Protein 7CDV (pdb70)

CATH classification: 3.40.50.2300 (+1 more: 3.40.50.2300)

InterPro domains:
  IPR000843 LacI-type HTH domain [PF00356] (21-66)
  IPR000843 LacI-type HTH domain [PS50932] (20-74)
  IPR000843 LacI-type HTH domain [SM00354] (19-89)
  IPR000843 LacI-type HTH domain [cd01392] (23-74)
  IPR010982 Lambda repressor-like, DNA-binding domain superfamily [G3DSA:1.10.260.40] (18-77)
  IPR010982 Lambda repressor-like, DNA-binding domain superfamily [SSF47413] (19-78)
  IPR028082 Periplasmic binding protein-like I [SSF53822] (75-331)
  IPR046335 Transcriptional regulator LacI/GalR-like, sensor domain [PF13377] (188-333)

Structure (mmCIF, N/CA/C/O backbone):
data_7CDV
#
_entry.id   7CDV
#
_cell.length_a   35.530
_cell.length_b   119.440
_cell.length_c   121.920
_cell.angle_alpha   90.000
_cell.angle_beta   90.000
_cell.angle_gamma   90.000
#
_symmetry.space_group_name_H-M   'P 21 21 21'
#
loop_
_entity.id
_entity.type
_entity.pdbx_description
1 polymer 'LacI-type transcription factor'
2 water water
#
loop_
_atom_site.group_PDB
_atom_site.id
_atom_site.type_symbol
_atom_site.label_atom_id
_atom_site.label_alt_id
_atom_site.label_comp_id
_atom_site.label_asym_id
_atom_site.label_entity_id
_atom_site.label_seq_id
_atom_site.pdbx_PDB_ins_code
_atom_site.Cartn_x
_atom_site.Cartn_y
_atom_site.Cartn_z
_atom_site.occupancy
_atom_site.B_iso_or_equiv
_atom_site.auth_seq_id
_atom_site.auth_comp_id
_atom_site.auth_asym_id
_atom_site.auth_atom_id
_atom_site.pdbx_PDB_model_num
ATOM 1 N N . ARG A 1 93 ? -2.114 11.287 59.818 1.00 62.50 73 ARG A N 1
ATOM 2 C CA . ARG A 1 93 ? -0.920 10.453 59.862 1.00 61.98 73 ARG A CA 1
ATOM 3 C C . ARG A 1 93 ? 0.322 11.279 59.579 1.00 60.99 73 ARG A C 1
ATOM 4 O O . ARG A 1 93 ? 0.297 12.227 58.794 1.00 61.20 73 ARG A O 1
ATOM 6 N N . THR A 1 94 ? 1.419 10.910 60.226 1.00 60.52 74 THR A N 1
ATOM 7 C CA . THR A 1 94 ? 2.614 11.737 60.188 1.00 60.31 74 THR A CA 1
ATOM 8 C C . THR A 1 94 ? 3.867 10.898 59.992 1.00 58.16 74 THR A C 1
ATOM 9 O O . THR A 1 94 ? 4.886 11.413 59.535 1.00 61.07 74 THR A O 1
ATOM 13 N N . GLY A 1 95 ? 3.825 9.643 60.424 1.00 53.98 75 GLY A N 1
ATOM 14 C CA . GLY A 1 95 ? 4.934 8.717 60.254 1.00 52.86 75 GLY A CA 1
ATOM 15 C C . GLY A 1 95 ? 5.487 8.512 58.855 1.00 49.56 75 GLY A C 1
ATOM 16 O O . GLY A 1 95 ? 4.897 8.964 57.873 1.00 47.35 75 GLY A O 1
ATOM 17 N N . LYS A 1 96 ? 6.641 7.852 58.769 1.00 45.28 76 LYS A N 1
ATOM 18 C CA . LYS A 1 96 ? 7.225 7.488 57.485 1.00 39.12 76 LYS A CA 1
ATOM 19 C C . LYS A 1 96 ? 6.313 6.417 56.895 1.00 34.05 76 LYS A C 1
ATOM 20 O O . LYS A 1 96 ? 6.098 5.370 57.505 1.00 37.06 76 LYS A O 1
ATOM 26 N N . THR A 1 97 ? 5.785 6.673 55.704 1.00 23.61 77 THR A N 1
ATOM 27 C CA . THR A 1 97 ? 4.779 5.794 55.117 1.00 19.85 77 THR A CA 1
ATOM 28 C C . THR A 1 97 ? 5.366 4.753 54.174 1.00 22.87 77 THR A C 1
ATOM 29 O O . THR A 1 97 ? 4.723 3.739 53.892 1.00 23.34 77 THR A O 1
ATOM 33 N N . ASN A 1 98 ? 6.579 5.012 53.687 1.00 21.83 78 ASN A N 1
ATOM 34 C CA . ASN A 1 98 ? 7.195 4.188 52.648 1.00 23.69 78 ASN A CA 1
ATOM 35 C C . ASN A 1 98 ? 6.281 4.090 51.429 1.00 20.01 78 ASN A C 1
ATOM 36 O O . ASN A 1 98 ? 6.232 3.059 50.758 1.00 22.20 78 ASN A O 1
ATOM 41 N N . VAL A 1 99 ? 5.555 5.168 51.154 1.00 15.82 79 VAL A N 1
ATOM 42 C CA . VAL A 1 99 ? 4.665 5.218 50.004 1.00 15.92 79 VAL A CA 1
ATOM 43 C C . VAL A 1 99 ? 5.053 6.367 49.085 1.00 13.87 79 VAL A C 1
ATOM 44 O O . VAL A 1 99 ? 5.212 7.501 49.530 1.00 16.02 79 VAL A O 1
ATOM 48 N N . ILE A 1 100 ? 5.201 6.061 47.800 1.00 14.72 80 ILE A N 1
ATOM 49 C CA . ILE A 1 100 ? 5.309 7.082 46.769 1.00 14.46 80 ILE A CA 1
ATOM 50 C C . ILE A 1 100 ? 3.974 7.151 46.046 1.00 14.16 80 ILE A C 1
ATOM 51 O O . ILE A 1 100 ? 3.478 6.137 45.555 1.00 13.74 80 ILE A O 1
ATOM 56 N N . ALA A 1 101 ? 3.388 8.342 45.983 1.00 13.11 81 ALA A N 1
ATOM 57 C CA . ALA A 1 101 ? 2.124 8.516 45.281 1.00 15.12 81 ALA A CA 1
ATOM 58 C C . ALA A 1 101 ? 2.349 9.019 43.862 1.00 15.08 81 ALA A C 1
ATOM 59 O O . ALA A 1 101 ? 2.899 10.101 43.654 1.00 13.79 81 ALA A O 1
ATOM 61 N N . LEU A 1 102 ? 1.919 8.224 42.888 1.00 14.52 82 LEU A N 1
ATOM 62 C CA . LEU A 1 102 ? 1.951 8.636 41.492 1.00 12.79 82 LEU A CA 1
ATOM 63 C C . LEU A 1 102 ? 0.579 9.162 41.095 1.00 16.18 82 LEU A C 1
ATOM 64 O O . LEU A 1 102 ? -0.390 8.405 41.024 1.00 13.35 82 LEU A O 1
ATOM 69 N N . VAL A 1 103 ? 0.498 10.463 40.839 1.00 18.14 83 VAL A N 1
ATOM 70 C CA . VAL A 1 103 ? -0.776 11.088 40.523 1.00 18.29 83 VAL A CA 1
ATOM 71 C C . VAL A 1 103 ? -0.903 11.243 39.016 1.00 15.49 83 VAL A C 1
ATOM 72 O O . VAL A 1 103 ? -0.098 11.922 38.383 1.00 14.84 83 VAL A O 1
ATOM 76 N N . LEU A 1 104 ? -1.921 10.605 38.447 1.00 17.32 84 LEU A N 1
ATOM 77 C CA . LEU A 1 104 ? -2.101 10.584 37.001 1.00 19.95 84 LEU A CA 1
ATOM 78 C C . LEU A 1 104 ? -3.512 10.991 36.612 1.00 18.62 84 LEU A C 1
ATOM 79 O O . LEU A 1 104 ? -4.487 10.540 37.209 1.00 16.41 84 LEU A O 1
ATOM 84 N N . SER A 1 105 ? -3.617 11.851 35.607 1.00 17.80 85 SER A N 1
ATOM 85 C CA . SER A 1 105 ? -4.897 12.098 34.963 1.00 20.23 85 SER A CA 1
ATOM 86 C C . SER A 1 105 ? -5.323 10.866 34.173 1.00 18.35 85 SER A C 1
ATOM 87 O O . SER A 1 105 ? -4.533 10.305 33.411 1.00 19.78 85 SER A O 1
ATOM 90 N N . VAL A 1 106 ? -6.567 10.442 34.368 1.00 20.13 86 VAL A N 1
ATOM 91 C CA . VAL A 1 106 ? -7.128 9.325 33.617 1.00 23.82 86 VAL A CA 1
ATOM 92 C C . VAL A 1 106 ? -7.169 9.713 32.140 1.00 25.47 86 VAL A C 1
ATOM 93 O O . VAL A 1 106 ? -7.045 8.867 31.252 1.00 25.40 86 VAL A O 1
ATOM 97 N N . ASP A 1 107 ? -7.312 11.011 31.894 1.00 28.06 87 ASP A N 1
ATOM 98 C CA . ASP A 1 107 ? -7.355 11.551 30.542 1.00 31.26 87 ASP A CA 1
ATOM 99 C C . ASP A 1 107 ? -5.969 11.544 29.899 1.00 32.30 87 ASP A C 1
ATOM 100 O O . ASP A 1 107 ? -5.260 12.550 29.912 1.00 38.36 87 ASP A O 1
ATOM 105 N N . GLU A 1 108 ? -5.588 10.397 29.346 1.00 27.65 88 GLU A N 1
ATOM 106 C CA . GLU A 1 108 ? -4.282 10.238 28.716 1.00 25.99 88 GLU A CA 1
ATOM 107 C C . GLU A 1 108 ? -4.467 9.923 27.237 1.00 24.09 88 GLU A C 1
ATOM 108 O O . GLU A 1 108 ? -5.572 9.602 26.804 1.00 24.80 88 GLU A O 1
ATOM 114 N N . GLU A 1 109 ? -3.392 10.012 26.463 1.00 25.76 89 GLU A N 1
ATOM 115 C CA . GLU A 1 109 ? -3.472 9.699 25.041 1.00 26.31 89 GLU A CA 1
ATOM 116 C C . GLU A 1 109 ? -3.377 8.192 24.811 1.00 23.86 89 GLU A C 1
ATOM 117 O O . GLU A 1 109 ? -2.865 7.456 25.655 1.00 23.16 89 GLU A O 1
ATOM 123 N N . LEU A 1 110 ? -3.889 7.750 23.666 1.00 24.84 90 LEU A N 1
ATOM 124 C CA . LEU A 1 110 ? -3.921 6.336 23.301 1.00 21.11 90 LEU A CA 1
ATOM 125 C C . LEU A 1 110 ? -2.536 5.697 23.357 1.00 20.20 90 LEU A C 1
ATOM 126 O O . LEU A 1 110 ? -2.342 4.662 23.995 1.00 19.31 90 LEU A O 1
ATOM 131 N N . MET A 1 111 ? -1.576 6.323 22.687 1.00 20.85 91 MET A N 1
ATOM 132 C CA . MET A 1 111 ? -0.218 5.797 22.620 1.00 20.44 91 MET A CA 1
ATOM 133 C C . MET A 1 111 ? 0.690 6.454 23.652 1.00 19.24 91 MET A C 1
ATOM 134 O O . MET A 1 111 ? 1.803 6.869 23.336 1.00 17.75 91 MET A O 1
ATOM 139 N N . GLY A 1 112 ? 0.205 6.560 24.884 1.00 19.76 92 GLY A N 1
ATOM 140 C CA . GLY A 1 112 ? 1.001 7.125 25.957 1.00 17.30 92 GLY A CA 1
ATOM 141 C C . GLY A 1 112 ? 1.999 6.154 26.560 1.00 15.46 92 GLY A C 1
ATOM 142 O O . GLY A 1 112 ? 3.011 6.576 27.121 1.00 15.47 92 GLY A O 1
ATOM 143 N N . PHE A 1 113 ? 1.720 4.858 26.428 1.00 12.97 93 PHE A N 1
ATOM 144 C CA . PHE A 1 113 ? 2.561 3.802 26.997 1.00 13.48 93 PHE A CA 1
ATOM 145 C C . PHE A 1 113 ? 2.877 4.077 28.467 1.00 15.39 93 PHE A C 1
ATOM 146 O O . PHE A 1 113 ? 4.010 3.906 28.917 1.00 12.59 93 PHE A O 1
ATOM 154 N N . THR A 1 114 ? 1.854 4.517 29.195 1.00 14.19 94 THR A N 1
ATOM 155 C CA . THR A 1 114 ? 1.977 4.969 30.579 1.00 15.46 94 THR A CA 1
ATOM 156 C C . THR A 1 114 ? 2.671 3.962 31.501 1.00 16.02 94 THR A C 1
ATOM 157 O O . THR A 1 114 ? 3.434 4.347 32.387 1.00 15.54 94 THR A O 1
ATOM 161 N N . SER A 1 115 ? 2.407 2.676 31.294 1.00 14.97 95 SER A N 1
ATOM 162 C CA . SER A 1 115 ? 2.934 1.645 32.184 1.00 13.96 95 SER A CA 1
ATOM 163 C C . SER A 1 115 ? 4.453 1.515 32.091 1.00 16.18 95 SER A C 1
ATOM 164 O O . SER A 1 115 ? 5.106 1.105 33.051 1.00 18.09 95 SER A O 1
ATOM 167 N N . GLN A 1 116 ? 5.016 1.873 30.941 1.00 15.32 96 GLN A N 1
ATOM 168 C CA . GLN A 1 116 ? 6.468 1.881 30.786 1.00 15.82 96 GLN A CA 1
ATOM 169 C C . GLN A 1 116 ? 7.083 2.935 31.706 1.00 15.01 96 GLN A C 1
ATOM 170 O O . GLN A 1 116 ? 8.175 2.748 32.242 1.00 18.09 96 GLN A O 1
ATOM 176 N N . MET A 1 117 ? 6.368 4.042 31.882 1.00 15.73 97 MET A N 1
ATOM 177 C CA . MET A 1 117 ? 6.749 5.076 32.837 1.00 13.67 97 MET A CA 1
ATOM 178 C C . MET A 1 117 ? 6.647 4.545 34.261 1.00 14.65 97 MET A C 1
ATOM 179 O O . MET A 1 117 ? 7.533 4.772 35.087 1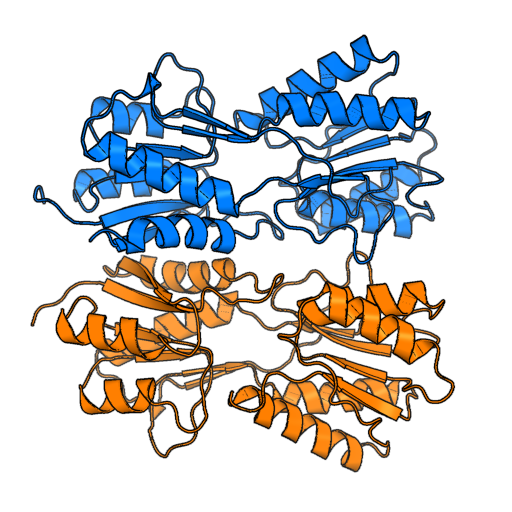.00 13.52 97 MET A O 1
ATOM 184 N N . VAL A 1 118 ? 5.547 3.851 34.540 1.00 14.48 98 VAL A N 1
ATOM 185 C CA . VAL A 1 118 ? 5.293 3.279 35.855 1.00 14.82 98 VAL A CA 1
ATOM 186 C C . VAL A 1 118 ? 6.391 2.288 36.228 1.00 12.97 98 VAL A C 1
ATOM 187 O O . VAL A 1 118 ? 6.889 2.295 37.353 1.00 12.97 98 VAL A O 1
ATOM 191 N N . PHE A 1 119 ? 6.782 1.452 35.270 1.00 11.88 99 PHE A N 1
ATOM 192 C CA . PHE A 1 119 ? 7.792 0.426 35.516 1.00 15.34 99 PHE A CA 1
ATOM 193 C C . PHE A 1 119 ? 9.179 1.033 35.681 1.00 17.27 99 PHE A C 1
ATOM 194 O O . PHE A 1 119 ? 10.019 0.485 36.393 1.00 15.05 99 PHE A O 1
ATOM 202 N N . GLY A 1 120 ? 9.414 2.165 35.025 1.00 20.79 100 GLY A N 1
ATOM 203 C CA . GLY A 1 120 ? 10.618 2.941 35.264 1.00 17.26 100 GLY A CA 1
ATOM 204 C C . GLY A 1 120 ? 10.738 3.374 36.716 1.00 17.10 100 GLY A C 1
ATOM 205 O O . GLY A 1 120 ? 11.811 3.289 37.317 1.00 12.44 100 GLY A O 1
ATOM 206 N N . ILE A 1 121 ? 9.631 3.845 37.280 1.00 15.17 101 ILE A N 1
ATOM 207 C CA . ILE A 1 121 ? 9.586 4.220 38.689 1.00 16.01 101 ILE A CA 1
ATOM 208 C C . ILE A 1 121 ? 9.870 3.025 39.596 1.00 16.21 101 ILE A C 1
ATOM 209 O O . ILE A 1 121 ? 10.759 3.076 40.448 1.00 16.36 101 ILE A O 1
ATOM 214 N N . THR A 1 122 ? 9.114 1.947 39.404 1.00 12.08 102 THR A N 1
ATOM 215 C CA . THR A 1 122 ? 9.167 0.802 40.310 1.00 15.34 102 THR A CA 1
ATOM 216 C C . THR A 1 122 ? 10.499 0.060 40.232 1.00 18.86 102 THR A C 1
ATOM 217 O O . THR A 1 122 ? 10.955 -0.509 41.226 1.00 18.93 102 THR A O 1
ATOM 221 N N . GLU A 1 123 ? 11.112 0.059 39.052 1.00 19.27 103 GLU A N 1
ATOM 222 C CA . GLU A 1 123 ? 12.436 -0.535 38.878 1.00 23.55 103 GLU A CA 1
ATOM 223 C C . GLU A 1 123 ? 13.440 0.111 39.829 1.00 19.73 103 GLU A C 1
ATOM 224 O O . GLU A 1 123 ? 14.309 -0.559 40.386 1.00 18.83 103 GLU A O 1
ATOM 230 N N . VAL A 1 124 ? 13.306 1.420 40.012 1.00 18.41 104 VAL A N 1
ATOM 231 C CA . VAL A 1 124 ? 14.183 2.169 40.900 1.00 13.01 104 VAL A CA 1
ATOM 232 C C . VAL A 1 124 ? 13.797 1.925 42.357 1.00 16.29 104 VAL A C 1
ATOM 233 O O . VAL A 1 124 ? 14.660 1.745 43.217 1.00 17.12 104 VAL A O 1
ATOM 237 N N . LEU A 1 125 ? 12.494 1.910 42.626 1.00 15.27 105 LEU A N 1
ATOM 238 C CA . LEU A 1 125 ? 11.991 1.754 43.988 1.00 14.29 105 LEU A CA 1
ATOM 239 C C . LEU A 1 125 ? 12.232 0.346 44.536 1.00 15.42 105 LEU A C 1
ATOM 240 O O . LEU A 1 125 ? 12.167 0.126 45.745 1.00 16.47 105 LEU A O 1
ATOM 245 N N . ALA A 1 126 ? 12.503 -0.604 43.645 1.00 18.84 106 ALA A N 1
ATOM 246 C CA . ALA A 1 126 ? 12.644 -2.008 44.028 1.00 22.85 106 ALA A CA 1
ATOM 247 C C . ALA A 1 126 ? 13.868 -2.258 44.908 1.00 26.63 106 ALA A C 1
ATOM 248 O O . ALA A 1 126 ? 13.944 -3.276 45.594 1.00 26.45 106 ALA A O 1
ATOM 250 N N . THR A 1 127 ? 14.816 -1.327 44.898 1.00 24.12 107 THR A N 1
ATOM 251 C CA . THR A 1 127 ? 16.011 -1.461 45.722 1.00 27.10 107 THR A CA 1
ATOM 252 C C . THR A 1 127 ? 15.829 -0.623 46.981 1.00 26.10 107 THR A C 1
ATOM 253 O O . THR A 1 127 ? 16.785 -0.296 47.677 1.00 25.20 107 THR A O 1
ATOM 257 N N . THR A 1 128 ? 14.574 -0.286 47.257 1.00 22.92 108 THR A N 1
ATOM 258 C CA . THR A 1 128 ? 14.190 0.507 48.417 1.00 21.22 108 THR A CA 1
ATOM 259 C C . THR A 1 128 ? 12.996 -0.169 49.085 1.00 18.03 108 THR A C 1
ATOM 260 O O . THR A 1 128 ? 12.503 -1.188 48.605 1.00 21.27 108 THR A O 1
ATOM 264 N N . GLN A 1 129 ? 12.533 0.397 50.192 1.00 23.77 109 GLN A N 1
ATOM 265 C CA . GLN A 1 129 ? 11.351 -0.125 50.872 1.00 29.64 109 GLN A CA 1
ATOM 266 C C . GLN A 1 129 ? 10.066 0.602 50.475 1.00 27.20 109 GLN A C 1
ATOM 267 O O . GLN A 1 129 ? 9.015 0.392 51.084 1.00 28.39 109 GLN A O 1
ATOM 273 N N . TYR A 1 130 ? 10.150 1.458 49.463 1.00 24.21 110 TYR A N 1
ATOM 274 C CA . TYR A 1 130 ? 8.999 2.254 49.047 1.00 22.44 110 TYR A CA 1
ATOM 275 C C . TYR A 1 130 ? 8.007 1.481 48.170 1.00 23.60 110 TYR A C 1
ATOM 276 O O . TYR A 1 130 ? 8.399 0.721 47.285 1.00 22.54 110 TYR A O 1
ATOM 285 N N . HIS A 1 131 ? 6.717 1.690 48.425 1.00 24.00 111 HIS A N 1
ATOM 286 C CA . HIS A 1 131 ? 5.652 1.176 47.567 1.00 23.84 111 HIS A CA 1
ATOM 287 C C . HIS A 1 131 ? 5.105 2.285 46.671 1.00 18.41 111 HIS A C 1
ATOM 288 O O . HIS A 1 131 ? 5.004 3.438 47.091 1.00 15.27 111 HIS A O 1
ATOM 295 N N . LEU A 1 132 ? 4.747 1.934 45.441 1.00 13.34 112 LEU A N 1
ATOM 296 C CA . LEU A 1 132 ? 4.133 2.896 44.534 1.00 13.01 112 LEU A CA 1
ATOM 297 C C . LEU A 1 132 ? 2.611 2.797 44.562 1.00 15.67 112 LEU A C 1
ATOM 298 O O . LEU A 1 132 ? 2.034 1.782 44.163 1.00 14.92 112 LEU A O 1
ATOM 303 N N . VAL A 1 133 ? 1.965 3.857 45.036 1.00 15.79 113 VAL A N 1
ATOM 304 C CA . VAL A 1 133 ? 0.514 3.952 44.988 1.00 16.86 113 VAL A CA 1
ATOM 305 C C . VAL A 1 133 ? 0.120 4.803 43.791 1.00 17.13 113 VAL A C 1
ATOM 306 O O . VAL A 1 133 ? 0.628 5.910 43.615 1.00 16.71 113 VAL A O 1
ATOM 310 N N . VAL A 1 134 ? -0.785 4.287 42.966 1.00 12.82 114 VAL A N 1
ATOM 311 C CA . VAL A 1 134 ? -1.261 5.037 41.813 1.00 13.32 114 VAL A CA 1
ATOM 312 C C . VAL A 1 134 ? -2.573 5.728 42.160 1.00 15.07 114 VAL A C 1
ATOM 313 O O . VAL A 1 134 ? -3.551 5.079 42.535 1.00 14.97 114 VAL A O 1
ATOM 317 N N . THR A 1 135 ? -2.579 7.051 42.030 1.00 17.09 115 THR A N 1
ATOM 318 C CA . THR A 1 135 ? -3.710 7.871 42.449 1.00 22.89 115 THR A CA 1
ATOM 319 C C . THR A 1 135 ? -4.256 8.670 41.277 1.00 21.60 115 THR A C 1
ATOM 320 O O . THR A 1 135 ? -3.650 9.651 40.850 1.00 19.69 115 THR A O 1
ATOM 324 N N . PRO A 1 136 ? -5.410 8.252 40.748 1.00 20.63 116 PRO A N 1
ATOM 325 C CA . PRO A 1 136 ? -5.976 8.934 39.588 1.00 20.15 116 PRO A CA 1
ATOM 326 C C . PRO A 1 136 ? -6.808 10.161 39.938 1.00 19.14 116 PRO A C 1
ATOM 327 O O . PRO A 1 136 ? -7.273 10.315 41.068 1.00 22.06 116 PRO A O 1
ATOM 331 N N . HIS A 1 137 ? -6.984 11.027 38.949 1.00 19.78 117 HIS A N 1
ATOM 332 C CA . HIS A 1 137 ? -8.054 12.009 38.959 1.00 19.84 117 HIS A CA 1
ATOM 333 C C . HIS A 1 137 ? -8.561 12.060 37.527 1.00 22.38 117 HIS A C 1
ATOM 334 O O . HIS A 1 137 ? -7.861 11.638 36.607 1.00 21.77 117 HIS A O 1
ATOM 341 N N . THR A 1 138 ? -9.768 12.571 37.328 1.00 23.73 118 THR A N 1
ATOM 342 C CA . THR A 1 138 ? -10.446 12.377 36.052 1.00 26.62 118 THR A CA 1
ATOM 343 C C . THR A 1 138 ? -10.148 13.489 35.048 1.00 25.61 118 THR A C 1
ATOM 344 O O . THR A 1 138 ? -9.988 13.229 33.855 1.00 26.96 118 THR A O 1
ATOM 348 N N . HIS A 1 139 ? -10.043 14.720 35.532 1.00 26.90 119 HIS A N 1
ATOM 349 C CA . HIS A 1 139 ? -9.982 15.870 34.638 1.00 25.53 119 HIS A CA 1
ATOM 350 C C . HIS A 1 139 ? -9.341 17.092 35.290 1.00 26.51 119 HIS A C 1
ATOM 351 O O . HIS A 1 139 ? -8.740 16.997 36.357 1.00 26.04 119 HIS A O 1
ATOM 358 N N . ALA A 1 140 ? -9.444 18.233 34.618 1.00 25.31 120 ALA A N 1
ATOM 359 C CA . ALA A 1 140 ? -8.822 19.463 35.094 1.00 25.09 120 ALA A CA 1
ATOM 360 C C . ALA A 1 140 ? -9.463 19.971 36.384 1.00 24.69 120 ALA A C 1
ATOM 361 O O . ALA A 1 140 ? -8.772 20.471 37.273 1.00 23.21 120 ALA A O 1
ATOM 363 N N . LYS A 1 141 ? -10.784 19.849 36.481 1.00 22.77 121 LYS A N 1
ATOM 364 C CA . LYS A 1 141 ? -11.515 20.380 37.629 1.00 24.25 121 LYS A CA 1
ATOM 365 C C . LYS A 1 141 ? -11.200 19.680 38.956 1.00 27.07 121 LYS A C 1
ATOM 366 O O . LYS A 1 141 ? -11.447 20.241 40.022 1.00 29.03 121 LYS A O 1
ATOM 372 N N . ASP A 1 142 ? -10.661 18.465 38.902 1.00 20.18 122 ASP A N 1
ATOM 373 C CA . ASP A 1 142 ? -10.306 17.761 40.132 1.00 20.96 1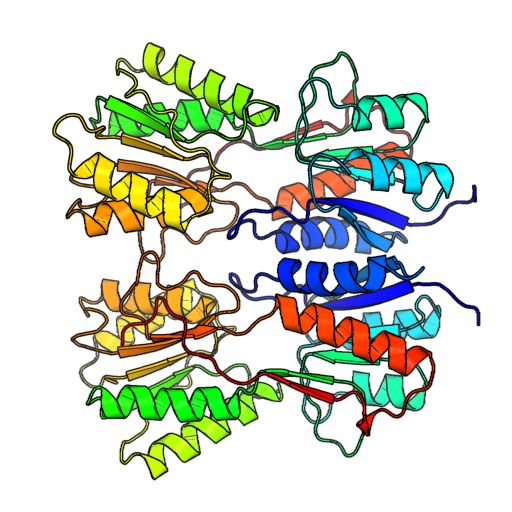22 ASP A CA 1
ATOM 374 C C . ASP A 1 142 ? -8.808 17.468 40.212 1.00 17.90 122 ASP A C 1
ATOM 375 O O . ASP A 1 142 ? -8.381 16.575 40.941 1.00 16.33 122 ASP A O 1
ATOM 380 N N . SER A 1 143 ? -8.022 18.218 39.444 1.00 18.95 123 SER A N 1
ATOM 381 C CA . SER A 1 143 ? -6.565 18.099 39.455 1.00 20.76 123 SER A CA 1
ATOM 382 C C . SER A 1 143 ? -5.960 18.262 40.852 1.00 19.70 123 SER A C 1
ATOM 383 O O . SER A 1 143 ? -5.042 17.534 41.225 1.00 15.83 123 SER A O 1
ATOM 386 N N . MET A 1 144 ? -6.476 19.218 41.619 1.00 20.39 124 MET A N 1
ATOM 387 C CA . MET A 1 144 ? -5.952 19.498 42.955 1.00 19.06 124 MET A CA 1
ATOM 388 C C . MET A 1 144 ? -6.466 18.526 44.012 1.00 17.17 124 MET A C 1
ATOM 389 O O . MET A 1 144 ? -5.907 18.448 45.105 1.00 21.53 124 MET A O 1
ATOM 394 N N . VAL A 1 145 ? -7.533 17.800 43.688 1.00 14.50 125 VAL A N 1
ATOM 395 C CA . VAL A 1 145 ? -8.185 16.911 44.648 1.00 14.38 125 VAL A CA 1
ATOM 396 C C . VAL A 1 145 ? -7.237 15.846 45.222 1.00 17.40 125 VAL A C 1
ATOM 397 O O . VAL A 1 145 ? -7.128 15.731 46.443 1.00 16.79 125 VAL A O 1
ATOM 401 N N . PRO A 1 146 ? -6.553 15.059 44.363 1.00 18.84 126 PRO A N 1
ATOM 402 C CA . PRO A 1 146 ? -5.676 14.051 44.972 1.00 17.69 126 PRO A CA 1
ATOM 403 C C . PRO A 1 146 ? -4.512 14.666 45.746 1.00 16.65 126 PRO A C 1
ATOM 404 O O . PRO A 1 146 ? -4.052 14.078 46.722 1.00 16.62 126 PRO A O 1
ATOM 408 N N . ILE A 1 147 ? -4.062 15.844 45.325 1.00 17.47 127 ILE A N 1
ATOM 409 C CA . ILE A 1 147 ? -2.952 16.517 45.990 1.00 17.08 127 ILE A CA 1
ATOM 410 C C . ILE A 1 147 ? -3.361 16.912 47.405 1.00 18.57 127 ILE A C 1
ATOM 411 O O . ILE A 1 147 ? -2.638 16.649 48.368 1.00 15.06 127 ILE A O 1
ATOM 416 N N . ARG A 1 148 ? -4.531 17.532 47.522 1.00 20.03 128 ARG A N 1
ATOM 417 C CA . ARG A 1 148 ? -5.077 17.914 48.819 1.00 18.83 128 ARG A CA 1
ATOM 418 C C . ARG A 1 148 ? -5.328 16.693 49.698 1.00 19.03 128 ARG A C 1
ATOM 419 O O . ARG A 1 148 ? -5.078 16.728 50.902 1.00 18.47 128 ARG A O 1
ATOM 427 N N . TYR A 1 149 ? -5.831 15.621 49.093 1.00 17.82 129 TYR A N 1
ATOM 428 C CA . TYR A 1 149 ? -6.123 14.395 49.827 1.00 19.73 129 TYR A CA 1
ATOM 429 C C . TYR A 1 149 ? -4.870 13.759 50.425 1.00 18.81 129 TYR A C 1
ATOM 430 O O . TYR A 1 149 ? -4.892 13.281 51.560 1.00 19.59 129 TYR A O 1
ATOM 439 N N . ILE A 1 150 ? -3.783 13.751 49.658 1.00 19.92 130 ILE A N 1
ATOM 440 C CA . ILE A 1 150 ? -2.524 13.178 50.122 1.00 17.14 130 ILE A CA 1
ATOM 441 C C . ILE A 1 150 ? -1.994 13.940 51.330 1.00 18.01 130 ILE A C 1
ATOM 442 O O . ILE A 1 150 ? -1.551 13.340 52.308 1.00 19.67 130 ILE A O 1
ATOM 447 N N . LEU A 1 151 ? -2.059 15.264 51.269 1.00 17.70 131 LEU A N 1
ATOM 448 C CA . LEU A 1 151 ? -1.537 16.093 52.347 1.00 22.45 131 LEU A CA 1
ATOM 449 C C . LEU A 1 151 ? -2.479 16.150 53.548 1.00 23.07 131 LEU A C 1
ATOM 450 O O . LEU A 1 151 ? -2.033 16.311 54.683 1.00 23.80 131 LEU A O 1
ATOM 455 N N . GLU A 1 152 ? -3.777 16.011 53.300 1.00 22.64 132 GLU A N 1
ATOM 456 C CA . GLU A 1 152 ? -4.753 15.984 54.384 1.00 25.81 132 GLU A CA 1
ATOM 457 C C . GLU A 1 152 ? -4.631 14.695 55.200 1.00 24.17 132 GLU A C 1
ATOM 458 O O . GLU A 1 152 ? -4.790 14.709 56.420 1.00 24.92 132 GLU A O 1
ATOM 464 N N . THR A 1 153 ? -4.338 13.587 54.525 1.00 22.32 133 THR A N 1
ATOM 465 C CA . THR A 1 153 ? -4.203 12.297 55.198 1.00 23.61 133 THR A CA 1
ATOM 466 C C . THR A 1 153 ? -2.753 11.947 55.534 1.00 24.39 133 THR A C 1
ATOM 467 O O . THR A 1 153 ? -2.502 11.069 56.361 1.00 24.96 133 THR A O 1
ATOM 471 N N . GLY A 1 154 ? -1.806 12.632 54.899 1.00 20.91 134 GLY A N 1
ATOM 472 C CA . GLY A 1 154 ? -0.401 12.291 55.048 1.00 17.87 134 GLY A CA 1
ATOM 473 C C . GLY A 1 154 ? -0.109 10.863 54.626 1.00 17.80 134 GLY A C 1
ATOM 474 O O . GLY A 1 154 ? 0.607 10.136 55.313 1.00 19.15 134 GLY A O 1
ATOM 475 N N . SER A 1 155 ? -0.661 10.466 53.485 1.00 18.08 135 SER A N 1
ATOM 476 C CA . SER A 1 155 ? -0.604 9.077 53.037 1.00 20.51 135 SER A CA 1
ATOM 477 C C . SER A 1 155 ? 0.612 8.741 52.172 1.00 20.66 135 SER A C 1
ATOM 478 O O . SER A 1 155 ? 0.782 7.591 51.765 1.00 22.29 135 SER A O 1
ATOM 481 N N . ALA A 1 156 ? 1.458 9.728 51.892 1.00 15.06 136 ALA A N 1
ATOM 482 C CA . ALA A 1 156 ? 2.661 9.478 51.101 1.00 16.37 136 ALA A CA 1
ATOM 483 C C . ALA A 1 156 ? 3.856 10.278 51.610 1.00 20.03 136 ALA A C 1
ATOM 484 O O . ALA A 1 156 ? 3.690 11.314 52.252 1.00 21.08 136 ALA A O 1
ATOM 486 N N . ASP A 1 157 ? 5.059 9.793 51.307 1.00 18.94 137 ASP A N 1
ATOM 487 C CA . ASP A 1 157 ? 6.289 10.500 51.655 1.00 19.60 137 ASP A CA 1
ATOM 488 C C . ASP A 1 157 ? 6.741 11.414 50.517 1.00 20.00 137 ASP A C 1
ATOM 489 O O . ASP A 1 157 ? 7.544 12.324 50.722 1.00 16.63 137 ASP A O 1
ATOM 494 N N . GLY A 1 158 ? 6.217 11.167 49.321 1.00 14.83 138 GLY A N 1
ATOM 495 C CA . GLY A 1 158 ? 6.569 11.951 48.151 1.00 14.11 138 GLY A CA 1
ATOM 496 C C . GLY A 1 158 ? 5.568 11.774 47.027 1.00 13.43 138 GLY A C 1
ATOM 497 O O . GLY A 1 158 ? 4.889 10.751 46.948 1.00 11.68 138 GLY A O 1
ATOM 498 N N . VAL A 1 159 ? 5.476 12.770 46.151 1.00 11.90 139 VAL A N 1
ATOM 499 C CA . VAL A 1 159 ? 4.454 12.773 45.110 1.00 10.28 139 VAL A CA 1
ATOM 500 C C . VAL A 1 159 ? 5.081 12.951 43.728 1.00 11.72 139 VAL A C 1
ATOM 501 O O . VAL A 1 159 ? 6.030 13.713 43.563 1.00 15.41 139 VAL A O 1
ATOM 505 N N . ILE A 1 160 ? 4.549 12.241 42.737 1.00 9.48 140 ILE A N 1
ATOM 506 C CA . ILE A 1 160 ? 4.945 12.446 41.351 1.00 11.83 140 ILE A CA 1
ATOM 507 C C . ILE A 1 160 ? 3.746 12.991 40.585 1.00 8.76 140 ILE A C 1
ATOM 508 O O . ILE A 1 160 ? 2.676 12.382 40.587 1.00 9.31 140 ILE A O 1
ATOM 513 N N . ILE A 1 161 ? 3.919 14.138 39.935 1.00 8.35 141 ILE A N 1
ATOM 514 C CA . ILE A 1 161 ? 2.849 14.702 39.120 1.00 11.49 141 ILE A CA 1
ATOM 515 C C . ILE A 1 161 ? 3.342 15.007 37.713 1.00 13.08 141 ILE A C 1
ATOM 516 O O . ILE A 1 161 ? 4.545 15.050 37.455 1.00 12.14 141 ILE A O 1
ATOM 521 N N . SER A 1 162 ? 2.394 15.236 36.811 1.00 11.71 142 SER A N 1
ATOM 522 C CA . SER A 1 162 ? 2.696 15.513 35.414 1.00 12.58 142 SER A CA 1
ATOM 523 C C . SER A 1 162 ? 1.648 16.467 34.856 1.00 12.41 142 SER A C 1
ATOM 524 O O . SER A 1 162 ? 0.787 16.940 35.600 1.00 13.89 142 SER A O 1
ATOM 527 N N . LYS A 1 163 ? 1.722 16.735 33.553 1.00 13.19 143 LYS A N 1
ATOM 528 C CA . LYS A 1 163 ? 0.864 17.727 32.906 1.00 17.05 143 LYS A CA 1
ATOM 529 C C . LYS A 1 163 ? 1.045 19.073 33.604 1.00 15.63 143 LYS A C 1
ATOM 530 O O . LYS A 1 163 ? 0.086 19.674 34.088 1.00 12.22 143 LYS A O 1
ATOM 536 N N . ILE A 1 164 ? 2.293 19.529 33.654 1.00 11.73 144 ILE A N 1
ATOM 537 C CA . ILE A 1 164 ? 2.664 20.719 34.410 1.00 12.38 144 ILE A CA 1
ATOM 538 C C . ILE A 1 164 ? 2.322 22.017 33.682 1.00 15.75 144 ILE A C 1
ATOM 539 O O . ILE A 1 164 ? 2.672 22.203 32.517 1.00 13.64 144 ILE A O 1
ATOM 544 N N . GLU A 1 165 ? 1.619 22.902 34.383 1.00 13.96 145 GLU A N 1
ATOM 545 C CA . GLU A 1 165 ? 1.402 24.272 33.931 1.00 14.24 145 GLU A CA 1
ATOM 546 C C . GLU A 1 165 ? 2.575 25.151 34.361 1.00 14.49 145 GLU A C 1
ATOM 547 O O . GLU A 1 165 ? 3.250 24.839 35.344 1.00 10.62 145 GLU A O 1
ATOM 553 N N . PRO A 1 166 ? 2.824 26.253 33.629 1.00 16.19 146 PRO A N 1
ATOM 554 C CA . PRO A 1 166 ? 3.873 27.194 34.042 1.00 15.71 146 PRO A CA 1
ATOM 555 C C . PRO A 1 166 ? 3.643 27.732 35.455 1.00 15.37 146 PRO A C 1
ATOM 556 O O . PRO A 1 166 ? 4.588 27.790 36.242 1.00 15.82 146 PRO A O 1
ATOM 560 N N . ASN A 1 167 ? 2.406 28.110 35.769 1.00 14.41 147 ASN A N 1
ATOM 561 C CA . ASN A 1 167 ? 2.053 28.496 37.132 1.00 19.28 147 ASN A CA 1
ATOM 562 C C . ASN A 1 167 ? 1.121 27.439 37.710 1.00 21.43 147 ASN A C 1
ATOM 563 O O . ASN A 1 167 ? -0.093 27.627 37.782 1.00 23.18 147 ASN A O 1
ATOM 568 N N . ASP A 1 168 ? 1.716 26.324 38.116 1.00 20.07 148 ASP A N 1
ATOM 569 C CA . ASP A 1 168 ? 0.981 25.145 38.550 1.00 14.90 148 ASP A CA 1
ATOM 570 C C . ASP A 1 168 ? 0.658 25.227 40.039 1.00 17.56 148 ASP A C 1
ATOM 571 O O . ASP A 1 168 ? 1.560 25.316 40.873 1.00 16.66 148 ASP A O 1
ATOM 576 N N . PRO A 1 169 ? -0.640 25.199 40.376 1.00 19.57 149 PRO A N 1
ATOM 577 C CA . PRO A 1 169 ? -1.115 25.290 41.761 1.00 17.32 149 PRO A CA 1
ATOM 578 C C . PRO A 1 169 ? -0.672 24.118 42.635 1.00 18.02 149 PRO A C 1
ATOM 579 O O . PRO A 1 169 ? -0.573 24.275 43.850 1.00 18.60 149 PRO A O 1
ATOM 583 N N . ARG A 1 170 ? -0.406 22.965 42.029 1.00 14.84 150 ARG A N 1
ATOM 584 C CA . ARG A 1 170 ? 0.009 21.786 42.785 1.00 17.04 150 ARG A CA 1
ATOM 585 C C . ARG A 1 170 ? 1.441 21.943 43.276 1.00 17.91 150 ARG A C 1
ATOM 586 O O . ARG A 1 170 ? 1.759 21.594 44.412 1.00 20.16 150 ARG A O 1
ATOM 594 N N . VAL A 1 171 ? 2.302 22.453 42.401 1.00 14.99 151 VAL A N 1
ATOM 595 C CA . VAL A 1 171 ? 3.690 22.714 42.749 1.00 14.63 151 VAL A CA 1
ATOM 596 C C . VAL A 1 171 ? 3.741 23.728 43.882 1.00 18.14 151 VAL A C 1
ATOM 597 O O . VAL A 1 171 ? 4.473 23.552 44.854 1.00 16.33 151 VAL A O 1
ATOM 601 N N . ARG A 1 172 ? 2.956 24.792 43.739 1.00 18.36 152 ARG A N 1
ATOM 602 C CA . ARG A 1 172 ? 2.869 25.847 44.743 1.00 21.97 152 ARG A CA 1
ATOM 603 C C . ARG A 1 172 ? 2.380 25.291 46.081 1.00 19.16 152 ARG A C 1
ATOM 604 O O . ARG A 1 172 ? 2.992 25.525 47.123 1.00 18.37 152 ARG A O 1
ATOM 612 N N . PHE A 1 173 ? 1.274 24.555 46.036 1.00 15.70 153 PHE A N 1
ATOM 613 C CA . PHE A 1 173 ? 0.676 23.956 47.227 1.00 14.63 153 PHE A CA 1
ATOM 614 C C . PHE A 1 173 ? 1.618 22.996 47.958 1.00 17.48 153 PHE A C 1
ATOM 615 O O . PHE A 1 173 ? 1.753 23.071 49.176 1.00 19.59 153 PHE A O 1
ATOM 623 N N . MET A 1 174 ? 2.265 22.097 47.223 1.00 14.70 154 MET A N 1
ATOM 624 C CA . MET A 1 174 ? 3.130 21.100 47.850 1.00 16.16 154 MET A CA 1
ATOM 625 C C . MET A 1 174 ? 4.436 21.718 48.343 1.00 16.26 154 MET A C 1
ATOM 626 O O . MET A 1 174 ? 5.041 21.228 49.299 1.00 17.31 154 MET A O 1
ATOM 631 N N . THR A 1 175 ? 4.875 22.782 47.679 1.00 15.70 155 THR A N 1
ATOM 632 C CA . THR A 1 175 ? 6.049 23.525 48.120 1.00 15.36 155 THR A CA 1
ATOM 633 C C . THR A 1 175 ? 5.792 24.179 49.477 1.00 16.85 155 THR A C 1
ATOM 634 O O . THR A 1 175 ? 6.589 24.040 50.404 1.00 16.42 155 THR A O 1
ATOM 638 N N . GLU A 1 176 ? 4.673 24.889 49.583 1.00 18.57 156 GLU A N 1
ATOM 639 C CA . GLU A 1 176 ? 4.285 25.537 50.831 1.00 23.81 156 GLU A CA 1
ATOM 640 C C . GLU A 1 176 ? 4.126 24.524 51.962 1.00 24.62 156 GLU A C 1
ATOM 641 O O . GLU A 1 176 ? 4.546 24.770 53.092 1.00 26.30 156 GLU A O 1
ATOM 647 N N . ARG A 1 177 ? 3.513 23.386 51.651 1.00 24.17 157 ARG A N 1
ATOM 648 C CA . ARG A 1 177 ? 3.203 22.377 52.662 1.00 22.25 157 ARG A CA 1
ATOM 649 C C . ARG A 1 177 ? 4.348 21.400 52.927 1.00 20.64 157 ARG A C 1
ATOM 650 O O . ARG A 1 177 ? 4.182 20.432 53.666 1.00 23.99 157 ARG A O 1
ATOM 658 N N . LYS A 1 178 ? 5.494 21.651 52.305 1.00 17.27 158 LYS A N 1
ATOM 659 C CA . LYS A 1 178 ? 6.715 20.875 52.533 1.00 19.86 158 LYS A CA 1
ATOM 660 C C . LYS A 1 178 ? 6.594 19.396 52.147 1.00 19.32 158 LYS A C 1
ATOM 661 O O . LYS A 1 178 ? 7.261 18.544 52.736 1.00 21.26 158 LYS A O 1
ATOM 667 N N . MET A 1 179 ? 5.754 19.090 51.163 1.00 19.61 159 MET A N 1
ATOM 668 C CA . MET A 1 179 ? 5.672 17.727 50.645 1.00 16.31 159 MET A CA 1
ATOM 669 C C . MET A 1 179 ? 6.703 17.527 49.544 1.00 14.09 159 MET A C 1
ATOM 670 O O . MET A 1 179 ? 6.694 18.251 48.552 1.00 14.88 159 MET A O 1
ATOM 675 N N . PRO A 1 180 ? 7.611 16.557 49.726 1.00 15.77 160 PRO A N 1
ATOM 676 C CA . PRO A 1 180 ? 8.567 16.227 48.667 1.00 15.60 160 PRO A CA 1
ATOM 677 C C . PRO A 1 180 ? 7.849 15.825 47.386 1.00 16.71 160 PRO A C 1
ATOM 678 O O . PRO A 1 180 ? 6.898 15.047 47.438 1.00 16.59 160 PRO A O 1
ATOM 682 N N . PHE A 1 181 ? 8.295 16.347 46.250 1.00 11.39 161 PHE A N 1
ATOM 683 C CA . PHE A 1 181 ? 7.660 16.005 44.989 1.00 11.55 161 PHE A CA 1
ATOM 684 C C . PHE A 1 181 ? 8.615 16.168 43.822 1.00 13.85 161 PHE A C 1
ATOM 685 O O . PHE A 1 181 ? 9.659 16.808 43.935 1.00 13.90 161 PHE A O 1
ATOM 693 N N . VAL A 1 182 ? 8.241 15.570 42.698 1.00 10.27 162 VAL A N 1
ATOM 694 C CA . VAL A 1 182 ? 8.985 15.712 41.462 1.00 9.37 162 VAL A CA 1
ATOM 695 C C . VAL A 1 182 ? 7.960 15.861 40.350 1.00 11.26 162 VAL A C 1
ATOM 696 O O . VAL A 1 182 ? 6.879 15.272 40.407 1.00 13.08 162 VAL A O 1
ATOM 700 N N . THR A 1 183 ? 8.283 16.669 39.350 1.00 11.10 163 THR A N 1
ATOM 701 C CA . THR A 1 183 ? 7.365 16.882 38.244 1.00 12.30 163 THR A CA 1
ATOM 702 C C . THR A 1 183 ? 7.880 16.214 36.979 1.00 13.11 163 THR A C 1
ATOM 703 O O . THR A 1 183 ? 9.080 16.234 36.698 1.00 10.61 163 THR A O 1
ATOM 707 N N . HIS A 1 184 ? 6.969 15.625 36.213 1.00 11.46 164 HIS A N 1
ATOM 708 C CA . HIS A 1 184 ? 7.304 15.174 34.872 1.00 11.15 164 HIS A CA 1
ATOM 709 C C . HIS A 1 184 ? 6.916 16.298 33.924 1.00 10.48 164 HIS A C 1
ATOM 710 O O . HIS A 1 184 ? 5.783 16.368 33.450 1.00 11.96 164 HIS A O 1
ATOM 717 N N . GLY A 1 185 ? 7.875 17.177 33.660 1.00 9.58 165 GLY A N 1
ATOM 718 C CA . GLY A 1 185 ? 7.601 18.462 33.048 1.00 11.41 165 GLY A CA 1
ATOM 719 C C . GLY A 1 185 ? 8.213 19.553 33.903 1.00 15.45 165 GLY A C 1
ATOM 720 O O . GLY A 1 185 ? 8.778 19.265 34.958 1.00 14.97 165 GLY A O 1
ATOM 721 N N . ARG A 1 186 ? 8.103 20.801 33.460 1.00 10.06 166 ARG A N 1
ATOM 722 C CA . ARG A 1 186 ? 8.745 21.907 34.161 1.00 14.06 166 ARG A CA 1
ATOM 723 C C . ARG A 1 186 ? 7.809 23.081 34.386 1.00 13.08 166 ARG A C 1
ATOM 724 O O . ARG A 1 186 ? 7.038 23.459 33.504 1.00 12.37 166 ARG A O 1
ATOM 732 N N . SER A 1 187 ? 7.881 23.648 35.583 1.00 12.46 167 SER A N 1
ATOM 733 C CA . SER A 1 187 ? 7.144 24.858 35.901 1.00 15.13 167 SER A CA 1
ATOM 734 C C . SER A 1 187 ? 7.989 26.095 35.609 1.00 16.26 167 SER A C 1
ATOM 735 O O . SER A 1 187 ? 9.188 25.991 35.356 1.00 17.68 167 SER A O 1
ATOM 738 N N . ASP A 1 188 ? 7.358 27.264 35.640 1.00 15.25 168 ASP A N 1
ATOM 739 C CA . ASP A 1 188 ? 8.068 28.522 35.439 1.00 18.46 168 ASP A CA 1
ATOM 740 C C . ASP A 1 188 ? 7.462 29.595 36.342 1.00 17.20 168 ASP A C 1
ATOM 741 O O . ASP A 1 188 ? 6.794 30.513 35.869 1.00 15.71 168 ASP A O 1
ATOM 746 N N . MET A 1 189 ? 7.683 29.462 37.647 1.00 16.42 169 MET A N 1
ATOM 747 C CA . MET A 1 189 ? 7.020 30.322 38.622 1.00 17.80 169 MET A CA 1
ATOM 748 C C . MET A 1 189 ? 7.940 30.693 39.779 1.00 15.25 169 MET A C 1
ATOM 749 O O . MET A 1 189 ? 7.471 31.072 40.853 1.00 18.09 169 MET A O 1
ATOM 754 N N . GLY A 1 190 ? 9.245 30.572 39.564 1.00 13.32 170 GLY A N 1
ATOM 755 C CA . GLY A 1 190 ? 10.214 30.952 40.575 1.00 14.01 170 GLY A CA 1
ATOM 756 C C . GLY A 1 190 ? 10.434 29.904 41.648 1.00 20.05 170 GLY A C 1
ATOM 757 O O . GLY A 1 190 ? 11.045 30.182 42.680 1.00 18.42 170 GLY A O 1
ATOM 758 N N . ILE A 1 191 ? 9.930 28.697 41.412 1.00 20.10 171 ILE A N 1
ATOM 759 C CA . ILE A 1 191 ? 10.071 27.616 42.380 1.00 15.45 171 ILE A CA 1
ATOM 760 C C . ILE A 1 191 ? 11.074 26.595 41.871 1.00 17.37 171 ILE A C 1
ATOM 761 O O . ILE A 1 191 ? 10.883 25.999 40.811 1.00 18.31 171 ILE A O 1
ATOM 766 N N . GLU A 1 192 ? 12.144 26.392 42.632 1.00 18.86 172 GLU A N 1
ATOM 767 C CA . GLU A 1 192 ? 13.107 25.353 42.307 1.00 17.80 172 GLU A CA 1
ATOM 768 C C . GLU A 1 192 ? 12.632 24.035 42.903 1.00 16.41 172 GLU A C 1
ATOM 769 O O . GLU A 1 192 ? 12.556 23.885 44.124 1.00 16.79 172 GLU A O 1
ATOM 775 N N . HIS A 1 193 ? 12.308 23.082 42.036 1.00 14.50 173 HIS A N 1
ATOM 776 C CA . HIS A 1 193 ? 11.902 21.757 42.485 1.00 14.09 173 HIS A CA 1
ATOM 777 C C . HIS A 1 193 ? 12.549 20.690 41.616 1.00 13.84 173 HIS A C 1
ATOM 778 O O . HIS A 1 193 ? 13.017 20.979 40.516 1.00 12.65 173 HIS A O 1
ATOM 785 N N . ALA A 1 194 ? 12.579 19.461 42.119 1.00 13.80 174 ALA A N 1
ATOM 786 C CA . ALA A 1 194 ? 13.042 18.330 41.330 1.00 11.26 174 ALA A CA 1
ATOM 787 C C . ALA A 1 194 ? 12.153 18.163 40.107 1.00 14.08 174 ALA A C 1
ATOM 788 O O . ALA A 1 194 ? 10.931 18.285 40.202 1.00 12.87 174 ALA A O 1
ATOM 790 N N . TYR A 1 195 ? 12.762 17.896 38.957 1.00 12.47 175 TYR A N 1
ATOM 791 C CA . TYR A 1 195 ? 11.985 17.582 37.766 1.00 13.55 175 TYR A CA 1
ATOM 792 C C . TYR A 1 195 ? 12.759 16.751 36.758 1.00 12.77 175 TYR A C 1
ATOM 793 O O . TYR A 1 195 ? 13.988 16.692 36.783 1.00 12.28 175 TYR A O 1
ATOM 802 N N . HIS A 1 196 ? 12.013 16.115 35.866 1.00 10.36 176 HIS A N 1
ATOM 803 C CA . HIS A 1 196 ? 12.572 15.552 34.651 1.00 9.33 176 HIS A CA 1
ATOM 804 C C . HIS A 1 196 ? 11.598 15.846 33.524 1.00 11.29 176 HIS A C 1
ATOM 805 O O . HIS A 1 196 ? 10.387 15.695 33.691 1.00 14.79 176 HIS A O 1
ATOM 812 N N . ASP A 1 197 ? 12.117 16.268 32.378 1.00 15.25 177 ASP A N 1
ATOM 813 C CA . ASP A 1 197 ? 11.253 16.596 31.254 1.00 13.87 177 ASP A CA 1
ATOM 814 C C . ASP A 1 197 ? 11.908 16.239 29.928 1.00 14.96 177 ASP A C 1
ATOM 815 O O . ASP A 1 197 ? 13.114 16.005 29.857 1.00 16.73 177 ASP A O 1
ATOM 820 N N . PHE A 1 198 ? 11.093 16.187 28.883 1.00 15.91 178 PHE A N 1
ATOM 821 C CA . PHE A 1 198 ? 11.577 16.033 27.523 1.00 14.61 178 PHE A CA 1
ATOM 822 C C . PHE A 1 198 ? 11.721 17.420 26.903 1.00 15.83 178 PHE A C 1
ATOM 823 O O . PHE A 1 198 ? 10.908 18.305 27.165 1.00 14.10 178 PHE A O 1
ATOM 831 N N . ASP A 1 199 ? 12.755 17.617 26.093 1.00 15.88 179 ASP A N 1
ATOM 832 C CA . ASP A 1 199 ? 13.007 18.928 25.504 1.00 15.43 179 ASP A CA 1
ATOM 833 C C . ASP A 1 199 ? 12.129 19.144 24.275 1.00 16.01 179 ASP A C 1
ATOM 834 O O . ASP A 1 199 ? 12.590 19.010 23.142 1.00 17.86 179 ASP A O 1
ATOM 839 N N . ASN A 1 200 ? 10.863 19.475 24.506 1.00 13.72 180 ASN A N 1
ATOM 840 C CA . ASN A 1 200 ? 9.912 19.677 23.418 1.00 11.77 180 ASN A CA 1
ATOM 841 C C . ASN A 1 200 ? 10.289 20.855 22.518 1.00 12.56 180 ASN A C 1
ATOM 842 O O . ASN A 1 200 ? 9.986 20.843 21.324 1.00 13.73 180 ASN A O 1
ATOM 847 N N . GLU A 1 201 ? 10.940 21.869 23.083 1.00 15.55 181 GLU A N 1
ATOM 848 C CA . GLU A 1 201 ? 11.394 23.003 22.279 1.00 17.64 181 GLU A CA 1
ATOM 849 C C . GLU A 1 201 ? 12.404 22.562 21.226 1.00 16.84 181 GLU A C 1
ATOM 850 O O . GLU A 1 201 ? 12.256 22.870 20.044 1.00 19.10 181 GLU A O 1
ATOM 856 N N . ALA A 1 202 ? 13.432 21.846 21.668 1.00 17.90 182 ALA A N 1
ATOM 857 C CA . ALA A 1 202 ? 14.464 21.346 20.770 1.00 19.95 182 ALA A CA 1
ATOM 858 C C . ALA A 1 202 ? 13.865 20.408 19.732 1.00 23.01 182 ALA A C 1
ATOM 859 O O . ALA A 1 202 ? 14.279 20.413 18.573 1.00 28.75 182 ALA A O 1
ATOM 861 N N . TYR A 1 203 ? 12.898 19.598 20.155 1.00 19.41 183 TYR A N 1
ATOM 862 C CA . TYR A 1 203 ? 12.226 18.683 19.243 1.00 14.54 183 TYR A CA 1
ATOM 863 C C . TYR A 1 203 ? 11.519 19.441 18.127 1.00 15.69 183 TYR A C 1
ATOM 864 O O . TYR A 1 203 ? 11.692 19.129 16.951 1.00 16.59 183 TYR A O 1
ATOM 873 N N . ALA A 1 204 ? 10.719 20.432 18.506 1.00 16.25 184 ALA A N 1
ATOM 874 C CA . ALA A 1 204 ? 9.946 21.209 17.544 1.00 18.55 184 ALA A CA 1
ATOM 875 C C . ALA A 1 204 ? 10.866 21.963 16.590 1.00 18.40 184 ALA A C 1
ATOM 876 O O . ALA A 1 204 ? 10.598 22.050 15.392 1.00 17.34 184 ALA A O 1
ATOM 878 N N . TYR A 1 205 ? 11.946 22.510 17.138 1.00 19.64 185 TYR A N 1
ATOM 879 C CA . TYR A 1 205 ? 12.952 23.213 16.350 1.00 22.59 185 TYR A CA 1
ATOM 880 C C . TYR A 1 205 ? 13.589 22.290 15.316 1.00 24.68 185 TYR A C 1
ATOM 881 O O . TYR A 1 205 ? 13.646 22.613 14.129 1.00 26.25 185 TYR A O 1
ATOM 890 N N . GLU A 1 206 ? 14.065 21.140 15.780 1.00 23.21 186 GLU A N 1
ATOM 891 C CA . GLU A 1 206 ? 14.734 20.169 14.921 1.00 23.87 186 GLU A CA 1
ATOM 892 C C . GLU A 1 206 ? 13.761 19.496 13.956 1.00 24.87 186 GLU A C 1
ATOM 893 O O . GLU A 1 206 ? 14.163 19.007 12.900 1.00 30.04 186 GLU A O 1
ATOM 899 N N . ALA A 1 207 ? 12.485 19.467 14.327 1.00 21.14 187 ALA A N 1
ATOM 900 C CA . ALA A 1 207 ? 11.445 18.936 13.453 1.00 17.34 187 ALA A CA 1
ATOM 901 C C . ALA A 1 207 ? 11.299 19.797 12.202 1.00 19.25 187 ALA A C 1
ATOM 902 O O . ALA A 1 207 ? 11.220 19.279 11.087 1.00 22.40 187 ALA A O 1
ATOM 904 N N . VAL A 1 208 ? 11.252 21.112 12.399 1.00 18.01 188 VAL A N 1
ATOM 905 C CA . VAL A 1 208 ? 11.151 22.060 11.296 1.00 22.91 188 VAL A CA 1
ATOM 906 C C . VAL A 1 208 ? 12.378 21.954 10.396 1.00 30.22 188 VAL A C 1
ATOM 907 O O . VAL A 1 208 ? 12.262 21.963 9.169 1.00 33.25 188 VAL A O 1
ATOM 911 N N . GLU A 1 209 ? 13.551 21.870 11.018 1.00 28.79 189 GLU A N 1
ATOM 912 C CA . GLU A 1 209 ? 14.806 21.703 10.291 1.00 27.45 189 GLU A CA 1
ATOM 913 C C . GLU A 1 209 ? 14.762 20.478 9.388 1.00 26.42 189 GLU A C 1
ATOM 914 O O . GLU A 1 209 ? 15.091 20.558 8.206 1.00 28.32 189 GLU A O 1
ATOM 920 N N . ARG A 1 210 ? 14.358 19.346 9.959 1.00 24.02 190 ARG A N 1
ATOM 921 C CA . ARG A 1 210 ? 14.250 18.094 9.217 1.00 26.06 190 ARG A CA 1
ATOM 922 C C . ARG A 1 210 ? 13.320 18.233 8.014 1.00 30.61 190 ARG A C 1
ATOM 923 O O . ARG A 1 210 ? 13.632 17.761 6.920 1.00 31.54 190 ARG A O 1
ATOM 931 N N . LEU A 1 211 ? 12.181 18.887 8.220 1.00 29.04 191 LEU A N 1
ATOM 932 C CA . LEU A 1 211 ? 11.215 19.091 7.147 1.00 26.13 191 LEU A CA 1
ATOM 933 C C . LEU A 1 211 ? 11.768 20.029 6.079 1.00 27.14 191 LEU A C 1
ATOM 934 O O . LEU A 1 211 ? 11.542 19.825 4.887 1.00 26.28 191 LEU A O 1
ATOM 939 N N . ALA A 1 212 ? 12.487 21.060 6.515 1.00 27.99 192 ALA A N 1
ATOM 940 C CA . ALA A 1 212 ? 13.123 21.994 5.593 1.00 28.90 192 ALA A CA 1
ATOM 941 C C . ALA A 1 212 ? 14.162 21.274 4.740 1.00 30.50 192 ALA A C 1
ATOM 942 O O . ALA A 1 212 ? 14.285 21.537 3.544 1.00 33.36 192 ALA A O 1
ATOM 944 N N . GLN A 1 213 ? 14.908 20.367 5.364 1.00 31.80 193 GLN A N 1
ATOM 945 C CA . GLN A 1 213 ? 15.908 19.572 4.657 1.00 35.91 193 GLN A CA 1
ATOM 946 C C . GLN A 1 213 ? 15.256 18.599 3.675 1.00 38.24 193 GLN A C 1
ATOM 947 O O . GLN A 1 213 ? 15.902 18.121 2.743 1.00 39.03 193 GLN A O 1
ATOM 953 N N . CYS A 1 214 ? 13.975 18.312 3.889 1.00 36.42 194 CYS A N 1
ATOM 954 C CA . CYS A 1 214 ? 13.217 17.459 2.981 1.00 33.46 194 CYS A CA 1
ATOM 955 C C . CYS A 1 214 ? 12.659 18.259 1.808 1.00 35.76 194 CYS A C 1
ATOM 956 O O . CYS A 1 214 ? 12.024 17.703 0.913 1.00 38.98 194 CYS A O 1
ATOM 959 N N . GLY A 1 215 ? 12.895 19.567 1.821 1.00 34.75 195 GLY A N 1
ATOM 960 C CA . GLY A 1 215 ? 12.420 20.437 0.761 1.00 35.88 195 GLY A CA 1
ATOM 961 C C . GLY A 1 215 ? 11.040 21.027 0.982 1.00 33.41 195 GLY A C 1
ATOM 962 O O . GLY A 1 215 ? 10.534 21.764 0.137 1.00 31.56 195 GLY A O 1
ATOM 963 N N . ARG A 1 216 ? 10.429 20.709 2.119 1.00 31.57 196 ARG A N 1
ATOM 964 C CA . ARG A 1 216 ? 9.084 21.192 2.415 1.00 33.31 196 ARG A CA 1
ATOM 965 C C . ARG A 1 216 ? 9.106 22.677 2.767 1.00 32.46 196 ARG A C 1
ATOM 966 O O . ARG A 1 216 ? 10.053 23.164 3.385 1.00 32.99 196 ARG A O 1
ATOM 974 N N . LYS A 1 217 ? 8.054 23.389 2.373 1.00 30.80 197 LYS A N 1
ATOM 975 C CA . LYS A 1 217 ? 8.056 24.847 2.418 1.00 33.74 197 LYS A CA 1
ATOM 976 C C . LYS A 1 217 ? 6.966 25.427 3.313 1.00 32.82 197 LYS A C 1
ATOM 977 O O . LYS A 1 217 ? 7.088 26.552 3.798 1.00 30.80 197 LYS A O 1
ATOM 983 N N . ARG A 1 218 ? 5.900 24.664 3.525 1.00 32.46 198 ARG A N 1
ATOM 984 C CA . ARG A 1 218 ? 4.761 25.155 4.291 1.00 34.66 198 ARG A CA 1
ATOM 985 C C . ARG A 1 218 ? 4.425 24.183 5.415 1.00 33.37 198 ARG A C 1
ATOM 986 O O . ARG A 1 218 ? 3.855 23.118 5.182 1.00 30.35 198 ARG A O 1
ATOM 994 N N . ILE A 1 219 ? 4.782 24.567 6.637 1.00 31.09 199 ILE A N 1
ATOM 995 C CA . ILE A 1 219 ? 4.772 23.645 7.765 1.00 28.93 199 ILE A CA 1
ATOM 996 C C . ILE A 1 219 ? 3.676 23.976 8.774 1.00 28.85 199 ILE A C 1
ATOM 997 O O . ILE A 1 219 ? 3.525 25.124 9.188 1.00 29.36 199 ILE A O 1
ATOM 1002 N N . ALA A 1 220 ? 2.914 22.960 9.165 1.00 26.59 200 ALA A N 1
ATOM 1003 C CA . ALA A 1 220 ? 1.917 23.104 10.220 1.00 26.22 200 ALA A CA 1
ATOM 1004 C C . ALA A 1 220 ? 2.326 22.301 11.453 1.00 26.41 200 ALA A C 1
ATOM 1005 O O . ALA A 1 220 ? 3.059 21.317 11.345 1.00 24.46 200 ALA A O 1
ATOM 1007 N N . ILE A 1 221 ? 1.858 22.726 12.622 1.00 25.82 201 ILE A N 1
ATOM 1008 C CA . ILE A 1 221 ? 2.131 21.998 13.856 1.00 21.26 201 ILE A CA 1
ATOM 1009 C C . ILE A 1 221 ? 0.834 21.726 14.617 1.00 22.74 201 ILE A C 1
ATOM 1010 O O . ILE A 1 221 ? -0.097 22.531 14.586 1.00 22.72 201 ILE A O 1
ATOM 1015 N N . ILE A 1 222 ? 0.777 20.581 15.289 1.00 22.23 202 ILE A N 1
ATOM 1016 C CA . ILE A 1 222 ? -0.334 20.254 16.172 1.00 26.82 202 ILE A CA 1
ATOM 1017 C C . ILE A 1 222 ? 0.185 20.276 17.600 1.00 22.27 202 ILE A C 1
ATOM 1018 O O . ILE A 1 222 ? 0.979 19.424 17.993 1.00 22.27 202 ILE A O 1
ATOM 1023 N N . VAL A 1 223 ? -0.273 21.249 18.379 1.00 25.15 203 VAL A N 1
ATOM 1024 C CA . VAL A 1 223 ? 0.275 21.486 19.709 1.00 25.96 203 VAL A CA 1
ATOM 1025 C C . VAL A 1 223 ? -0.707 21.029 20.786 1.00 27.32 203 VAL A C 1
ATOM 1026 O O . VAL A 1 223 ? -1.882 20.815 20.500 1.00 24.67 203 VAL A O 1
ATOM 1030 N N . PRO A 1 224 ? -0.225 20.864 22.031 1.00 30.80 204 PRO A N 1
ATOM 1031 C CA . PRO A 1 224 ? -1.120 20.570 23.158 1.00 32.92 204 PRO A CA 1
ATOM 1032 C C . PRO A 1 224 ? -2.016 21.753 23.510 1.00 36.13 204 PRO A C 1
ATOM 1033 O O . PRO A 1 224 ? -1.834 22.831 22.941 1.00 33.61 204 PRO A O 1
ATOM 1037 N N . PRO A 1 225 ? -2.991 21.547 24.414 1.00 40.17 205 PRO A N 1
ATOM 1038 C CA . PRO A 1 225 ? -3.695 22.685 25.012 1.00 38.30 205 PRO A CA 1
ATOM 1039 C C . PRO A 1 225 ? -2.703 23.717 25.532 1.00 34.34 205 PRO A C 1
ATOM 1040 O O . PRO A 1 225 ? -1.695 23.341 26.133 1.00 28.68 205 PRO A O 1
ATOM 1044 N N . SER A 1 226 ? -2.987 24.995 25.308 1.00 31.33 206 SER A N 1
ATOM 1045 C CA . SER A 1 226 ? -2.011 26.052 25.555 1.00 29.78 206 SER A CA 1
ATOM 1046 C C . SER A 1 226 ? -1.680 26.246 27.034 1.00 28.95 206 SER A C 1
ATOM 1047 O O . SER A 1 226 ? -0.718 26.936 27.370 1.00 29.93 206 SER A O 1
ATOM 1050 N N . ARG A 1 227 ? -2.467 25.638 27.916 1.00 28.74 207 ARG A N 1
ATOM 1051 C CA . ARG A 1 227 ? -2.277 25.847 29.348 1.00 29.73 207 ARG A CA 1
ATOM 1052 C C . ARG A 1 227 ? -1.101 25.046 29.913 1.00 27.34 207 ARG A C 1
ATOM 1053 O O . ARG A 1 227 ? -0.530 25.419 30.937 1.00 21.88 207 ARG A O 1
ATOM 1061 N N . PHE A 1 228 ? -0.738 23.950 29.253 1.00 21.45 208 PHE A N 1
ATOM 1062 C CA . PHE A 1 228 ? 0.388 23.143 29.714 1.00 20.82 208 PHE A CA 1
ATOM 1063 C C . PHE A 1 228 ? 1.706 23.745 29.240 1.00 20.79 208 PHE A C 1
ATOM 1064 O O . PHE A 1 228 ? 1.789 24.308 28.147 1.00 18.63 208 PHE A O 1
ATOM 1072 N N . ALA A 1 229 ? 2.729 23.639 30.083 1.00 16.92 209 ALA A N 1
ATOM 1073 C CA . ALA A 1 229 ? 4.022 24.257 29.811 1.00 15.07 209 ALA A CA 1
ATOM 1074 C C . ALA A 1 229 ? 4.671 23.770 28.516 1.00 13.48 209 ALA A C 1
ATOM 1075 O O . ALA A 1 229 ? 5.302 24.554 27.808 1.00 13.84 209 ALA A O 1
ATOM 1077 N N . PHE A 1 230 ? 4.517 22.488 28.196 1.00 14.64 210 PHE A N 1
ATOM 1078 C CA . PHE A 1 230 ? 5.218 21.938 27.036 1.00 19.30 210 PHE A CA 1
ATOM 1079 C C . PHE A 1 230 ? 4.573 22.365 25.714 1.00 19.62 210 PHE A C 1
ATOM 1080 O O . PHE A 1 230 ? 5.176 22.199 24.652 1.00 20.00 210 PHE A O 1
ATOM 1088 N N . HIS A 1 231 ? 3.357 22.902 25.771 1.00 18.16 211 HIS A N 1
ATOM 1089 C CA . HIS A 1 231 ? 2.807 23.617 24.618 1.00 22.74 211 HIS A CA 1
ATOM 1090 C C . HIS A 1 231 ? 3.710 24.779 24.228 1.00 24.14 211 HIS A C 1
ATOM 1091 O O . HIS A 1 231 ? 4.084 24.925 23.066 1.00 28.49 211 HIS A O 1
ATOM 1098 N N . ASP A 1 232 ? 4.040 25.608 25.215 1.00 24.96 212 ASP A N 1
ATOM 1099 C CA . ASP A 1 232 ? 4.834 26.811 24.995 1.00 25.12 212 ASP A CA 1
ATOM 1100 C C . ASP A 1 232 ? 6.212 26.464 24.455 1.00 23.65 212 ASP A C 1
ATOM 1101 O O . ASP A 1 232 ? 6.709 27.118 23.542 1.00 22.13 212 ASP A O 1
ATOM 1106 N N . HIS A 1 233 ? 6.821 25.432 25.031 1.00 18.05 213 HIS A N 1
ATOM 1107 C CA . HIS A 1 233 ? 8.118 24.944 24.576 1.00 20.84 213 HIS A CA 1
ATOM 1108 C C . HIS A 1 233 ? 8.069 24.552 23.104 1.00 19.39 213 HIS A C 1
ATOM 1109 O O . HIS A 1 233 ? 8.886 25.007 22.303 1.00 19.87 213 HIS A O 1
ATOM 1116 N N . ALA A 1 234 ? 7.101 23.710 22.757 1.00 15.70 214 ALA A N 1
ATOM 1117 C CA . ALA A 1 234 ? 6.922 23.258 21.382 1.00 15.96 214 ALA A CA 1
ATOM 1118 C C . ALA A 1 234 ? 6.663 24.440 20.455 1.00 17.72 214 ALA A C 1
ATOM 1119 O O . ALA A 1 234 ? 7.318 24.589 19.422 1.00 14.72 214 ALA A O 1
ATOM 1121 N N . ARG A 1 235 ? 5.694 25.270 20.832 1.00 20.73 215 ARG A N 1
ATOM 1122 C CA . ARG A 1 235 ? 5.365 26.484 20.093 1.00 22.08 215 ARG A CA 1
ATOM 1123 C C . ARG A 1 235 ? 6.579 27.384 19.899 1.00 21.11 215 ARG A C 1
ATOM 1124 O O . ARG A 1 235 ? 6.806 27.907 18.807 1.00 23.83 215 ARG A O 1
ATOM 1132 N N . LYS A 1 236 ? 7.356 27.553 20.965 1.00 21.51 216 LYS A N 1
ATOM 1133 C CA . LYS A 1 236 ? 8.563 28.375 20.928 1.00 22.44 216 LYS A CA 1
ATOM 1134 C C . LYS A 1 236 ? 9.597 27.820 19.960 1.00 19.44 216 LYS A C 1
ATOM 1135 O O . LYS A 1 236 ? 10.142 28.554 19.139 1.00 18.10 216 LYS A O 1
ATOM 1141 N N . GLY A 1 237 ? 9.872 26.524 20.071 1.00 17.84 217 GLY A N 1
ATOM 1142 C CA . GLY A 1 237 ? 10.834 25.866 19.206 1.00 18.20 217 GLY A CA 1
ATOM 1143 C C . GLY A 1 237 ? 10.415 25.879 17.750 1.00 17.88 217 GLY A C 1
ATOM 1144 O O . GLY A 1 237 ? 11.235 26.080 16.855 1.00 20.36 217 GLY A O 1
ATOM 1145 N N . PHE A 1 238 ? 9.128 25.643 17.520 1.00 18.05 218 PHE A N 1
ATOM 1146 C CA . PHE A 1 238 ? 8.569 25.622 16.177 1.00 18.02 218 PHE A CA 1
ATOM 1147 C C . PHE A 1 238 ? 8.683 26.995 15.522 1.00 23.25 218 PHE A C 1
ATOM 1148 O O . PHE A 1 238 ? 9.073 27.112 14.359 1.00 20.94 218 PHE A O 1
ATOM 1156 N N . THR A 1 239 ? 8.335 28.030 16.280 1.00 22.40 219 THR A N 1
ATOM 1157 C CA . THR A 1 239 ? 8.354 29.400 15.782 1.00 22.03 219 THR A CA 1
ATOM 1158 C C . THR A 1 239 ? 9.770 29.836 15.411 1.00 22.23 219 THR A C 1
ATOM 1159 O O . THR A 1 239 ? 9.982 30.449 14.364 1.00 21.06 219 THR A O 1
ATOM 1163 N N . ARG A 1 240 ? 10.733 29.521 16.274 1.00 24.27 220 ARG A N 1
ATOM 1164 C CA . ARG A 1 240 ? 12.139 29.777 15.977 1.00 27.58 220 ARG A CA 1
ATOM 1165 C C . ARG A 1 240 ? 12.570 29.052 14.708 1.00 28.32 220 ARG A C 1
ATOM 1166 O O . ARG A 1 240 ? 13.279 29.611 13.870 1.00 30.70 220 ARG A O 1
ATOM 1174 N N . GLY A 1 241 ? 12.134 27.803 14.576 1.00 25.78 221 GLY A N 1
ATOM 1175 C CA . GLY A 1 241 ? 12.516 26.969 13.453 1.00 27.62 221 GLY A CA 1
ATOM 1176 C C . GLY A 1 241 ? 12.025 27.478 12.113 1.00 28.66 221 GLY A C 1
ATOM 1177 O O . GLY A 1 241 ? 12.735 27.384 11.113 1.00 28.41 221 GLY A O 1
ATOM 1178 N N . ILE A 1 242 ? 10.805 28.007 12.092 1.00 28.57 222 ILE A N 1
ATOM 1179 C CA . ILE A 1 242 ? 10.224 28.556 10.872 1.00 27.29 222 ILE A CA 1
ATOM 1180 C C . ILE A 1 242 ? 11.101 29.688 10.347 1.00 27.33 222 ILE A C 1
ATOM 1181 O O . ILE A 1 242 ? 11.360 29.786 9.147 1.00 27.40 222 ILE A O 1
ATOM 1186 N N . ARG A 1 243 ? 11.503 30.567 11.266 1.00 26.28 223 ARG A N 1
ATOM 1187 C CA . ARG A 1 243 ? 12.385 31.709 10.991 1.00 28.21 223 ARG A CA 1
ATOM 1188 C C . ARG A 1 243 ? 13.860 31.403 10.658 1.00 28.27 223 ARG A C 1
ATOM 1189 O O . ARG A 1 243 ? 14.435 32.009 9.754 1.00 31.28 223 ARG A O 1
ATOM 1197 N N . ASP A 1 244 ? 14.463 30.471 11.399 1.00 28.61 224 ASP A N 1
ATOM 1198 C CA . ASP A 1 244 ? 15.867 30.101 11.220 1.00 30.78 224 ASP A CA 1
ATOM 1199 C C . ASP A 1 244 ? 16.134 29.262 9.973 1.00 33.38 224 ASP A C 1
ATOM 1200 O O . ASP A 1 244 ? 17.246 29.267 9.446 1.00 34.49 224 ASP A O 1
ATOM 1205 N N . PHE A 1 245 ? 15.123 28.543 9.499 1.00 34.15 225 PHE A N 1
ATOM 1206 C CA . PHE A 1 245 ? 15.334 27.584 8.420 1.00 36.53 225 PHE A CA 1
ATOM 1207 C C . PHE A 1 245 ? 14.616 27.972 7.130 1.00 37.87 225 PHE A C 1
ATOM 1208 O O . PHE A 1 245 ? 14.442 27.148 6.232 1.00 42.49 225 PHE A O 1
ATOM 1216 N N . GLY A 1 246 ? 14.202 29.232 7.051 1.00 34.77 226 GLY A N 1
ATOM 1217 C CA . GLY A 1 246 ? 13.711 29.815 5.814 1.00 36.79 226 GLY A CA 1
ATOM 1218 C C . GLY A 1 246 ? 12.504 29.147 5.185 1.00 37.08 226 GLY A C 1
ATOM 1219 O O . GLY A 1 246 ? 12.483 28.889 3.981 1.00 39.38 226 GLY A O 1
ATOM 1220 N N . VAL A 1 247 ? 11.496 28.868 6.002 1.00 35.99 227 VAL A N 1
ATOM 1221 C CA . VAL A 1 247 ? 10.232 28.338 5.510 1.00 35.74 227 VAL A CA 1
ATOM 1222 C C . VAL A 1 247 ? 9.115 29.169 6.122 1.00 36.34 227 VAL A C 1
ATOM 1223 O O . VAL A 1 247 ? 9.378 30.126 6.850 1.00 37.48 227 VAL A O 1
ATOM 1227 N N . SER A 1 248 ? 7.870 28.810 5.832 1.00 35.62 228 SER A N 1
ATOM 1228 C CA . SER A 1 248 ? 6.738 29.535 6.395 1.00 35.04 228 SER A CA 1
ATOM 1229 C C . SER A 1 248 ? 5.784 28.572 7.087 1.00 31.22 228 SER A C 1
ATOM 1230 O O . SER A 1 248 ? 5.760 27.379 6.783 1.00 27.72 228 SER A O 1
ATOM 1233 N N . GLU A 1 249 ? 4.999 29.099 8.019 1.00 31.12 229 GLU A N 1
ATOM 1234 C CA . GLU A 1 249 ? 4.039 28.286 8.751 1.00 32.81 229 GLU A CA 1
ATOM 1235 C C . GLU A 1 249 ? 2.693 28.224 8.041 1.00 32.64 229 GLU A C 1
ATOM 1236 O O . GLU A 1 249 ? 2.157 29.247 7.617 1.00 32.40 229 GLU A O 1
ATOM 1242 N N . PHE A 1 250 ? 2.158 27.015 7.906 1.00 32.15 230 PHE A N 1
ATOM 1243 C CA . PHE A 1 250 ? 0.769 26.839 7.510 1.00 33.93 230 PHE A CA 1
ATOM 1244 C C . PHE A 1 250 ? -0.085 26.867 8.771 1.00 35.30 230 PHE A C 1
ATOM 1245 O O . PHE A 1 250 ? -0.002 25.959 9.599 1.00 33.30 230 PHE A O 1
ATOM 1253 N N . PRO A 1 251 ? -0.905 27.918 8.924 1.00 38.82 231 PRO A N 1
ATOM 1254 C CA . PRO A 1 251 ? -1.710 28.124 10.135 1.00 40.79 231 PRO A CA 1
ATOM 1255 C C . PRO A 1 251 ? -2.690 26.987 10.405 1.00 42.50 231 PRO A C 1
ATOM 1256 O O . PRO A 1 251 ? -3.276 26.430 9.476 1.00 44.92 231 PRO A O 1
ATOM 1260 N N . LEU A 1 252 ? -2.856 26.653 11.681 1.00 39.18 232 LEU A N 1
ATOM 1261 C CA . LEU A 1 252 ? -3.717 25.554 12.099 1.00 36.90 232 LEU A CA 1
ATOM 1262 C C . LEU A 1 252 ? -4.187 25.803 13.530 1.00 40.02 232 LEU A C 1
ATOM 1263 O O . LEU A 1 252 ? -3.371 26.020 14.427 1.00 40.29 232 LEU A O 1
ATOM 1268 N N . ASP A 1 253 ? -5.499 25.779 13.743 1.00 41.43 233 ASP A N 1
ATOM 1269 C CA . ASP A 1 253 ? -6.048 25.999 15.079 1.00 42.83 233 ASP A CA 1
ATOM 1270 C C . ASP A 1 253 ? -7.151 25.009 15.447 1.00 41.52 233 ASP A C 1
ATOM 1271 O O . ASP A 1 253 ? -7.521 24.890 16.614 1.00 41.54 233 ASP A O 1
ATOM 1276 N N . ALA A 1 254 ? -7.675 24.312 14.444 1.00 42.25 234 ALA A N 1
ATOM 1277 C CA . ALA A 1 254 ? -8.869 23.489 14.615 1.00 42.58 234 ALA A CA 1
ATOM 1278 C C . ALA A 1 254 ? -8.668 22.336 15.597 1.00 43.59 234 ALA A C 1
ATOM 1279 O O . ALA A 1 254 ? -9.611 21.922 16.272 1.00 45.99 234 ALA A O 1
ATOM 1281 N N . ILE A 1 255 ? -7.445 21.822 15.682 1.00 39.85 235 ILE A N 1
ATOM 1282 C CA . ILE A 1 255 ? -7.184 20.653 16.514 1.00 38.55 235 ILE A CA 1
ATOM 1283 C C . ILE A 1 255 ? -5.968 20.835 17.415 1.00 39.55 235 ILE A C 1
ATOM 1284 O O . ILE A 1 255 ? -5.085 21.651 17.146 1.00 39.53 235 ILE A O 1
ATOM 1289 N N . THR A 1 256 ? -5.945 20.056 18.492 1.00 37.65 236 THR A N 1
ATOM 1290 C CA . THR A 1 256 ? -4.780 19.928 19.357 1.00 37.83 236 THR A CA 1
ATOM 1291 C C . THR A 1 256 ? -4.456 18.444 19.488 1.00 36.79 236 THR A C 1
ATOM 1292 O O . THR A 1 256 ? -5.140 17.607 18.900 1.00 36.41 236 THR A O 1
ATOM 1296 N N . ILE A 1 257 ? -3.424 18.109 20.257 1.00 32.26 237 ILE A N 1
ATOM 1297 C CA . ILE A 1 257 ? -3.060 16.707 20.431 1.00 33.35 237 ILE A CA 1
ATOM 1298 C C . ILE A 1 257 ? -4.029 15.998 21.376 1.00 39.31 237 ILE A C 1
ATOM 1299 O O . ILE A 1 257 ? -3.926 14.790 21.584 1.00 42.45 237 ILE A O 1
ATOM 1304 N N . GLU A 1 258 ? -4.970 16.747 21.943 1.00 41.89 238 GLU A N 1
ATOM 1305 C CA . GLU A 1 258 ? -5.966 16.166 22.836 1.00 44.42 238 GLU A CA 1
ATOM 1306 C C . GLU A 1 258 ? -7.339 16.095 22.173 1.00 42.22 238 GLU A C 1
ATOM 1307 O O . GLU A 1 258 ? -8.306 15.634 22.779 1.00 43.14 238 GLU A O 1
ATOM 1313 N N . THR A 1 259 ? -7.417 16.560 20.931 1.00 41.18 239 THR A N 1
ATOM 1314 C CA . THR A 1 259 ? -8.611 16.374 20.115 1.00 38.81 239 THR A CA 1
ATOM 1315 C C . THR A 1 259 ? -8.816 14.882 19.872 1.00 38.64 239 THR A C 1
ATOM 1316 O O . THR A 1 259 ? -7.856 14.171 19.574 1.00 39.44 239 THR A O 1
ATOM 1320 N N . PRO A 1 260 ? -10.062 14.399 20.021 1.00 36.30 240 PRO A N 1
ATOM 1321 C CA . PRO A 1 260 ? -10.384 12.993 19.750 1.00 33.79 240 PRO A CA 1
ATOM 1322 C C . PRO A 1 260 ? -9.887 12.535 18.380 1.00 30.57 240 PRO A C 1
ATOM 1323 O O . PRO A 1 260 ? -9.962 13.294 17.414 1.00 26.22 240 PRO A O 1
ATOM 1327 N N . LEU A 1 261 ? -9.387 11.304 18.312 1.00 29.60 241 LEU A N 1
ATOM 1328 C CA . LEU A 1 261 ? -8.668 10.816 17.138 1.00 30.14 241 LEU A CA 1
ATOM 1329 C C . LEU A 1 261 ? -9.548 10.758 15.893 1.00 29.83 241 LEU A C 1
ATOM 1330 O O . LEU A 1 261 ? -9.083 11.024 14.784 1.00 27.14 241 LEU A O 1
ATOM 1335 N N . ASP A 1 262 ? -10.813 10.396 16.079 1.00 29.32 242 ASP A N 1
ATOM 1336 C CA . ASP A 1 262 ? -11.751 10.302 14.966 1.00 33.44 242 ASP A CA 1
ATOM 1337 C C . ASP A 1 262 ? -11.915 11.657 14.285 1.00 31.90 242 ASP A C 1
ATOM 1338 O O . ASP A 1 262 ? -12.086 11.737 13.069 1.00 31.98 242 ASP A O 1
ATOM 1343 N N . LYS A 1 263 ? -11.860 12.721 15.080 1.00 28.86 243 LYS A N 1
ATOM 1344 C CA . LYS A 1 263 ? -12.025 14.072 14.560 1.00 30.74 243 LYS A CA 1
ATOM 1345 C C . LYS A 1 263 ? -10.708 14.611 14.006 1.00 28.57 243 LYS A C 1
ATOM 1346 O O . LYS A 1 263 ? -10.704 15.450 13.105 1.00 28.46 243 LYS A O 1
ATOM 1352 N N . ILE A 1 264 ? -9.592 14.127 14.545 1.00 27.68 244 ILE A N 1
ATOM 1353 C CA . ILE A 1 264 ? -8.282 14.416 13.972 1.00 25.08 244 ILE A CA 1
ATOM 1354 C C . ILE A 1 264 ? -8.210 13.844 12.562 1.00 22.94 244 ILE A C 1
ATOM 1355 O O . ILE A 1 264 ? -7.818 14.533 11.619 1.00 21.66 244 ILE A O 1
ATOM 1360 N N . ARG A 1 265 ? -8.638 12.597 12.413 1.00 23.61 245 ARG A N 1
ATOM 1361 C CA . ARG A 1 265 ? -8.636 11.928 11.142 1.00 25.06 245 ARG A CA 1
ATOM 1362 C C . ARG A 1 265 ? -9.498 12.653 10.149 1.00 27.60 245 ARG A C 1
ATOM 1363 O O . ARG A 1 265 ? -9.040 12.990 9.116 1.00 30.46 245 ARG A O 1
ATOM 1371 N N . ASP A 1 266 ? -10.709 12.976 10.524 1.00 27.66 246 ASP A N 1
ATOM 1372 C CA . ASP A 1 266 ? -11.610 13.759 9.684 1.00 29.55 246 ASP A CA 1
ATOM 1373 C C . ASP A 1 266 ? -10.961 15.065 9.235 1.00 30.26 246 ASP A C 1
ATOM 1374 O O . ASP A 1 266 ? -11.059 15.446 8.068 1.00 27.61 246 ASP A O 1
ATOM 1379 N N . PHE A 1 267 ? -10.303 15.747 10.168 1.00 32.36 247 PHE A N 1
ATOM 1380 C CA . PHE A 1 267 ? -9.633 17.007 9.865 1.00 31.99 247 PHE A CA 1
ATOM 1381 C C . PHE A 1 267 ? -8.498 16.812 8.866 1.00 32.94 247 PHE A C 1
ATOM 1382 O O . PHE A 1 267 ? -8.334 17.608 7.942 1.00 34.59 247 PHE A O 1
ATOM 1390 N N . GLY A 1 268 ? -7.718 15.752 9.054 1.00 30.02 248 GLY A N 1
ATOM 1391 C CA . GLY A 1 268 ? -6.560 15.507 8.215 1.00 29.48 248 GLY A CA 1
ATOM 1392 C C . GLY A 1 268 ? -6.929 15.223 6.774 1.00 31.59 248 GLY A C 1
ATOM 1393 O O . GLY A 1 268 ? -6.200 15.588 5.851 1.00 29.79 248 GLY A O 1
ATOM 1394 N N . LYS A 1 269 ? -8.071 14.572 6.583 1.00 32.44 249 LYS A N 1
ATOM 1395 C CA . LYS A 1 269 ? -8.566 14.263 5.248 1.00 33.23 249 LYS A CA 1
ATOM 1396 C C . LYS A 1 269 ? -9.022 15.525 4.518 1.00 31.57 249 LYS A C 1
ATOM 1397 O O . LYS A 1 269 ? -8.621 15.767 3.378 1.00 30.88 249 LYS A O 1
ATOM 1403 N N . ARG A 1 270 ? -9.860 16.322 5.178 1.00 30.66 250 ARG A N 1
ATOM 1404 C CA . ARG A 1 270 ? -10.362 17.564 4.591 1.00 33.44 250 ARG A CA 1
ATOM 1405 C C . ARG A 1 270 ? -9.224 18.527 4.266 1.00 34.46 250 ARG A C 1
ATOM 1406 O O . ARG A 1 270 ? -9.300 19.289 3.302 1.00 36.29 250 ARG A O 1
ATOM 1414 N N . LEU A 1 271 ? -8.177 18.495 5.085 1.00 33.94 251 LEU A N 1
ATOM 1415 C CA . LEU A 1 271 ? -7.030 19.377 4.900 1.00 34.70 251 LEU A CA 1
ATOM 1416 C C . LEU A 1 271 ? -6.333 19.100 3.572 1.00 35.67 251 LEU A C 1
ATOM 1417 O O . LEU A 1 271 ? -5.965 20.025 2.847 1.00 34.77 251 LEU A O 1
ATOM 1422 N N . MET A 1 272 ? -6.157 17.822 3.258 1.00 37.10 252 MET A N 1
ATOM 1423 C CA . MET A 1 272 ? -5.459 17.422 2.041 1.00 41.71 252 MET A CA 1
ATOM 1424 C C . MET A 1 272 ? -6.339 17.452 0.790 1.00 44.43 252 MET A C 1
ATOM 1425 O O . MET A 1 272 ? -5.857 17.195 -0.312 1.00 47.84 252 MET A O 1
ATOM 1430 N N . GLN A 1 273 ? -7.622 17.750 0.992 1.00 45.84 253 GLN A N 1
ATOM 1431 C CA . GLN A 1 273 ? -8.589 17.866 -0.093 1.00 50.87 253 GLN A CA 1
ATOM 1432 C C . GLN A 1 273 ? -8.639 19.312 -0.591 1.00 55.42 253 GLN A C 1
ATOM 1433 O O . GLN A 1 273 ? -9.093 19.585 -1.702 1.00 58.03 253 GLN A O 1
ATOM 1439 N N . SER A 1 274 ? -8.160 20.230 0.246 1.00 57.06 254 SER A N 1
ATOM 1440 C CA . SER A 1 274 ? -8.115 21.648 -0.076 1.00 58.45 254 SER A CA 1
ATOM 1441 C C . SER A 1 274 ? -7.018 21.917 -1.097 1.00 58.26 254 SER A C 1
ATOM 1442 O O . SER A 1 274 ? -6.162 21.067 -1.337 1.00 56.64 254 SER A O 1
ATOM 1445 N N . ASP A 1 275 ? -7.042 23.103 -1.693 1.00 61.89 255 ASP A N 1
ATOM 1446 C CA . ASP A 1 275 ? -5.962 23.518 -2.577 1.00 63.58 255 ASP A CA 1
ATOM 1447 C C . ASP A 1 275 ? -4.875 24.163 -1.730 1.00 63.60 255 ASP A C 1
ATOM 1448 O O . ASP A 1 275 ? -3.691 24.097 -2.058 1.00 65.32 255 ASP A O 1
ATOM 1453 N N . ASP A 1 276 ? -5.291 24.786 -0.634 1.00 60.07 256 ASP A N 1
ATOM 1454 C CA . ASP A 1 276 ? -4.351 25.331 0.328 1.00 57.49 256 ASP A CA 1
ATOM 1455 C C . ASP A 1 276 ? -4.042 24.269 1.378 1.00 52.63 256 ASP A C 1
ATOM 1456 O O . ASP A 1 276 ? -4.788 24.093 2.344 1.00 53.92 256 ASP A O 1
ATOM 1461 N N . ARG A 1 277 ? -2.940 23.556 1.176 1.00 46.48 257 ARG A N 1
ATOM 1462 C CA . ARG A 1 277 ? -2.532 22.503 2.094 1.00 44.86 257 ARG A CA 1
ATOM 1463 C C . ARG A 1 277 ? -1.039 22.596 2.382 1.00 41.28 257 ARG A C 1
ATOM 1464 O O . ARG A 1 277 ? -0.267 23.043 1.536 1.00 39.11 257 ARG A O 1
ATOM 1472 N N . PRO A 1 278 ? -0.629 22.175 3.586 1.00 39.48 258 PRO A N 1
ATOM 1473 C CA . PRO A 1 278 ? 0.791 22.124 3.945 1.00 35.63 258 PRO A CA 1
ATOM 1474 C C . PRO A 1 278 ? 1.510 20.941 3.307 1.00 32.93 258 PRO A C 1
ATOM 1475 O O . PRO A 1 278 ? 0.864 19.963 2.926 1.00 33.73 258 PRO A O 1
ATOM 1479 N N . ASP A 1 279 ? 2.830 21.033 3.192 1.00 29.71 259 ASP A N 1
ATOM 1480 C CA . ASP A 1 279 ? 3.623 19.914 2.701 1.00 29.98 259 ASP A CA 1
ATOM 1481 C C . ASP A 1 279 ? 4.489 19.338 3.818 1.00 29.75 259 ASP A C 1
ATOM 1482 O O . ASP A 1 279 ? 5.276 18.418 3.595 1.00 27.93 259 ASP A O 1
ATOM 1487 N N . GLY A 1 280 ? 4.319 19.867 5.025 1.00 26.62 260 GLY A N 1
ATOM 1488 C CA . GLY A 1 280 ? 5.011 19.344 6.189 1.00 25.95 260 GLY A CA 1
ATOM 1489 C C . GLY A 1 280 ? 4.202 19.443 7.468 1.00 25.75 260 GLY A C 1
ATOM 1490 O O . GLY A 1 280 ? 3.455 20.401 7.668 1.00 27.33 260 GLY A O 1
ATOM 1491 N N . ILE A 1 281 ? 4.354 18.449 8.338 1.00 25.75 261 ILE A N 1
ATOM 1492 C CA . ILE A 1 281 ? 3.620 18.401 9.598 1.00 21.20 261 ILE A CA 1
ATOM 1493 C C . ILE A 1 281 ? 4.548 18.092 10.769 1.00 22.57 261 ILE A C 1
ATOM 1494 O O . ILE A 1 281 ? 5.337 17.148 10.714 1.00 26.76 261 ILE A O 1
ATOM 1499 N N . VAL A 1 282 ? 4.451 18.896 11.825 1.00 19.30 262 VAL A N 1
ATOM 1500 C CA . VAL A 1 282 ? 5.096 18.576 13.095 1.00 18.99 262 VAL A CA 1
ATOM 1501 C C . VAL A 1 282 ? 4.043 18.173 14.119 1.00 22.20 262 VAL A C 1
ATOM 1502 O O . VAL A 1 282 ? 3.138 18.947 14.425 1.00 25.36 262 VAL A O 1
ATOM 1506 N N . SER A 1 283 ? 4.166 16.963 14.653 1.00 20.46 263 SER A N 1
ATOM 1507 C CA . SER A 1 283 ? 3.228 16.475 15.656 1.00 18.49 263 SER A CA 1
ATOM 1508 C C . SER A 1 283 ? 3.887 16.326 17.027 1.00 18.20 263 SER A C 1
ATOM 1509 O O . SER A 1 283 ? 5.017 15.849 17.136 1.00 17.27 263 SER A O 1
ATOM 1512 N N . ILE A 1 284 ? 3.172 16.740 18.068 1.00 17.75 264 ILE A N 1
ATOM 1513 C CA . ILE A 1 284 ? 3.667 16.633 19.435 1.00 18.39 264 ILE A CA 1
ATOM 1514 C C . ILE A 1 284 ? 3.075 15.378 20.093 1.00 19.75 264 ILE A C 1
ATOM 1515 O O . ILE A 1 284 ? 3.268 15.129 21.282 1.00 22.84 264 ILE A O 1
ATOM 1520 N N . SER A 1 285 ? 2.371 14.569 19.307 1.00 21.46 265 SER A N 1
ATOM 1521 C CA . SER A 1 285 ? 1.776 13.344 19.838 1.00 20.16 265 SER A CA 1
ATOM 1522 C C . SER A 1 285 ? 1.758 12.201 18.830 1.00 16.21 265 SER A C 1
ATOM 1523 O O . SER A 1 285 ? 1.234 12.340 17.725 1.00 15.09 265 SER A O 1
ATOM 1526 N N . GLY A 1 286 ? 2.336 11.070 19.229 1.00 15.88 266 GLY A N 1
ATOM 1527 C CA . GLY A 1 286 ? 2.263 9.844 18.454 1.00 15.91 266 GLY A CA 1
ATOM 1528 C C . GLY A 1 286 ? 0.842 9.400 18.150 1.00 19.49 266 GLY A C 1
ATOM 1529 O O . GLY A 1 286 ? 0.569 8.839 17.088 1.00 19.74 266 GLY A O 1
ATOM 1530 N N . SER A 1 287 ? -0.062 9.641 19.095 1.00 18.01 267 SER A N 1
ATOM 1531 C CA . SER A 1 287 ? -1.472 9.302 18.922 1.00 17.57 267 SER A CA 1
ATOM 1532 C C . SER A 1 287 ? -2.111 10.130 17.812 1.00 17.34 267 SER A C 1
ATOM 1533 O O . SER A 1 287 ? -2.805 9.595 16.946 1.00 14.33 267 SER A O 1
ATOM 1536 N N . SER A 1 288 ? -1.883 11.441 17.857 1.00 13.40 268 SER A N 1
ATOM 1537 C CA . SER A 1 288 ? -2.428 12.357 16.858 1.00 14.96 268 SER A CA 1
ATOM 1538 C C . SER A 1 288 ? -1.916 12.033 15.457 1.00 13.90 268 SER A C 1
ATOM 1539 O O . SER A 1 288 ? -2.660 12.120 14.481 1.00 15.11 268 SER A O 1
ATOM 1542 N N . THR A 1 289 ? -0.643 11.658 15.372 1.00 14.76 269 THR A N 1
ATOM 1543 C CA . THR A 1 289 ? -0.008 11.335 14.098 1.00 17.63 269 THR A CA 1
ATOM 1544 C C . THR A 1 289 ? -0.723 10.179 13.415 1.00 20.20 269 THR A C 1
ATOM 1545 O O . THR A 1 289 ? -1.055 10.248 12.231 1.00 19.05 269 THR A O 1
ATOM 1549 N N . ILE A 1 290 ? -0.946 9.120 14.186 1.00 20.91 270 ILE A N 1
ATOM 1550 C CA . ILE A 1 290 ? -1.677 7.942 13.740 1.00 23.78 270 ILE A CA 1
ATOM 1551 C C . ILE A 1 290 ? -3.000 8.335 13.082 1.00 19.85 270 ILE A C 1
ATOM 1552 O O . ILE A 1 290 ? -3.295 7.915 11.964 1.00 19.69 270 ILE A O 1
ATOM 1557 N N . ALA A 1 291 ? -3.788 9.146 13.780 1.00 18.65 271 ALA A N 1
ATOM 1558 C CA . ALA A 1 291 ? -5.060 9.635 13.255 1.00 17.92 271 ALA A CA 1
ATOM 1559 C C . ALA A 1 291 ? -4.866 10.497 12.006 1.00 22.82 271 ALA A C 1
ATOM 1560 O O . ALA A 1 291 ? -5.610 10.366 11.033 1.00 23.28 271 ALA A O 1
ATOM 1562 N N . LEU A 1 292 ? -3.876 11.386 12.047 1.00 22.48 272 LEU A N 1
ATOM 1563 C CA . LEU A 1 292 ? -3.581 12.277 10.925 1.00 25.45 272 LEU A CA 1
ATOM 1564 C C . LEU A 1 292 ? -3.241 11.516 9.648 1.00 22.81 272 LEU A C 1
ATOM 1565 O O . LEU A 1 292 ? -3.788 11.802 8.583 1.00 24.44 272 LEU A O 1
ATOM 1570 N N . VAL A 1 293 ? -2.321 10.562 9.766 1.00 23.34 273 VAL A N 1
ATOM 1571 C CA . VAL A 1 293 ? -1.891 9.744 8.637 1.00 25.65 273 VAL A CA 1
ATOM 1572 C C . VAL A 1 293 ? -3.087 9.015 8.031 1.00 28.25 273 VAL A C 1
ATOM 1573 O O . VAL A 1 293 ? -3.210 8.906 6.809 1.00 30.32 273 VAL A O 1
ATOM 1577 N N . ALA A 1 294 ? -3.959 8.512 8.901 1.00 27.18 274 ALA A N 1
ATOM 1578 C CA . ALA A 1 294 ? -5.189 7.849 8.479 1.00 28.22 274 ALA A CA 1
ATOM 1579 C C . ALA A 1 294 ? -6.024 8.757 7.585 1.00 31.27 274 ALA A C 1
ATOM 1580 O O . ALA A 1 294 ? -6.461 8.355 6.508 1.00 35.71 274 ALA A O 1
ATOM 1582 N N . GLY A 1 295 ? -6.240 9.986 8.044 1.00 29.21 275 GLY A N 1
ATOM 1583 C CA . GLY A 1 295 ? -6.993 10.960 7.278 1.00 27.83 275 GLY A CA 1
ATOM 1584 C C . GLY A 1 295 ? -6.296 11.358 5.992 1.00 30.91 275 GLY A C 1
ATOM 1585 O O . GLY A 1 295 ? -6.940 11.553 4.962 1.00 30.97 275 GLY A O 1
ATOM 1586 N N . PHE A 1 296 ? -4.972 11.467 6.052 1.00 30.79 276 PHE A N 1
ATOM 1587 C CA . PHE A 1 296 ? -4.180 11.824 4.879 1.00 31.68 276 PHE A CA 1
ATOM 1588 C C . PHE A 1 296 ? -4.321 10.778 3.777 1.00 34.56 276 PHE A C 1
ATOM 1589 O O . PHE A 1 296 ? -4.635 11.106 2.633 1.00 33.21 276 PHE A O 1
ATOM 1597 N N . GLU A 1 297 ? -4.087 9.519 4.133 1.00 36.95 277 GLU A N 1
ATOM 1598 C CA . GLU A 1 297 ? -4.157 8.417 3.180 1.00 40.79 277 GLU A CA 1
ATOM 1599 C C . GLU A 1 297 ? -5.568 8.249 2.620 1.00 42.29 277 GLU A C 1
ATOM 1600 O O . GLU A 1 297 ? -5.742 7.858 1.466 1.00 45.05 277 GLU A O 1
ATOM 1606 N N . ALA A 1 298 ? -6.571 8.536 3.445 1.00 40.31 278 ALA A N 1
ATOM 1607 C CA . ALA A 1 298 ? -7.962 8.499 3.005 1.00 39.14 278 ALA A CA 1
ATOM 1608 C C . ALA A 1 298 ? -8.241 9.580 1.961 1.00 40.19 278 ALA A C 1
ATOM 1609 O O . ALA A 1 298 ? -9.268 9.550 1.282 1.00 40.43 278 ALA A O 1
ATOM 1611 N N . ALA A 1 299 ? -7.323 10.534 1.840 1.00 40.15 279 ALA A N 1
ATOM 1612 C CA . ALA A 1 299 ? -7.463 11.620 0.878 1.00 39.29 279 ALA A CA 1
ATOM 1613 C C . ALA A 1 299 ? -6.555 11.409 -0.331 1.00 39.58 279 ALA A C 1
ATOM 1614 O O . ALA A 1 299 ? -6.457 12.273 -1.202 1.00 40.94 279 ALA A O 1
ATOM 1616 N N . GLY A 1 300 ? -5.893 10.256 -0.380 1.00 41.54 280 GLY A N 1
ATOM 1617 C CA . GLY A 1 300 ? -5.043 9.909 -1.506 1.00 44.05 280 GLY A CA 1
ATOM 1618 C C . GLY A 1 300 ? -3.576 10.256 -1.328 1.00 46.83 280 GLY A C 1
ATOM 1619 O O . GLY A 1 300 ? -2.719 9.780 -2.073 1.00 47.64 280 GLY A O 1
ATOM 1620 N N . VAL A 1 301 ? -3.291 11.090 -0.335 1.00 47.63 281 VAL A N 1
ATOM 1621 C CA . VAL A 1 301 ? -1.939 11.569 -0.073 1.00 47.42 281 VAL A CA 1
ATOM 1622 C C . VAL A 1 301 ? -0.982 10.448 0.341 1.00 47.56 281 VAL A C 1
ATOM 1623 O O . VAL A 1 301 ? -1.333 9.578 1.138 1.00 48.41 281 VAL A O 1
ATOM 1627 N N . ARG A 1 302 ? 0.231 10.486 -0.207 1.00 46.32 282 ARG A N 1
ATOM 1628 C CA . ARG A 1 302 ? 1.265 9.504 0.100 1.00 45.86 282 ARG A CA 1
ATOM 1629 C C . ARG A 1 302 ? 2.331 10.081 1.024 1.00 40.04 282 ARG A C 1
ATOM 1630 O O . ARG A 1 302 ? 2.992 11.064 0.691 1.00 36.58 282 ARG A O 1
ATOM 1638 N N . ILE A 1 303 ? 2.489 9.458 2.188 1.00 36.59 283 ILE A N 1
ATOM 1639 C CA . ILE A 1 303 ? 3.415 9.937 3.207 1.00 35.64 283 ILE A CA 1
ATOM 1640 C C . ILE A 1 303 ? 4.855 9.817 2.720 1.00 38.25 283 ILE A C 1
ATOM 1641 O O . ILE A 1 303 ? 5.319 8.725 2.388 1.00 40.24 283 ILE A O 1
ATOM 1646 N N . GLY A 1 304 ? 5.559 10.943 2.685 1.00 40.82 284 GLY A N 1
ATOM 1647 C CA . GLY A 1 304 ? 6.949 10.957 2.268 1.00 42.36 284 GLY A CA 1
ATOM 1648 C C . GLY A 1 304 ? 7.131 11.466 0.853 1.00 44.12 284 GLY A C 1
ATOM 1649 O O . GLY A 1 304 ? 8.218 11.902 0.473 1.00 47.94 284 GLY A O 1
ATOM 1650 N N . LYS A 1 305 ? 6.059 11.410 0.069 1.00 41.51 285 LYS A N 1
ATOM 1651 C CA . LYS A 1 305 ? 6.059 11.975 -1.275 1.00 44.02 285 LYS A CA 1
ATOM 1652 C C . LYS A 1 305 ? 5.334 13.316 -1.322 1.00 41.21 285 LYS A C 1
ATOM 1653 O O . LYS A 1 305 ? 5.936 14.349 -1.612 1.00 42.12 285 LYS A O 1
ATOM 1659 N N . ASP A 1 306 ? 4.037 13.290 -1.036 1.00 39.15 286 ASP A N 1
ATOM 1660 C CA . ASP A 1 306 ? 3.208 14.486 -1.129 1.00 40.37 286 ASP A CA 1
ATOM 1661 C C . ASP A 1 306 ? 3.324 15.364 0.117 1.00 37.45 286 ASP A C 1
ATOM 1662 O O . ASP A 1 306 ? 3.043 16.561 0.070 1.00 35.88 286 ASP A O 1
ATOM 1667 N N . ILE A 1 307 ? 3.751 14.765 1.225 1.00 35.00 287 ILE A N 1
ATOM 1668 C CA . ILE A 1 307 ? 3.877 15.482 2.489 1.00 32.40 287 ILE A CA 1
ATOM 1669 C C . ILE A 1 307 ? 4.804 14.688 3.403 1.00 32.19 287 ILE A C 1
ATOM 1670 O O . ILE A 1 307 ? 4.842 13.459 3.340 1.00 33.15 287 ILE A O 1
ATOM 1675 N N . ASP A 1 308 ? 5.558 15.384 4.246 1.00 31.09 288 ASP A N 1
ATOM 1676 C CA . ASP A 1 308 ? 6.375 14.709 5.246 1.00 28.86 288 ASP A CA 1
ATOM 1677 C C . ASP A 1 308 ? 5.870 14.982 6.658 1.00 26.15 288 ASP A C 1
ATOM 1678 O O . ASP A 1 308 ? 5.334 16.054 6.942 1.00 23.88 288 ASP A O 1
ATOM 1683 N N . ILE A 1 309 ? 6.043 13.999 7.536 1.00 25.20 289 ILE A N 1
ATOM 1684 C CA . ILE A 1 309 ? 5.616 14.116 8.923 1.00 23.38 289 ILE A CA 1
ATOM 1685 C C . ILE A 1 309 ? 6.793 13.889 9.858 1.00 22.80 289 ILE A C 1
ATOM 1686 O O . ILE A 1 309 ? 7.558 12.939 9.687 1.00 19.69 289 ILE A O 1
ATOM 1691 N N . VAL A 1 310 ? 6.934 14.764 10.848 1.00 22.78 290 VAL A N 1
ATOM 1692 C CA . VAL A 1 310 ? 7.823 14.499 11.969 1.00 20.44 290 VAL A CA 1
ATOM 1693 C C . VAL A 1 310 ? 6.956 14.297 13.201 1.00 18.30 290 VAL A C 1
ATOM 1694 O O . VAL A 1 310 ? 6.066 15.101 13.477 1.00 15.25 290 VAL A O 1
ATOM 1698 N N . SER A 1 311 ? 7.213 13.228 13.945 1.00 17.80 291 SER A N 1
ATOM 1699 C CA . SER A 1 311 ? 6.417 12.947 15.129 1.00 18.13 291 SER A CA 1
ATOM 1700 C C . SER A 1 311 ? 7.239 12.442 16.306 1.00 20.53 291 SER A C 1
ATOM 1701 O O . SER A 1 311 ? 8.186 11.674 16.143 1.00 21.40 291 SER A O 1
ATOM 1704 N N . LYS A 1 312 ? 6.866 12.904 17.494 1.00 19.00 292 LYS A N 1
ATOM 1705 C CA . LYS A 1 312 ? 7.261 12.272 18.743 1.00 17.36 292 LYS A CA 1
ATOM 1706 C C . LYS A 1 312 ? 6.597 10.908 18.886 1.00 15.28 292 LYS A C 1
ATOM 1707 O O . LYS A 1 312 ? 5.550 10.654 18.290 1.00 17.04 292 LYS A O 1
ATOM 1713 N N . GLN A 1 313 ? 7.206 10.039 19.685 1.00 13.48 293 GLN A N 1
ATOM 1714 C CA . GLN A 1 313 ? 6.549 8.821 20.143 1.00 17.14 293 GLN A CA 1
ATOM 1715 C C . GLN A 1 313 ? 7.168 8.385 21.467 1.00 20.50 293 GLN A C 1
ATOM 1716 O O . GLN A 1 313 ? 8.378 8.503 21.667 1.00 20.77 293 GLN A O 1
ATOM 1722 N N . SER A 1 314 ? 6.329 7.884 22.368 1.00 21.23 294 SER A N 1
ATOM 1723 C CA . SER A 1 314 ? 6.773 7.522 23.709 1.00 21.46 294 SER A CA 1
ATOM 1724 C C . SER A 1 314 ? 7.203 6.062 23.757 1.00 21.95 294 SER A C 1
ATOM 1725 O O . SER A 1 314 ? 7.655 5.563 24.790 1.00 22.26 294 SER A O 1
ATOM 1728 N N . ALA A 1 315 ? 7.046 5.387 22.623 1.00 19.40 295 ALA A N 1
ATOM 1729 C CA . ALA A 1 315 ? 7.638 4.079 22.387 1.00 20.68 295 ALA A CA 1
ATOM 1730 C C . ALA A 1 315 ? 7.821 3.896 20.882 1.00 21.05 295 ALA A C 1
ATOM 1731 O O . ALA A 1 315 ? 7.201 4.603 20.091 1.00 23.75 295 ALA A O 1
ATOM 1733 N N . GLU A 1 316 ? 8.664 2.950 20.486 1.00 23.99 296 GLU A N 1
ATOM 1734 C CA . GLU A 1 316 ? 8.945 2.725 19.070 1.00 25.48 296 GLU A CA 1
ATOM 1735 C C . GLU A 1 316 ? 7.812 1.959 18.392 1.00 24.13 296 GLU A C 1
ATOM 1736 O O . GLU A 1 316 ? 7.740 0.735 18.499 1.00 25.79 296 GLU A O 1
ATOM 1742 N N . PHE A 1 317 ? 6.920 2.671 17.705 1.00 21.41 297 PHE A N 1
ATOM 1743 C CA . PHE A 1 317 ? 5.793 2.004 17.059 1.00 22.90 297 PHE A CA 1
ATOM 1744 C C . PHE A 1 317 ? 5.384 2.587 15.700 1.00 22.30 297 PHE A C 1
ATOM 1745 O O . PHE A 1 317 ? 4.817 1.877 14.871 1.00 21.66 297 PHE A O 1
ATOM 1753 N N . LEU A 1 318 ? 5.655 3.869 15.474 1.00 21.27 298 LEU A N 1
ATOM 1754 C CA . LEU A 1 318 ? 5.145 4.559 14.286 1.00 20.01 298 LEU A CA 1
ATOM 1755 C C . LEU A 1 318 ? 5.691 4.026 12.958 1.00 22.82 298 LEU A C 1
ATOM 1756 O O . LEU A 1 318 ? 4.987 4.032 11.948 1.00 23.23 298 LEU A O 1
ATOM 1761 N N . ASN A 1 319 ? 6.936 3.562 12.961 1.00 22.52 299 ASN A N 1
ATOM 1762 C CA . ASN A 1 319 ? 7.615 3.210 11.716 1.00 31.62 299 ASN A CA 1
ATOM 1763 C C . ASN A 1 319 ? 7.334 1.789 11.242 1.00 39.89 299 ASN A C 1
ATOM 1764 O O . ASN A 1 319 ? 7.717 1.420 10.132 1.00 42.37 299 ASN A O 1
ATOM 1769 N N . TRP A 1 320 ? 6.681 0.992 12.080 1.00 42.68 300 TRP A N 1
ATOM 1770 C CA . TRP A 1 320 ? 6.352 -0.379 11.706 1.00 43.56 300 TRP A CA 1
ATOM 1771 C C . TRP A 1 320 ? 5.508 -0.437 10.434 1.00 48.86 300 TRP A C 1
ATOM 1772 O O . TRP A 1 320 ? 5.913 -1.044 9.444 1.00 50.42 300 TRP A O 1
ATOM 1783 N N . ILE A 1 321 ? 4.346 0.206 10.448 1.00 52.14 301 ILE A N 1
ATOM 1784 C CA . ILE A 1 321 ? 3.499 0.224 9.260 1.00 53.38 301 ILE A CA 1
ATOM 1785 C C . ILE A 1 321 ? 3.707 1.517 8.461 1.00 52.50 301 ILE A C 1
ATOM 1786 O O . ILE A 1 321 ? 3.460 1.557 7.253 1.00 53.13 301 ILE A O 1
ATOM 1791 N N . GLN A 1 322 ? 4.198 2.564 9.117 1.00 44.65 302 GLN A N 1
ATOM 1792 C CA . GLN A 1 322 ? 4.527 3.797 8.403 1.00 41.52 302 GLN A CA 1
ATOM 1793 C C . GLN A 1 322 ? 5.997 4.193 8.543 1.00 39.68 302 GLN A C 1
ATOM 1794 O O . GLN A 1 322 ? 6.337 5.070 9.339 1.00 39.53 302 GLN A O 1
ATOM 1800 N N . PRO A 1 323 ? 6.875 3.536 7.769 1.00 39.86 303 PRO A N 1
ATOM 1801 C CA . PRO A 1 323 ? 8.328 3.737 7.815 1.00 37.72 303 PRO A CA 1
ATOM 1802 C C . PRO A 1 323 ? 8.769 5.119 7.335 1.00 38.08 303 PRO A C 1
ATOM 1803 O O . PRO A 1 323 ? 9.920 5.497 7.552 1.00 39.01 303 PRO A O 1
ATOM 1807 N N . GLN A 1 324 ? 7.870 5.858 6.692 1.00 37.62 304 GLN A N 1
ATOM 1808 C CA . GLN A 1 324 ? 8.230 7.146 6.104 1.00 39.16 304 GLN A CA 1
ATOM 1809 C C . GLN A 1 324 ? 8.034 8.321 7.059 1.00 35.64 304 GLN A C 1
ATOM 1810 O O . GLN A 1 324 ? 8.376 9.458 6.731 1.00 35.75 304 GLN A O 1
ATOM 1816 N N . ILE A 1 325 ? 7.484 8.050 8.237 1.00 29.26 305 ILE A N 1
ATOM 1817 C CA . ILE A 1 325 ? 7.351 9.080 9.258 1.00 22.77 305 ILE A CA 1
ATOM 1818 C C . ILE A 1 325 ? 8.710 9.331 9.899 1.00 20.81 305 ILE A C 1
ATOM 1819 O O . ILE A 1 325 ? 9.407 8.388 10.275 1.00 21.51 305 ILE A O 1
ATOM 1824 N N . HIS A 1 326 ? 9.091 10.598 10.021 1.00 23.25 306 HIS A N 1
ATOM 1825 C CA . HIS A 1 326 ? 10.327 10.940 10.711 1.00 23.66 306 HIS A CA 1
ATOM 1826 C C . HIS A 1 326 ? 10.044 10.930 12.205 1.00 24.37 306 HIS A C 1
ATOM 1827 O O . HIS A 1 326 ? 9.291 11.762 12.708 1.00 28.63 306 HIS A O 1
ATOM 1834 N N . THR A 1 327 ? 10.650 9.987 12.914 1.00 22.32 307 THR A N 1
ATOM 1835 C CA . THR A 1 327 ? 10.248 9.718 14.286 1.00 24.22 307 THR A CA 1
ATOM 1836 C C . THR A 1 327 ? 11.309 10.109 15.305 1.00 23.84 307 THR A C 1
ATOM 1837 O O . THR A 1 327 ? 12.502 9.868 15.117 1.00 22.03 307 THR A O 1
ATOM 1841 N N . VAL A 1 328 ? 10.847 10.723 16.388 1.00 21.63 308 VAL A N 1
ATOM 1842 C CA . VAL A 1 328 ? 11.702 11.082 17.505 1.00 17.28 308 VAL A CA 1
ATOM 1843 C C . VAL A 1 328 ? 11.245 10.307 18.731 1.00 19.52 308 VAL A C 1
ATOM 1844 O O . VAL A 1 328 ? 10.064 10.321 19.076 1.00 16.88 308 VAL A O 1
ATOM 1848 N N . ASN A 1 329 ? 12.181 9.631 19.386 1.00 21.82 309 ASN A N 1
ATOM 1849 C CA . ASN A 1 329 ? 11.861 8.868 20.584 1.00 21.45 309 ASN A CA 1
ATOM 1850 C C . ASN A 1 329 ? 11.876 9.748 21.828 1.00 23.64 309 ASN A C 1
ATOM 1851 O O . ASN A 1 329 ? 12.837 10.477 22.076 1.00 20.97 309 ASN A O 1
ATOM 1856 N N . GLU A 1 330 ? 10.798 9.679 22.601 1.00 22.38 310 GLU A N 1
ATOM 1857 C CA . GLU A 1 330 ? 10.793 10.227 23.948 1.00 19.60 310 GLU A CA 1
ATOM 1858 C C . GLU A 1 330 ? 10.850 9.053 24.912 1.00 18.90 310 GLU A C 1
ATOM 1859 O O . GLU A 1 330 ? 9.930 8.236 24.961 1.00 19.96 310 GLU A O 1
ATOM 1865 N N . ASP A 1 331 ? 11.925 8.975 25.687 1.00 18.45 311 ASP A N 1
ATOM 1866 C CA . ASP A 1 331 ? 12.157 7.805 26.520 1.00 21.40 311 ASP A CA 1
ATOM 1867 C C . ASP A 1 331 ? 11.348 7.908 27.803 1.00 18.24 311 ASP A C 1
ATOM 1868 O O . ASP A 1 331 ? 11.767 8.531 28.778 1.00 21.99 311 ASP A O 1
ATOM 1873 N N . ILE A 1 332 ? 10.174 7.291 27.776 1.00 17.25 312 ILE A N 1
ATOM 1874 C CA . ILE A 1 332 ? 9.216 7.369 28.865 1.00 21.72 312 ILE A CA 1
ATOM 1875 C C . ILE A 1 332 ? 9.644 6.426 29.991 1.00 23.92 312 ILE A C 1
ATOM 1876 O O . ILE A 1 332 ? 9.358 6.668 31.168 1.00 22.60 312 ILE A O 1
ATOM 1881 N N . LYS A 1 333 ? 10.363 5.370 29.622 1.00 20.61 313 LYS A N 1
ATOM 1882 C CA . LYS A 1 333 ? 10.955 4.456 30.595 1.00 24.97 313 LYS A CA 1
ATOM 1883 C C . LYS A 1 333 ? 11.995 5.177 31.447 1.00 19.83 313 LYS A C 1
ATOM 1884 O O . LYS A 1 333 ? 11.938 5.145 32.678 1.00 16.37 313 LYS A O 1
ATOM 1890 N N . LEU A 1 334 ? 12.954 5.809 30.775 1.00 19.74 314 LEU A N 1
ATOM 1891 C CA . LEU A 1 334 ? 13.971 6.627 31.432 1.00 19.51 314 LEU A CA 1
ATOM 1892 C C . LEU A 1 334 ? 13.353 7.699 32.322 1.00 16.81 314 LEU A C 1
ATOM 1893 O O . LEU A 1 334 ? 13.827 7.940 33.433 1.00 21.45 314 LEU A O 1
ATOM 1898 N N . ALA A 1 335 ? 12.308 8.350 31.816 1.00 14.44 315 ALA A N 1
ATOM 1899 C CA . ALA A 1 335 ? 11.593 9.373 32.573 1.00 14.72 315 ALA A CA 1
ATOM 1900 C C . ALA A 1 335 ? 11.172 8.842 33.936 1.00 15.12 315 ALA A C 1
ATOM 1901 O O . ALA A 1 335 ? 11.450 9.460 34.962 1.00 12.96 315 ALA A O 1
ATOM 1903 N N . GLY A 1 336 ? 10.523 7.682 33.938 1.00 16.68 316 GLY A N 1
ATOM 1904 C CA . GLY A 1 336 ? 10.089 7.051 35.169 1.00 12.19 316 GLY A CA 1
ATOM 1905 C C . GLY A 1 336 ? 11.219 6.810 36.149 1.00 12.08 316 GLY A C 1
ATOM 1906 O O . GLY A 1 336 ? 11.083 7.088 37.339 1.00 13.49 316 GLY A O 1
ATOM 1907 N N . ARG A 1 337 ? 12.343 6.306 35.648 1.00 11.06 317 ARG A N 1
ATOM 1908 C CA . ARG A 1 337 ? 13.514 6.088 36.491 1.00 14.56 317 ARG A CA 1
ATOM 1909 C C . ARG A 1 337 ? 14.040 7.401 37.069 1.00 16.28 317 ARG A C 1
ATOM 1910 O O . ARG A 1 337 ? 14.338 7.483 38.259 1.00 17.71 317 ARG A O 1
ATOM 1918 N N . GLU A 1 338 ? 14.138 8.426 36.227 1.00 15.81 318 GLU A N 1
ATOM 1919 C CA . GLU A 1 338 ? 14.661 9.721 36.654 1.00 17.53 318 GLU A CA 1
ATOM 1920 C C . GLU A 1 338 ? 13.747 10.395 37.671 1.00 14.98 318 GLU A C 1
ATOM 1921 O O . GLU A 1 338 ? 14.220 11.038 38.608 1.00 13.04 318 GLU A O 1
ATOM 1927 N N . LEU A 1 339 ? 12.439 10.258 37.474 1.00 12.85 319 LEU A N 1
ATOM 1928 C CA . LEU A 1 339 ? 11.467 10.798 38.418 1.00 12.87 319 LEU A CA 1
ATOM 1929 C C . LEU A 1 339 ? 11.640 10.159 39.794 1.00 15.41 319 LEU A C 1
ATOM 1930 O O . LEU A 1 339 ? 11.598 10.845 40.816 1.00 15.25 319 LEU A O 1
ATOM 1935 N N . ALA A 1 340 ? 11.824 8.841 39.813 1.00 12.45 320 ALA A N 1
ATOM 1936 C CA . ALA A 1 340 ? 11.985 8.104 41.062 1.00 14.71 320 ALA A CA 1
ATOM 1937 C 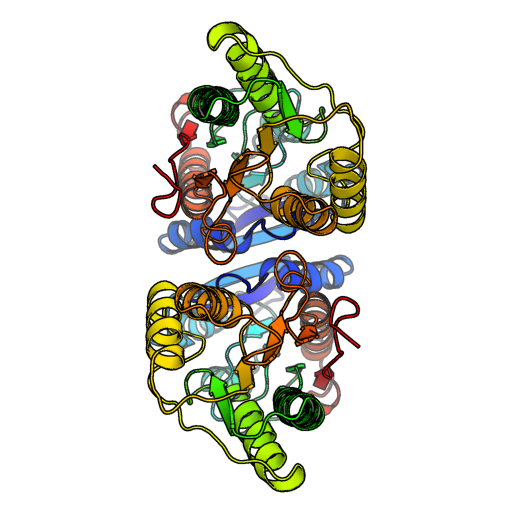C . ALA A 1 340 ? 13.285 8.478 41.774 1.00 14.10 320 ALA A C 1
ATOM 1938 O O . ALA A 1 340 ? 13.283 8.716 42.981 1.00 12.45 320 ALA A O 1
ATOM 1940 N N . LYS A 1 341 ? 14.388 8.520 41.027 1.00 18.53 321 LYS A N 1
ATOM 1941 C CA . LYS A 1 341 ? 15.693 8.880 41.588 1.00 20.79 321 LYS A CA 1
ATOM 1942 C C . LYS A 1 341 ? 15.658 10.251 42.248 1.00 17.39 321 LYS A C 1
ATOM 1943 O O . LYS A 1 341 ? 16.114 10.421 43.379 1.00 19.23 321 LYS A O 1
ATOM 1949 N N . ALA A 1 342 ? 15.123 11.226 41.521 1.00 16.90 322 ALA A N 1
ATOM 1950 C CA . ALA A 1 342 ? 15.059 12.602 41.994 1.00 13.71 322 ALA A CA 1
ATOM 1951 C C . ALA A 1 342 ? 14.226 12.709 43.265 1.00 13.71 322 ALA A C 1
ATOM 1952 O O . ALA A 1 342 ? 14.621 13.376 44.220 1.00 14.89 322 ALA A O 1
ATOM 1954 N N . LEU A 1 343 ? 13.070 12.053 43.269 1.00 13.33 323 LEU A N 1
ATOM 1955 C CA . LEU A 1 343 ? 12.162 12.126 44.408 1.00 14.52 323 LEU A CA 1
ATOM 1956 C C . LEU A 1 343 ? 12.769 11.475 45.649 1.00 15.01 323 LEU A C 1
ATOM 1957 O O . LEU A 1 343 ? 12.613 11.981 46.761 1.00 13.48 323 LEU A O 1
ATOM 1962 N N . LEU A 1 344 ? 13.455 10.352 45.456 1.00 15.45 324 LEU A N 1
ATOM 1963 C CA . LEU A 1 344 ? 14.105 9.659 46.565 1.00 17.55 324 LEU A CA 1
ATOM 1964 C C . LEU A 1 344 ? 15.159 10.551 47.209 1.00 17.10 324 LEU A C 1
ATOM 1965 O O . LEU A 1 344 ? 15.270 10.619 48.434 1.00 18.69 324 LEU A O 1
ATOM 1970 N N . ALA A 1 345 ? 15.932 11.230 46.370 1.00 15.60 325 ALA A N 1
ATOM 1971 C CA . ALA A 1 345 ? 16.956 12.153 46.844 1.00 18.29 325 ALA A CA 1
ATOM 1972 C C . ALA A 1 345 ? 16.318 13.345 47.549 1.00 19.93 325 ALA A C 1
ATOM 1973 O O . ALA A 1 345 ? 16.808 13.801 48.583 1.00 20.90 325 ALA A O 1
ATOM 1975 N N . ARG A 1 346 ? 15.226 13.850 46.980 1.00 15.15 326 ARG A N 1
ATOM 1976 C CA . ARG A 1 346 ? 14.501 14.970 47.573 1.00 18.12 326 ARG A CA 1
ATOM 1977 C C . ARG A 1 346 ? 13.955 14.610 48.953 1.00 20.63 326 ARG A C 1
ATOM 1978 O O . ARG A 1 346 ? 14.044 15.402 49.891 1.00 19.42 326 ARG A O 1
ATOM 1986 N N . ILE A 1 347 ? 13.373 13.419 49.062 1.00 18.56 327 ILE A N 1
ATOM 1987 C CA . ILE A 1 347 ? 12.881 12.914 50.339 1.00 20.63 327 ILE A CA 1
ATOM 1988 C C . ILE A 1 347 ? 14.020 12.881 51.354 1.00 20.43 327 ILE A C 1
ATOM 1989 O O . ILE A 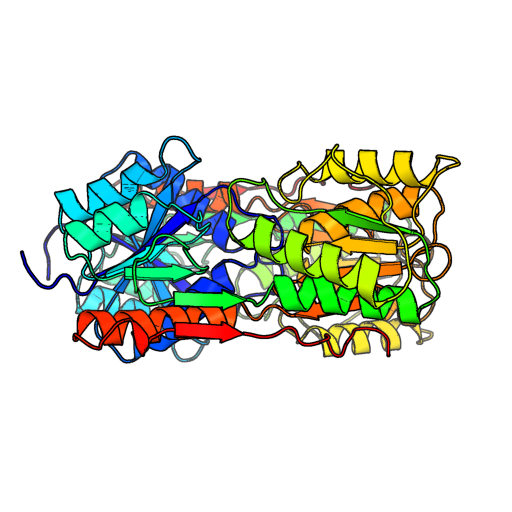1 347 ? 13.834 13.211 52.525 1.00 19.98 327 ILE A O 1
ATOM 1994 N N . ASN A 1 348 ? 15.207 12.506 50.888 1.00 25.91 328 ASN A N 1
ATOM 1995 C CA . ASN A 1 348 ? 16.377 12.408 51.754 1.00 29.89 328 ASN A CA 1
ATOM 1996 C C . ASN A 1 348 ? 17.112 13.741 51.895 1.00 32.79 328 ASN A C 1
ATOM 1997 O O . ASN A 1 348 ? 18.181 13.805 52.500 1.00 36.64 328 ASN A O 1
ATOM 2002 N N . GLY A 1 349 ? 16.536 14.802 51.336 1.00 29.41 329 GLY A N 1
ATOM 2003 C CA . GLY A 1 349 ? 16.992 16.151 51.624 1.00 28.96 329 GLY A CA 1
ATOM 2004 C C . GLY A 1 349 ? 17.949 16.816 50.649 1.00 26.71 329 GLY A C 1
ATOM 2005 O O . GLY A 1 349 ? 18.467 17.894 50.938 1.00 28.08 329 GLY A O 1
ATOM 2006 N N . ALA A 1 350 ? 18.193 16.185 49.505 1.00 21.65 330 ALA A N 1
ATOM 2007 C CA . ALA A 1 350 ? 19.052 16.778 48.484 1.00 23.32 330 ALA A CA 1
ATOM 2008 C C . ALA A 1 350 ? 18.437 18.069 47.944 1.00 26.15 330 ALA A C 1
ATOM 2009 O O . ALA A 1 350 ? 17.216 18.173 47.825 1.00 24.48 330 ALA A O 1
ATOM 2011 N N . PRO A 1 351 ? 19.283 19.062 47.620 1.00 28.47 331 PRO A N 1
ATOM 2012 C CA . PRO A 1 351 ? 18.775 20.337 47.101 1.00 25.97 331 PRO A CA 1
ATOM 2013 C C . PRO A 1 351 ? 18.113 20.175 45.734 1.00 22.21 331 PRO A C 1
ATOM 2014 O O . PRO A 1 351 ? 18.658 19.483 44.875 1.00 19.83 331 PRO A O 1
ATOM 2018 N N . PRO A 1 352 ? 16.947 20.814 45.541 1.00 22.94 332 PRO A N 1
ATOM 2019 C CA . PRO A 1 352 ? 16.128 20.689 44.326 1.00 22.64 332 PRO A CA 1
ATOM 2020 C C . PRO A 1 352 ? 16.896 20.988 43.040 1.00 19.11 332 PRO A C 1
ATOM 2021 O O . PRO A 1 352 ? 16.665 20.333 42.024 1.00 20.02 332 PRO A O 1
ATOM 2025 N N . GLU A 1 353 ? 17.796 21.964 43.093 1.00 18.68 333 GLU A N 1
ATOM 2026 C CA . GLU A 1 353 ? 18.562 22.385 41.921 1.00 20.00 333 GLU A CA 1
ATOM 2027 C C . GLU A 1 353 ? 19.425 21.270 41.331 1.00 18.46 333 GLU A C 1
ATOM 2028 O O . GLU A 1 353 ? 19.741 21.288 40.141 1.00 20.27 333 GLU A O 1
ATOM 2034 N N . THR A 1 354 ? 19.805 20.304 42.161 1.00 15.74 334 THR A N 1
ATOM 2035 C CA . THR A 1 354 ? 20.648 19.199 41.715 1.00 14.36 334 THR A CA 1
ATOM 2036 C C . THR A 1 354 ? 19.837 18.019 41.183 1.00 20.00 334 THR A C 1
ATOM 2037 O O . THR A 1 354 ? 20.401 17.042 40.690 1.00 19.45 334 THR A O 1
ATOM 2041 N N . LEU A 1 355 ? 18.515 18.110 41.286 1.00 19.11 335 LEU A N 1
ATOM 2042 C CA . LEU A 1 355 ? 17.646 17.000 40.908 1.00 16.38 335 LEU A CA 1
ATOM 2043 C C . LEU A 1 355 ? 16.808 17.334 39.678 1.00 17.76 335 LEU A C 1
ATOM 2044 O O . LEU A 1 355 ? 15.612 17.046 39.630 1.00 13.47 335 LEU A O 1
ATOM 2049 N N . GLN A 1 356 ? 17.443 17.950 38.688 1.00 17.97 336 GLN A N 1
ATOM 2050 C CA . GLN A 1 356 ? 16.741 18.397 37.492 1.00 19.06 336 GLN A CA 1
ATOM 2051 C C . GLN A 1 356 ? 17.438 17.879 36.242 1.00 19.73 336 GLN A C 1
ATOM 2052 O O . GLN A 1 356 ? 18.661 17.966 36.127 1.00 19.96 336 GLN A O 1
ATOM 2058 N N . SER A 1 357 ? 16.659 17.352 35.303 1.00 14.53 337 SER A N 1
ATOM 2059 C CA . SER A 1 357 ? 17.223 16.860 34.053 1.00 17.00 337 SER A CA 1
ATOM 2060 C C . SER A 1 357 ? 16.262 17.034 32.884 1.00 20.71 337 SER A C 1
ATOM 2061 O O . SER A 1 357 ? 15.042 16.996 33.051 1.00 15.70 337 SER A O 1
ATOM 2064 N N . VAL A 1 358 ? 16.830 17.221 31.698 1.00 19.87 338 VAL A N 1
ATOM 2065 C CA . VAL A 1 358 ? 16.053 17.318 30.473 1.00 21.04 338 VAL A CA 1
ATOM 2066 C C . VAL A 1 358 ? 16.648 16.372 29.440 1.00 22.79 338 VAL A C 1
ATOM 2067 O O . VAL A 1 358 ? 17.819 16.494 29.082 1.00 25.45 338 VAL A O 1
ATOM 2071 N N . SER A 1 359 ? 15.840 15.435 28.958 1.00 20.72 339 SER A N 1
ATOM 2072 C CA . SER A 1 359 ? 16.290 14.512 27.927 1.00 22.02 339 SER A CA 1
ATOM 2073 C C . SER A 1 359 ? 16.085 15.144 26.557 1.00 21.48 339 SER A C 1
ATOM 2074 O O . SER A 1 359 ? 15.088 15.825 26.326 1.00 21.20 339 SER A O 1
ATOM 2077 N N . ARG A 1 360 ? 17.033 14.922 25.654 1.00 24.94 340 ARG A N 1
ATOM 2078 C CA . ARG A 1 360 ? 16.992 15.553 24.342 1.00 27.17 340 ARG A CA 1
ATOM 2079 C C . ARG A 1 360 ? 16.306 14.654 23.323 1.00 26.59 340 ARG A C 1
ATOM 2080 O O . ARG A 1 360 ? 16.256 13.436 23.501 1.00 26.87 340 ARG A O 1
ATOM 2088 N N . PRO A 1 361 ? 15.776 15.251 22.244 1.00 24.85 341 PRO A N 1
ATOM 2089 C CA . PRO A 1 361 ? 15.228 14.446 21.151 1.00 23.59 341 PRO A CA 1
ATOM 2090 C C . PRO A 1 361 ? 16.291 13.561 20.515 1.00 24.40 341 PRO A C 1
ATOM 2091 O O . PRO A 1 361 ? 17.402 14.022 20.258 1.00 23.95 341 PRO A O 1
ATOM 2095 N N . VAL A 1 362 ? 15.950 12.302 20.271 1.00 22.68 342 VAL A N 1
ATOM 2096 C CA . VAL A 1 362 ? 16.809 11.422 19.498 1.00 26.48 342 VAL A CA 1
ATOM 2097 C C . VAL A 1 362 ? 15.992 10.872 18.340 1.00 26.79 342 VAL A C 1
ATOM 2098 O O . VAL A 1 362 ? 14.845 10.455 18.515 1.00 26.73 342 VAL A O 1
ATOM 2102 N N . TRP A 1 363 ? 16.574 10.890 17.147 1.00 24.89 343 TRP A N 1
ATOM 2103 C CA . TRP A 1 363 ? 15.882 10.360 15.984 1.00 29.18 343 TRP A CA 1
ATOM 2104 C C . TRP A 1 363 ? 15.823 8.849 16.095 1.00 31.17 343 TRP A C 1
ATOM 2105 O O . TRP A 1 363 ? 16.828 8.205 16.399 1.00 29.13 343 TRP A O 1
ATOM 2116 N N . SER A 1 364 ? 14.641 8.287 15.863 1.00 33.82 344 SER A N 1
ATOM 2117 C CA . SER A 1 364 ? 14.485 6.846 15.921 1.00 39.58 344 SER A CA 1
ATOM 2118 C C . SER A 1 364 ? 15.335 6.225 14.827 1.00 40.99 344 SER A C 1
ATOM 2119 O O . SER A 1 364 ? 15.415 6.733 13.712 1.00 39.40 344 SER A O 1
ATOM 2122 N N . SER A 1 365 ? 16.009 5.141 15.170 1.00 47.77 345 SER A N 1
ATOM 2123 C CA . SER A 1 365 ? 16.842 4.434 14.216 1.00 51.91 345 SER A CA 1
ATOM 2124 C C . SER A 1 365 ? 16.022 3.804 13.087 1.00 51.11 345 SER A C 1
ATOM 2125 O O . SER A 1 365 ? 16.551 3.534 12.010 1.00 53.04 345 SER A O 1
ATOM 2128 N N . MET A 1 366 ? 14.734 3.575 13.332 1.00 47.08 346 MET A N 1
ATOM 2129 C CA . MET A 1 366 ? 13.833 3.116 12.277 1.00 48.45 346 MET A CA 1
ATOM 2130 C C . MET A 1 366 ? 13.356 4.262 11.385 1.00 49.00 346 MET A C 1
ATOM 2131 O O . MET A 1 366 ? 12.703 4.030 10.368 1.00 50.93 346 MET A O 1
ATOM 2136 N N . ALA A 1 367 ? 13.679 5.495 11.763 1.00 48.17 347 ALA A N 1
ATOM 2137 C CA . ALA A 1 367 ? 13.301 6.657 10.966 1.00 47.12 347 ALA A CA 1
ATOM 2138 C C . ALA A 1 367 ? 14.216 6.808 9.757 1.00 43.39 347 ALA A C 1
ATOM 2139 O O . ALA A 1 367 ? 15.394 6.457 9.819 1.00 40.03 347 ALA A O 1
ATOM 2141 N N . PRO A 1 368 ? 13.669 7.322 8.644 1.00 43.50 348 PRO A N 1
ATOM 2142 C CA . PRO A 1 368 ? 14.463 7.561 7.434 1.00 44.65 348 PRO A CA 1
ATOM 2143 C C . PRO A 1 368 ? 15.585 8.564 7.682 1.00 48.86 348 PRO A C 1
ATOM 2144 O O . PRO A 1 368 ? 15.384 9.543 8.398 1.00 51.11 348 PRO A O 1
ATOM 2148 N N . LYS A 1 369 ? 16.752 8.319 7.096 1.00 52.72 349 LYS A N 1
ATOM 2149 C CA . LYS A 1 369 ? 17.893 9.211 7.267 1.00 54.32 349 LYS A CA 1
ATOM 2150 C C . LYS A 1 369 ? 18.055 10.139 6.068 1.00 54.09 349 LYS A C 1
ATOM 2151 O O . LYS A 1 369 ? 18.086 9.690 4.923 1.00 55.43 349 LYS A O 1
ATOM 2157 N N . THR B 1 94 ? -2.576 -9.498 62.068 1.00 92.84 74 THR B N 1
ATOM 2158 C CA . THR B 1 94 ? -3.048 -8.871 60.841 1.00 93.11 74 THR B CA 1
ATOM 2159 C C . THR B 1 94 ? -3.786 -7.570 61.140 1.00 93.10 74 THR B C 1
ATOM 2160 O O . THR B 1 94 ? -4.054 -7.242 62.297 1.00 97.60 74 THR B O 1
ATOM 2162 N N . GLY B 1 95 ? -4.111 -6.836 60.083 1.00 82.50 75 GLY B N 1
ATOM 2163 C CA . GLY B 1 95 ? -4.929 -5.644 60.193 1.00 73.39 75 GLY B CA 1
ATOM 2164 C C . GLY B 1 95 ? -5.431 -5.226 58.828 1.00 61.73 75 GLY B C 1
ATOM 2165 O O . GLY B 1 95 ? -4.892 -5.662 57.816 1.00 59.98 75 GLY B O 1
ATOM 2166 N N . LYS B 1 96 ? -6.458 -4.385 58.790 1.00 51.29 76 LYS B N 1
ATOM 2167 C CA . LYS B 1 96 ? -6.947 -3.861 57.525 1.00 40.75 76 LYS B CA 1
ATOM 2168 C C . LYS B 1 96 ? -5.959 -2.839 56.978 1.00 35.64 76 LYS B C 1
ATOM 2169 O O . LYS B 1 96 ? -5.663 -1.836 57.629 1.00 35.58 76 LYS B O 1
ATOM 2171 N N . THR B 1 97 ? -5.459 -3.089 55.775 1.00 30.66 77 THR B N 1
ATOM 2172 C CA . THR B 1 97 ? -4.436 -2.233 55.189 1.00 28.44 77 THR B CA 1
ATOM 2173 C C . THR B 1 97 ? -5.052 -1.193 54.262 1.00 26.47 77 THR B C 1
ATOM 2174 O O . THR B 1 97 ? -4.423 -0.179 53.955 1.00 26.47 77 THR B O 1
ATOM 2178 N N . ASN B 1 98 ? -6.279 -1.462 53.817 1.00 23.43 78 ASN B N 1
ATOM 2179 C CA . ASN B 1 98 ? -6.941 -0.656 52.793 1.00 23.22 78 ASN B CA 1
ATOM 2180 C C . ASN B 1 98 ? -6.073 -0.570 51.542 1.00 19.37 78 ASN B C 1
ATOM 2181 O O . ASN B 1 98 ? -6.046 0.454 50.859 1.00 22.18 78 ASN B O 1
ATOM 2186 N N . VAL B 1 99 ? -5.359 -1.654 51.253 1.00 18.30 79 VAL B N 1
ATOM 2187 C CA . VAL B 1 99 ? -4.500 -1.718 50.081 1.00 17.37 79 VAL B CA 1
ATOM 2188 C C . VAL B 1 99 ? -4.895 -2.870 49.167 1.00 12.87 79 VAL B C 1
ATOM 2189 O O . VAL B 1 99 ? -5.071 -4.002 49.615 1.00 16.57 79 VAL B O 1
ATOM 2193 N N . ILE B 1 100 ? -5.045 -2.564 47.884 1.00 13.04 80 ILE B N 1
ATOM 2194 C CA . ILE B 1 100 ? -5.149 -3.584 46.852 1.00 16.39 80 ILE B CA 1
ATOM 2195 C C . ILE B 1 100 ? -3.814 -3.644 46.127 1.00 13.41 80 ILE B C 1
ATOM 2196 O O . ILE B 1 100 ? -3.324 -2.628 45.638 1.00 12.47 80 ILE B O 1
ATOM 2201 N N . ALA B 1 101 ? -3.218 -4.829 46.064 1.00 16.48 81 ALA B N 1
ATOM 2202 C CA . ALA B 1 101 ? -1.959 -4.989 45.348 1.00 16.30 81 ALA B CA 1
ATOM 2203 C C . ALA B 1 101 ? -2.196 -5.510 43.939 1.00 13.81 81 ALA B C 1
ATOM 2204 O O . ALA B 1 101 ? -2.743 -6.598 43.751 1.00 12.36 81 ALA B O 1
ATOM 2206 N N . LEU B 1 102 ? -1.785 -4.722 42.952 1.00 13.03 82 LEU B N 1
ATOM 2207 C CA . LEU B 1 102 ? -1.825 -5.150 41.562 1.00 11.93 82 LEU B CA 1
ATOM 2208 C C . LEU B 1 102 ? -0.451 -5.676 41.174 1.00 13.37 82 LEU B C 1
ATOM 2209 O O . LEU B 1 102 ? 0.513 -4.914 41.079 1.00 12.34 82 LEU B O 1
ATOM 2214 N N . VAL B 1 103 ? -0.368 -6.982 40.949 1.00 11.67 83 VAL B N 1
ATOM 2215 C CA . VAL B 1 103 ? 0.906 -7.621 40.657 1.00 12.16 83 VAL B CA 1
ATOM 2216 C C . VAL B 1 103 ? 1.044 -7.816 39.155 1.00 14.68 83 VAL B C 1
ATOM 2217 O O . VAL B 1 103 ? 0.235 -8.501 38.530 1.00 16.49 83 VAL B O 1
ATOM 2221 N N . LEU B 1 104 ? 2.072 -7.198 38.581 1.00 16.11 84 LEU B N 1
ATOM 2222 C CA . LEU B 1 104 ? 2.263 -7.196 37.136 1.00 18.04 84 LEU B CA 1
ATOM 2223 C C . LEU B 1 104 ? 3.671 -7.611 36.737 1.00 18.30 84 LEU B C 1
ATOM 2224 O O . LEU B 1 104 ? 4.652 -7.161 37.327 1.00 16.21 84 LEU B O 1
ATOM 2229 N N . SER B 1 105 ? 3.762 -8.468 35.728 1.00 16.76 85 SER B N 1
ATOM 2230 C CA . SER B 1 105 ? 5.033 -8.718 35.067 1.00 21.46 85 SER B CA 1
ATOM 2231 C C . SER B 1 105 ? 5.455 -7.479 34.284 1.00 19.53 85 SER B C 1
ATOM 2232 O O . SER B 1 105 ? 4.660 -6.909 33.534 1.00 16.69 85 SER B O 1
ATOM 2235 N N . VAL B 1 106 ? 6.703 -7.058 34.470 1.00 20.76 86 VAL B N 1
ATOM 2236 C CA . VAL B 1 106 ? 7.257 -5.936 33.722 1.00 26.21 86 VAL B CA 1
ATOM 2237 C C . VAL B 1 106 ? 7.281 -6.312 32.240 1.00 26.31 86 VAL B C 1
ATOM 2238 O O . VAL B 1 106 ? 7.149 -5.460 31.360 1.00 24.87 86 VAL B O 1
ATOM 2242 N N . ASP B 1 107 ? 7.415 -7.609 31.983 1.00 28.63 87 ASP B N 1
ATOM 2243 C CA . ASP B 1 107 ? 7.444 -8.147 30.629 1.00 33.38 87 ASP B CA 1
ATOM 2244 C C . ASP B 1 107 ? 6.055 -8.127 29.992 1.00 32.16 87 ASP B C 1
ATOM 2245 O O . ASP B 1 107 ? 5.334 -9.125 30.017 1.00 35.68 87 ASP B O 1
ATOM 2250 N N . GLU B 1 108 ? 5.684 -6.979 29.433 1.00 27.22 88 GLU B N 1
ATOM 2251 C CA . GLU B 1 108 ? 4.375 -6.812 28.811 1.00 26.01 88 GLU B CA 1
ATOM 2252 C C . GLU B 1 108 ? 4.550 -6.516 27.327 1.00 25.09 88 GLU B C 1
ATOM 2253 O O . GLU B 1 108 ? 5.654 -6.203 26.882 1.00 23.36 88 GLU B O 1
ATOM 2259 N N . GLU B 1 109 ? 3.465 -6.604 26.565 1.00 22.77 89 GLU B N 1
ATOM 2260 C CA . GLU B 1 109 ? 3.533 -6.316 25.139 1.00 23.84 89 GLU B CA 1
ATOM 2261 C C . GLU B 1 109 ? 3.465 -4.811 24.897 1.00 21.02 89 GLU B C 1
ATOM 2262 O O . GLU B 1 109 ? 2.974 -4.060 25.739 1.00 19.96 89 GLU B O 1
ATOM 2268 N N . LEU B 1 110 ? 3.979 -4.385 23.747 1.00 23.30 90 LEU B N 1
ATOM 2269 C CA . LEU B 1 110 ? 4.026 -2.974 23.377 1.00 22.89 90 LEU B CA 1
ATOM 2270 C C . LEU B 1 110 ? 2.643 -2.335 23.437 1.00 22.46 90 LEU B C 1
ATOM 2271 O O . LEU B 1 110 ? 2.453 -1.296 24.068 1.00 23.56 90 LEU B O 1
ATOM 2276 N N . MET B 1 111 ? 1.682 -2.968 22.772 1.00 21.69 91 MET B N 1
ATOM 2277 C CA . MET B 1 111 ? 0.322 -2.448 22.700 1.00 22.12 91 MET B CA 1
ATOM 2278 C C . MET B 1 111 ? -0.596 -3.093 23.731 1.00 20.46 91 MET B C 1
ATOM 2279 O O . MET B 1 111 ? -1.713 -3.496 23.412 1.00 19.80 91 MET B O 1
ATOM 2284 N N . GLY B 1 112 ? -0.118 -3.198 24.966 1.00 16.35 92 GLY B N 1
ATOM 2285 C CA . GLY B 1 112 ? -0.926 -3.750 26.035 1.00 14.65 92 GLY B CA 1
ATOM 2286 C C . GLY B 1 112 ? -1.913 -2.766 26.632 1.00 16.48 92 GLY B C 1
ATOM 2287 O O . GLY B 1 112 ? -2.938 -3.174 27.179 1.00 19.25 92 GLY B O 1
ATOM 2288 N N . PHE B 1 113 ? -1.614 -1.473 26.505 1.00 16.36 93 PHE B N 1
ATOM 2289 C CA . PHE B 1 113 ? -2.443 -0.409 27.076 1.00 14.37 93 PHE B CA 1
ATOM 2290 C C . PHE B 1 113 ? -2.760 -0.687 28.544 1.00 15.74 93 PHE B C 1
ATOM 2291 O O . PHE B 1 113 ? -3.894 -0.521 28.994 1.00 14.37 93 PHE B O 1
ATOM 2299 N N . THR B 1 114 ? -1.737 -1.130 29.269 1.00 16.14 94 THR B N 1
ATOM 2300 C CA . THR B 1 114 ? -1.858 -1.585 30.652 1.00 17.70 94 THR B CA 1
ATOM 2301 C C . THR B 1 114 ? -2.549 -0.576 31.573 1.00 15.48 94 THR B C 1
ATOM 2302 O O . THR B 1 114 ? -3.312 -0.959 32.459 1.00 15.50 94 THR B O 1
ATOM 2306 N N . SER B 1 115 ? -2.284 0.710 31.364 1.00 15.31 95 SER B N 1
ATOM 2307 C CA . SER B 1 115 ? -2.806 1.745 32.255 1.00 14.09 95 SER B CA 1
ATOM 2308 C C . SER B 1 115 ? -4.326 1.882 32.173 1.00 15.00 95 SER B C 1
ATOM 2309 O O . SER B 1 115 ? -4.967 2.309 33.133 1.00 17.27 95 SER B O 1
ATOM 2312 N N . GLN B 1 116 ? -4.899 1.524 31.028 1.00 15.26 96 GLN B N 1
ATOM 2313 C CA . GLN B 1 116 ? -6.351 1.513 30.878 1.00 15.49 96 GLN B CA 1
ATOM 2314 C C . GLN B 1 116 ? -6.961 0.456 31.794 1.00 17.27 96 GLN B C 1
ATOM 2315 O O . GLN B 1 116 ? -8.057 0.633 32.326 1.00 16.04 96 GLN B O 1
ATOM 2321 N N . MET B 1 117 ? -6.243 -0.648 31.963 1.00 17.15 97 MET B N 1
ATOM 2322 C CA . MET B 1 117 ? -6.624 -1.684 32.914 1.00 16.88 97 MET B CA 1
ATOM 2323 C C . MET B 1 117 ? -6.512 -1.144 34.337 1.00 15.24 97 MET B C 1
ATOM 2324 O O . MET B 1 117 ? -7.386 -1.378 35.172 1.00 13.89 97 MET B O 1
ATOM 2329 N N . VAL B 1 118 ? -5.416 -0.440 34.606 1.00 12.70 98 VAL B N 1
ATOM 2330 C CA . VAL B 1 118 ? -5.167 0.146 35.917 1.00 14.31 98 VAL B CA 1
ATOM 2331 C C . VAL B 1 118 ? -6.269 1.136 36.290 1.00 11.01 98 VAL B C 1
ATOM 2332 O O . VAL B 1 118 ? -6.754 1.139 37.420 1.00 13.48 98 VAL B O 1
ATOM 2336 N N . PHE B 1 119 ? -6.670 1.963 35.330 1.00 11.96 99 PHE B N 1
ATOM 2337 C CA . PHE B 1 119 ? -7.675 2.992 35.577 1.00 14.95 99 PHE B CA 1
ATOM 2338 C C . PHE B 1 119 ? -9.064 2.392 35.762 1.00 15.23 99 PHE B C 1
ATOM 2339 O O . PHE B 1 119 ? -9.897 2.956 36.467 1.00 11.97 99 PHE B O 1
ATOM 2347 N N . GLY B 1 120 ? -9.310 1.252 35.124 1.00 16.24 100 GLY B N 1
ATOM 2348 C CA . GLY B 1 120 ? -10.519 0.490 35.380 1.00 16.66 100 GLY B CA 1
ATOM 2349 C C . GLY B 1 120 ? -10.633 0.080 36.838 1.00 18.51 100 GLY B C 1
ATOM 2350 O O . GLY B 1 120 ? -11.699 0.190 37.446 1.00 16.02 100 GLY B O 1
ATOM 2351 N N . ILE B 1 121 ? -9.523 -0.393 37.396 1.00 17.68 101 ILE B N 1
ATOM 2352 C CA . ILE B 1 121 ? -9.452 -0.751 38.808 1.00 17.32 101 ILE B CA 1
ATOM 2353 C C . ILE B 1 121 ? -9.714 0.455 39.709 1.00 15.10 101 ILE B C 1
ATOM 2354 O O . ILE B 1 121 ? -10.582 0.409 40.580 1.00 14.71 101 ILE B O 1
ATOM 2359 N N . THR B 1 122 ? -8.966 1.534 39.495 1.00 14.03 102 THR B N 1
ATOM 2360 C CA . THR B 1 122 ? -9.017 2.680 40.401 1.00 14.59 102 THR B CA 1
ATOM 2361 C C . THR B 1 122 ? -10.358 3.406 40.336 1.00 16.89 102 THR B C 1
ATOM 2362 O O . THR B 1 122 ? -10.816 3.963 41.335 1.00 18.42 102 THR B O 1
ATOM 2366 N N . GLU B 1 123 ? -10.978 3.406 39.160 1.00 17.89 103 GLU B N 1
ATOM 2367 C CA . GLU B 1 123 ? -12.308 3.989 38.995 1.00 22.68 103 GLU B CA 1
ATOM 2368 C C . GLU B 1 123 ? -13.316 3.336 39.938 1.00 21.80 103 GLU B C 1
ATOM 2369 O O . GLU B 1 123 ? -14.190 4.003 40.492 1.00 26.07 103 GLU B O 1
ATOM 2375 N N . VAL B 1 124 ? -13.184 2.027 40.119 1.00 18.53 104 VAL B N 1
ATOM 2376 C CA . VAL B 1 124 ? -14.069 1.282 41.005 1.00 18.20 104 VAL B CA 1
ATOM 2377 C C . VAL B 1 124 ? -13.688 1.547 42.458 1.00 18.44 104 VAL B C 1
ATOM 2378 O O . VAL B 1 124 ? -14.553 1.736 43.316 1.00 15.34 104 VAL B O 1
ATOM 2382 N N . LEU B 1 125 ? -12.386 1.575 42.723 1.00 16.96 105 LEU B N 1
ATOM 2383 C CA . LEU B 1 125 ? -11.875 1.754 44.077 1.00 14.72 105 LEU B CA 1
ATOM 2384 C C . LEU B 1 125 ? -12.138 3.168 44.595 1.00 15.33 105 LEU B C 1
ATOM 2385 O O . LEU B 1 125 ? -12.063 3.417 45.798 1.00 15.79 105 LEU B O 1
ATOM 2390 N N . ALA B 1 126 ? -12.442 4.087 43.682 1.00 16.32 106 ALA B N 1
ATOM 2391 C CA . ALA B 1 126 ? -12.613 5.496 44.030 1.00 20.43 106 ALA B CA 1
ATOM 2392 C C . ALA B 1 126 ? -13.828 5.727 44.929 1.00 25.55 106 ALA B C 1
ATOM 2393 O O . ALA B 1 126 ? -13.932 6.764 45.582 1.00 25.60 106 ALA B O 1
ATOM 2395 N N . THR B 1 127 ? -14.744 4.764 44.960 1.00 27.19 107 THR B N 1
ATOM 2396 C CA . THR B 1 127 ? -15.923 4.863 45.813 1.00 30.09 107 THR B CA 1
ATOM 2397 C C . THR B 1 127 ? -15.713 4.025 47.068 1.00 27.64 107 THR B C 1
ATOM 2398 O O . THR B 1 127 ? -16.664 3.673 47.767 1.00 24.88 107 THR B O 1
ATOM 2402 N N . THR B 1 128 ? -14.450 3.706 47.336 1.00 22.59 108 THR B N 1
ATOM 2403 C CA . THR B 1 128 ? -14.063 2.891 48.481 1.00 21.12 108 THR B CA 1
ATOM 2404 C C . THR B 1 128 ? -12.883 3.550 49.181 1.00 19.80 108 THR B C 1
ATOM 2405 O O . THR B 1 128 ? -12.391 4.588 48.735 1.00 21.06 108 THR B O 1
ATOM 2409 N N . GLN B 1 129 ? -12.427 2.953 50.277 1.00 22.88 109 GLN B N 1
ATOM 2410 C CA . GLN B 1 129 ? -11.267 3.485 50.987 1.00 29.03 109 GLN B CA 1
ATOM 2411 C C . GLN B 1 129 ? -9.961 2.793 50.596 1.00 28.81 109 GLN B C 1
ATOM 2412 O O . GLN B 1 129 ? -8.918 3.041 51.201 1.00 29.94 109 GLN B O 1
ATOM 2418 N N . TYR B 1 130 ? -10.012 1.939 49.579 1.00 24.31 110 TYR B N 1
ATOM 2419 C CA . TYR B 1 130 ? -8.832 1.178 49.176 1.00 21.28 110 TYR B CA 1
ATOM 2420 C C . TYR B 1 130 ? -7.873 1.974 48.294 1.00 23.08 110 TYR B C 1
ATOM 2421 O O . TYR B 1 130 ? -8.292 2.711 47.402 1.00 22.87 110 TYR B O 1
ATOM 2430 N N . HIS B 1 131 ? -6.579 1.807 48.557 1.00 22.04 111 HIS B N 1
ATOM 2431 C CA . HIS B 1 131 ? -5.526 2.352 47.705 1.00 24.08 111 HIS B CA 1
ATOM 2432 C C . HIS B 1 131 ? -4.950 1.258 46.810 1.00 18.41 111 HIS B C 1
ATOM 2433 O O . HIS B 1 131 ? -4.826 0.109 47.230 1.00 14.58 111 HIS B O 1
ATOM 2440 N N . LEU B 1 132 ? -4.596 1.615 45.580 1.00 15.55 112 LEU B N 1
ATOM 2441 C CA . LEU B 1 132 ? -3.968 0.664 44.666 1.00 14.29 112 LEU B CA 1
ATOM 2442 C C . LEU B 1 132 ? -2.444 0.756 44.664 1.00 16.01 112 LEU B C 1
ATOM 2443 O O . LEU B 1 132 ? -1.872 1.766 44.252 1.00 18.80 112 LEU B O 1
ATOM 2448 N N . VAL B 1 133 ? -1.794 -0.311 45.116 1.00 13.95 113 VAL B N 1
ATOM 2449 C CA . VAL B 1 133 ? -0.344 -0.415 45.037 1.00 13.72 113 VAL B CA 1
ATOM 2450 C C . VAL B 1 133 ? 0.029 -1.259 43.826 1.00 14.43 113 VAL B C 1
ATOM 2451 O O . VAL B 1 133 ? -0.488 -2.361 43.651 1.00 14.70 113 VAL B O 1
ATOM 2455 N N . VAL B 1 134 ? 0.924 -0.745 42.990 1.00 12.99 114 VAL B N 1
ATOM 2456 C CA . VAL B 1 134 ? 1.383 -1.506 41.838 1.00 15.34 114 VAL B CA 1
ATOM 2457 C C . VAL B 1 134 ? 2.686 -2.198 42.206 1.00 17.65 114 VAL B C 1
ATOM 2458 O O . VAL B 1 134 ? 3.666 -1.548 42.572 1.00 16.73 114 VAL B O 1
ATOM 2462 N N . THR B 1 135 ? 2.685 -3.523 42.108 1.00 17.72 115 THR B N 1
ATOM 2463 C CA . THR B 1 135 ? 3.813 -4.331 42.553 1.00 23.74 115 THR B CA 1
ATOM 2464 C C . THR B 1 135 ? 4.351 -5.157 41.397 1.00 21.73 115 THR B C 1
ATOM 2465 O O . THR B 1 135 ? 3.741 -6.147 40.999 1.00 19.13 115 THR B O 1
ATOM 2469 N N . PRO B 1 136 ? 5.503 -4.752 40.852 1.00 24.25 116 PRO B N 1
ATOM 2470 C CA . PRO B 1 136 ? 6.081 -5.443 39.701 1.00 24.21 116 PRO B CA 1
ATOM 2471 C C . PRO B 1 136 ? 6.922 -6.664 40.060 1.00 21.20 116 PRO B C 1
ATOM 2472 O O . PRO B 1 136 ? 7.367 -6.816 41.198 1.00 22.82 116 PRO B O 1
ATOM 2476 N N . HIS B 1 137 ? 7.116 -7.533 39.075 1.00 20.76 117 HIS B N 1
ATOM 2477 C CA . HIS B 1 137 ? 8.192 -8.511 39.095 1.00 19.65 117 HIS B CA 1
ATOM 2478 C C . HIS B 1 137 ? 8.718 -8.580 37.667 1.00 23.79 117 HIS B C 1
ATOM 2479 O O . HIS B 1 137 ? 8.030 -8.168 36.732 1.00 22.15 117 HIS B O 1
ATOM 2486 N N . THR B 1 138 ? 9.927 -9.099 37.490 1.00 25.10 118 THR B N 1
ATOM 2487 C CA . THR B 1 138 ? 10.623 -8.925 36.220 1.00 27.72 118 THR B CA 1
ATOM 2488 C C . THR B 1 138 ? 10.328 -10.047 35.223 1.00 27.08 118 THR B C 1
ATOM 2489 O O . THR B 1 138 ? 10.171 -9.796 34.026 1.00 28.81 118 THR B O 1
ATOM 2493 N N . HIS B 1 139 ? 10.213 -11.275 35.716 1.00 25.97 119 HIS B N 1
ATOM 2494 C CA . HIS B 1 139 ? 10.151 -12.432 34.829 1.00 27.94 119 HIS B CA 1
ATOM 2495 C C . HIS B 1 139 ? 9.501 -13.646 35.484 1.00 27.27 119 HIS B C 1
ATOM 2496 O O . HIS B 1 139 ? 8.900 -13.544 36.551 1.00 23.64 119 HIS B O 1
ATOM 2503 N N . ALA B 1 140 ? 9.599 -14.791 34.819 1.00 28.35 120 ALA B N 1
ATOM 2504 C CA . ALA B 1 140 ? 8.970 -16.014 35.304 1.00 27.62 120 ALA B CA 1
ATOM 2505 C C . ALA B 1 140 ? 9.614 -16.508 36.598 1.00 25.97 120 ALA B C 1
ATOM 2506 O O . ALA B 1 140 ? 8.924 -16.988 37.497 1.00 26.24 120 ALA B O 1
ATOM 2508 N N . LYS B 1 141 ? 10.935 -16.387 36.689 1.00 25.85 121 LYS B N 1
ATOM 2509 C CA . LYS B 1 141 ? 11.671 -16.910 37.838 1.00 27.16 121 LYS B CA 1
ATOM 2510 C C . LYS B 1 141 ? 11.364 -16.208 39.166 1.00 29.91 121 LYS B C 1
ATOM 2511 O O . LYS B 1 141 ? 11.629 -16.764 40.231 1.00 33.41 121 LYS B O 1
ATOM 2517 N N . ASP B 1 142 ? 10.815 -14.997 39.115 1.00 22.76 122 ASP B N 1
ATOM 2518 C CA . ASP B 1 142 ? 10.464 -14.291 40.346 1.00 22.40 122 ASP B CA 1
ATOM 2519 C C . ASP B 1 142 ? 8.963 -14.008 40.435 1.00 19.88 122 ASP B C 1
ATOM 2520 O O . ASP B 1 142 ? 8.534 -13.113 41.160 1.00 17.42 122 ASP B O 1
ATOM 2525 N N . SER B 1 143 ? 8.178 -14.769 39.679 1.00 21.30 123 SER B N 1
ATOM 2526 C CA . SER B 1 143 ? 6.721 -14.658 39.693 1.00 24.19 123 SER B CA 1
ATOM 2527 C C . SER B 1 143 ? 6.109 -14.803 41.092 1.00 23.92 123 SER B C 1
ATOM 2528 O O . SER B 1 143 ? 5.186 -14.071 41.449 1.00 20.19 123 SER B O 1
ATOM 2531 N N . MET B 1 144 ? 6.621 -15.746 41.878 1.00 24.25 124 MET B N 1
ATOM 2532 C CA . MET B 1 144 ? 6.088 -16.002 43.216 1.00 22.16 124 MET B CA 1
ATOM 2533 C C . MET B 1 144 ? 6.601 -15.012 44.260 1.00 23.19 124 MET B C 1
ATOM 2534 O O . MET B 1 144 ? 6.036 -14.909 45.351 1.00 25.14 124 MET B O 1
ATOM 2539 N N . VAL B 1 145 ? 7.669 -14.293 43.926 1.00 19.52 125 VAL B N 1
ATOM 2540 C CA . VAL B 1 145 ? 8.323 -13.391 44.873 1.00 19.25 125 VAL B CA 1
ATOM 2541 C C . VAL B 1 145 ? 7.373 -12.324 45.438 1.00 21.09 125 VAL B C 1
ATOM 2542 O O . VAL B 1 145 ? 7.276 -12.185 46.658 1.00 20.94 125 VAL B O 1
ATOM 2546 N N . PRO B 1 146 ? 6.685 -11.551 44.571 1.00 19.27 126 PRO B N 1
ATOM 2547 C CA . PRO B 1 146 ? 5.804 -10.545 45.176 1.00 16.40 126 PRO B CA 1
ATOM 2548 C C . PRO B 1 146 ? 4.644 -11.163 45.951 1.00 15.05 126 PRO B C 1
ATOM 2549 O O . PRO B 1 146 ? 4.181 -10.573 46.923 1.00 17.65 126 PRO B O 1
ATOM 2553 N N . ILE B 1 147 ? 4.198 -12.344 45.532 1.00 17.58 127 ILE B N 1
ATOM 2554 C CA . ILE B 1 147 ? 3.082 -13.015 46.187 1.00 17.60 127 ILE B CA 1
ATOM 2555 C C . ILE B 1 147 ? 3.462 -13.417 47.606 1.00 18.87 127 ILE B C 1
ATOM 2556 O O . ILE B 1 147 ? 2.720 -13.154 48.554 1.00 17.03 127 ILE B O 1
ATOM 2561 N N . ARG B 1 148 ? 4.621 -14.053 47.744 1.00 20.19 128 ARG B N 1
ATOM 2562 C CA . ARG B 1 148 ? 5.133 -14.438 49.054 1.00 19.98 128 ARG B CA 1
ATOM 2563 C C . ARG B 1 148 ? 5.399 -13.221 49.933 1.00 19.62 128 ARG B C 1
ATOM 2564 O O . ARG B 1 148 ? 5.112 -13.237 51.129 1.00 19.65 128 ARG B O 1
ATOM 2572 N N . TYR B 1 149 ? 5.950 -12.169 49.334 1.00 22.13 129 TYR B N 1
ATOM 2573 C CA . TYR B 1 149 ? 6.280 -10.956 50.077 1.00 23.76 129 TYR B CA 1
ATOM 2574 C C . TYR B 1 149 ? 5.035 -10.281 50.651 1.00 20.88 129 TYR B C 1
ATOM 2575 O O . TYR B 1 149 ? 5.053 -9.794 51.781 1.00 23.36 129 TYR B O 1
ATOM 2584 N N . ILE B 1 150 ? 3.961 -10.244 49.867 1.00 18.43 130 ILE B N 1
ATOM 2585 C CA . ILE B 1 150 ? 2.708 -9.641 50.316 1.00 17.36 130 ILE B CA 1
ATOM 2586 C C . ILE B 1 150 ? 2.141 -10.396 51.514 1.00 20.11 130 ILE B C 1
ATOM 2587 O O . ILE B 1 150 ? 1.687 -9.788 52.483 1.00 22.49 130 ILE B O 1
ATOM 2592 N N . LEU B 1 151 ? 2.181 -11.722 51.450 1.00 18.45 131 LEU B N 1
ATOM 2593 C CA . LEU B 1 151 ? 1.636 -12.551 52.519 1.00 23.86 131 LEU B CA 1
ATOM 2594 C C . LEU B 1 151 ? 2.576 -12.622 53.723 1.00 28.76 131 LEU B C 1
ATOM 2595 O O . LEU B 1 151 ? 2.129 -12.795 54.856 1.00 30.41 131 LEU B O 1
ATOM 2600 N N . GLU B 1 152 ? 3.874 -12.489 53.476 1.00 28.63 132 GLU B N 1
ATOM 2601 C CA . GLU B 1 152 ? 4.853 -12.456 54.558 1.00 27.84 132 GLU B CA 1
ATOM 2602 C C . GLU B 1 152 ? 4.736 -11.165 55.365 1.00 25.45 132 GLU B C 1
ATOM 2603 O O . GLU B 1 152 ? 4.882 -11.169 56.587 1.00 26.55 132 GLU B O 1
ATOM 2609 N N . THR B 1 153 ? 4.455 -10.063 54.677 1.00 24.05 133 THR B N 1
ATOM 2610 C CA . THR B 1 153 ? 4.340 -8.764 55.329 1.00 26.04 133 THR B CA 1
ATOM 2611 C C . THR B 1 153 ? 2.899 -8.393 55.671 1.00 26.14 133 THR B C 1
ATOM 2612 O O . THR B 1 153 ? 2.663 -7.507 56.492 1.00 28.86 133 THR B O 1
ATOM 2616 N N . GLY B 1 154 ? 1.939 -9.076 55.054 1.00 23.96 134 GLY B N 1
ATOM 2617 C CA . GLY B 1 154 ? 0.540 -8.714 55.199 1.00 18.53 134 GLY B CA 1
ATOM 2618 C C . GLY B 1 154 ? 0.284 -7.291 54.740 1.00 18.82 134 GLY B C 1
ATOM 2619 O O . GLY B 1 154 ? -0.410 -6.528 55.408 1.00 21.74 134 GL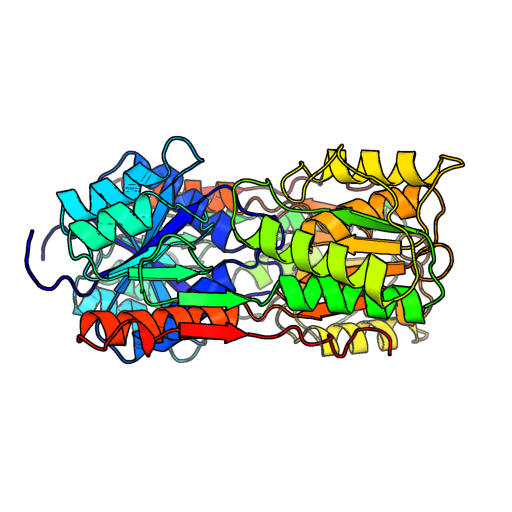Y B O 1
ATOM 2620 N N . SER B 1 155 ? 0.846 -6.938 53.588 1.00 18.86 135 SER B N 1
ATOM 2621 C CA . SER B 1 155 ? 0.824 -5.559 53.107 1.00 21.41 135 SER B CA 1
ATOM 2622 C C . SER B 1 155 ? -0.391 -5.215 52.246 1.00 21.10 135 SER B C 1
ATOM 2623 O O . SER B 1 155 ? -0.543 -4.072 51.817 1.00 20.87 135 SER B O 1
ATOM 2626 N N . ALA B 1 156 ? -1.255 -6.191 51.993 1.00 17.81 136 ALA B N 1
ATOM 2627 C CA . ALA B 1 156 ? -2.460 -5.933 51.209 1.00 17.65 136 ALA B CA 1
ATOM 2628 C C . ALA B 1 156 ? -3.659 -6.709 51.740 1.00 19.43 136 ALA B C 1
ATOM 2629 O O . ALA B 1 156 ? -3.499 -7.734 52.402 1.00 20.65 136 ALA B O 1
ATOM 2631 N N . ASP B 1 157 ? -4.858 -6.215 51.440 1.00 18.64 137 ASP B N 1
ATOM 2632 C CA . ASP B 1 157 ? -6.093 -6.907 51.801 1.00 18.76 137 ASP B CA 1
ATOM 2633 C C . ASP B 1 157 ? -6.554 -7.820 50.668 1.00 18.23 137 ASP B C 1
ATOM 2634 O O . ASP B 1 157 ? -7.374 -8.715 50.873 1.00 16.86 137 ASP B O 1
ATOM 2639 N N . GLY B 1 158 ? -6.023 -7.582 49.473 1.00 17.44 138 GLY B N 1
ATOM 2640 C CA . GLY B 1 158 ? -6.373 -8.370 48.306 1.00 15.15 138 GLY B CA 1
ATOM 2641 C C . GLY B 1 158 ? -5.373 -8.200 47.179 1.00 13.42 138 GLY B C 1
ATOM 2642 O O . GLY B 1 158 ? -4.703 -7.172 47.085 1.00 11.41 138 GLY B O 1
ATOM 2643 N N . VAL B 1 159 ? -5.282 -9.207 46.316 1.00 13.67 139 VAL B N 1
ATOM 2644 C CA . VAL B 1 159 ? -4.269 -9.233 45.267 1.00 13.02 139 VAL B CA 1
ATOM 2645 C C . VAL B 1 159 ? -4.912 -9.434 43.897 1.00 12.21 139 VAL B C 1
ATOM 2646 O O . VAL B 1 159 ? -5.857 -10.203 43.757 1.00 15.83 139 VAL B O 1
ATOM 2650 N N . ILE B 1 160 ? -4.389 -8.744 42.888 1.00 11.80 140 ILE B N 1
ATOM 2651 C CA . ILE B 1 160 ? -4.796 -8.969 41.509 1.00 11.33 140 ILE B CA 1
ATOM 2652 C C . ILE B 1 160 ? -3.609 -9.536 40.739 1.00 9.87 140 ILE B C 1
ATOM 2653 O O . ILE B 1 160 ? -2.533 -8.937 40.728 1.00 8.24 140 ILE B O 1
ATOM 2658 N N . ILE B 1 161 ? -3.794 -10.688 40.102 1.00 8.34 141 ILE B N 1
ATOM 2659 C CA . ILE B 1 161 ? -2.729 -11.266 39.289 1.00 11.63 141 ILE B CA 1
ATOM 2660 C C . ILE B 1 161 ? -3.223 -11.575 37.882 1.00 12.24 141 ILE B C 1
ATOM 2661 O O . ILE B 1 161 ? -4.426 -11.613 37.621 1.00 13.05 141 ILE B O 1
ATOM 2666 N N . SER B 1 162 ? -2.274 -11.811 36.983 1.00 11.44 142 SER B N 1
ATOM 2667 C CA . SER B 1 162 ? -2.569 -12.093 35.585 1.00 11.71 142 SER B CA 1
ATOM 2668 C C . SER B 1 162 ? -1.517 -13.047 35.035 1.00 13.85 142 SER B C 1
ATOM 2669 O O . SER B 1 162 ? -0.673 -13.534 35.790 1.00 12.69 142 SER B O 1
ATOM 2672 N N . LYS B 1 163 ? -1.575 -13.307 33.729 1.00 14.31 143 LYS B N 1
ATOM 2673 C CA . LYS B 1 163 ? -0.708 -14.293 33.083 1.00 17.25 143 LYS B CA 1
ATOM 2674 C C . LYS B 1 163 ? -0.891 -15.641 33.774 1.00 14.45 143 LYS B C 1
ATOM 2675 O O . LYS B 1 163 ? 0.067 -16.244 34.257 1.00 12.92 143 LYS B O 1
ATOM 2681 N N . ILE B 1 164 ? -2.140 -16.094 33.811 1.00 12.42 144 ILE B N 1
ATOM 2682 C CA . ILE B 1 164 ? -2.532 -17.281 34.562 1.00 11.02 144 ILE B CA 1
ATOM 2683 C C . ILE B 1 164 ? -2.189 -18.592 33.859 1.00 14.86 144 ILE B C 1
ATOM 2684 O O . ILE B 1 164 ? -2.528 -18.796 32.694 1.00 12.35 144 ILE B O 1
ATOM 2689 N N . GLU B 1 165 ? -1.508 -19.474 34.586 1.00 14.68 145 GLU B N 1
ATOM 2690 C CA . GLU B 1 165 ? -1.299 -20.853 34.158 1.00 13.35 145 GLU B CA 1
ATOM 2691 C C . GLU B 1 165 ? -2.485 -21.717 34.585 1.00 12.71 145 GLU B C 1
ATOM 2692 O O . GLU B 1 165 ? -3.182 -21.376 35.539 1.00 14.68 145 GLU B O 1
ATOM 2698 N N . PRO B 1 166 ? -2.731 -22.830 33.870 1.00 12.75 146 PRO B N 1
ATOM 2699 C CA . PRO B 1 166 ? -3.783 -23.765 34.288 1.00 12.40 146 PRO B CA 1
ATOM 2700 C C . PRO B 1 166 ? -3.550 -24.290 35.704 1.00 14.36 146 PRO B C 1
ATOM 2701 O O . PRO B 1 166 ? -4.489 -24.362 36.498 1.00 16.13 146 PRO B O 1
ATOM 2705 N N . ASN B 1 167 ? -2.306 -24.652 36.009 1.00 12.25 147 ASN B N 1
ATOM 2706 C CA . ASN B 1 167 ? -1.933 -25.043 37.364 1.00 20.09 147 ASN B CA 1
ATOM 2707 C C . ASN B 1 167 ? -1.006 -23.979 37.944 1.00 22.71 147 ASN B C 1
ATOM 2708 O O . ASN B 1 167 ? 0.211 -24.158 38.009 1.00 25.09 147 ASN B O 1
ATOM 2713 N N . ASP B 1 168 ? -1.604 -22.869 38.358 1.00 21.58 148 ASP B N 1
ATOM 2714 C CA . ASP B 1 168 ? -0.868 -21.688 38.793 1.00 18.47 148 ASP B CA 1
ATOM 2715 C C . ASP B 1 168 ? -0.540 -21.756 40.283 1.00 15.45 148 ASP B C 1
ATOM 2716 O O . ASP B 1 168 ? -1.439 -21.858 41.116 1.00 14.91 148 ASP B O 1
ATOM 2721 N N . PRO B 1 169 ? 0.759 -21.712 40.619 1.00 17.01 149 PRO B N 1
ATOM 2722 C CA . PRO B 1 169 ? 1.237 -21.786 42.005 1.00 17.92 149 PRO B CA 1
ATOM 2723 C C . PRO B 1 169 ? 0.794 -20.610 42.874 1.00 18.59 149 PRO B C 1
ATOM 2724 O O . PRO B 1 169 ? 0.697 -20.764 44.089 1.00 19.80 149 PRO B O 1
ATOM 2728 N N . ARG B 1 170 ? 0.530 -19.458 42.266 1.00 17.23 150 ARG B N 1
ATOM 2729 C CA . ARG B 1 170 ? 0.120 -18.278 43.022 1.00 17.85 150 ARG B CA 1
ATOM 2730 C C . ARG B 1 170 ? -1.320 -18.421 43.499 1.00 20.67 150 ARG B C 1
ATOM 2731 O O . ARG B 1 170 ? -1.646 -18.075 44.635 1.00 21.84 150 ARG B O 1
ATOM 2739 N N . VAL B 1 171 ? -2.178 -18.918 42.613 1.00 14.25 151 VAL B N 1
ATOM 2740 C CA . VAL B 1 171 ? -3.575 -19.170 42.939 1.00 12.53 151 VAL B CA 1
ATOM 2741 C C . VAL B 1 171 ? -3.651 -20.194 44.064 1.00 19.32 151 VAL B C 1
ATOM 2742 O O . VAL B 1 171 ? -4.397 -20.025 45.029 1.00 17.64 151 VAL B O 1
ATOM 2746 N N . ARG B 1 172 ? -2.870 -21.260 43.920 1.00 20.21 152 ARG B N 1
ATOM 2747 C CA . ARG B 1 172 ? -2.790 -22.318 44.918 1.00 23.46 152 ARG B CA 1
ATOM 2748 C C . ARG B 1 172 ? -2.308 -21.763 46.256 1.00 20.80 152 ARG B C 1
ATOM 2749 O O . ARG B 1 172 ? -2.918 -22.009 47.298 1.00 20.84 152 ARG B O 1
ATOM 2757 N N . PHE B 1 173 ? -1.206 -21.019 46.215 1.00 20.45 153 PHE B N 1
ATOM 2758 C CA . PHE B 1 173 ? -0.618 -20.419 47.412 1.00 18.42 153 PHE B CA 1
ATOM 2759 C C . PHE B 1 173 ? -1.567 -19.464 48.140 1.00 19.98 153 PHE B C 1
ATOM 2760 O O . PHE B 1 173 ? -1.722 -19.550 49.356 1.00 21.03 153 PHE B O 1
ATOM 2768 N N . MET B 1 174 ? -2.210 -18.562 47.403 1.00 18.09 154 MET B N 1
ATOM 2769 C CA . MET B 1 174 ? -3.071 -17.563 48.034 1.00 17.40 154 MET B CA 1
ATOM 2770 C C . MET B 1 174 ? -4.386 -18.166 48.533 1.00 16.35 154 MET B C 1
ATOM 2771 O O . MET B 1 174 ? -4.974 -17.674 49.498 1.00 14.31 154 MET B O 1
ATOM 2776 N N . THR B 1 175 ? -4.844 -19.226 47.874 1.00 16.94 155 THR B N 1
ATOM 2777 C CA . THR B 1 175 ? -6.030 -19.951 48.320 1.00 19.07 155 THR B CA 1
ATOM 2778 C C . THR B 1 175 ? -5.783 -20.598 49.680 1.00 20.20 155 THR B C 1
ATOM 2779 O O . THR B 1 175 ? -6.588 -20.454 50.601 1.00 20.71 155 THR B O 1
ATOM 2783 N N . GLU B 1 176 ? -4.670 -21.316 49.790 1.00 19.04 156 GLU B N 1
ATOM 2784 C CA . GLU B 1 176 ? -4.280 -21.963 51.040 1.00 23.08 156 GLU B CA 1
ATOM 2785 C C . GLU B 1 176 ? -4.094 -20.956 52.177 1.00 22.91 156 GLU B C 1
ATOM 2786 O O . GLU B 1 176 ? -4.512 -21.199 53.310 1.00 22.54 156 GLU B O 1
ATOM 2792 N N . ARG B 1 177 ? -3.461 -19.828 51.866 1.00 19.63 157 ARG B N 1
ATOM 2793 C CA . ARG B 1 177 ? -3.113 -18.830 52.874 1.00 20.40 157 ARG B CA 1
ATOM 2794 C C . ARG B 1 177 ? -4.251 -17.839 53.141 1.00 20.74 157 ARG B C 1
ATOM 2795 O O . ARG B 1 177 ? -4.065 -16.857 53.867 1.00 23.58 157 ARG B O 1
ATOM 2803 N N . LYS B 1 178 ? -5.406 -18.089 52.525 1.00 20.29 158 LYS B N 1
ATOM 2804 C CA . LYS B 1 178 ? -6.619 -17.300 52.744 1.00 24.09 158 LYS B CA 1
ATOM 2805 C C . LYS B 1 178 ? -6.475 -15.824 52.370 1.00 23.66 158 LYS B C 1
ATOM 2806 O O . LYS B 1 178 ? -7.101 -14.962 52.986 1.00 24.27 158 LYS B O 1
ATOM 2812 N N . MET B 1 179 ? -5.644 -15.529 51.376 1.00 22.01 159 MET B N 1
ATOM 2813 C CA . MET B 1 179 ? -5.549 -14.167 50.859 1.00 20.31 159 MET B CA 1
ATOM 2814 C C . MET B 1 179 ? -6.584 -13.970 49.758 1.00 15.69 159 MET B C 1
ATOM 2815 O O . MET B 1 179 ? -6.566 -14.681 48.755 1.00 17.06 159 MET B O 1
ATOM 2820 N N . PRO B 1 180 ? -7.496 -13.002 49.943 1.00 14.51 160 PRO B N 1
ATOM 2821 C CA . PRO B 1 180 ? -8.453 -12.675 48.883 1.00 15.86 160 PRO B CA 1
ATOM 2822 C C . PRO B 1 180 ? -7.731 -12.273 47.607 1.00 16.95 160 PRO B C 1
ATOM 2823 O O . PRO B 1 180 ? -6.773 -11.502 47.665 1.00 18.83 160 PRO B O 1
ATOM 2827 N N . PHE B 1 181 ? -8.174 -12.795 46.470 1.00 11.82 161 PHE B N 1
ATOM 2828 C CA . PHE B 1 181 ? -7.538 -12.460 45.206 1.00 12.18 161 PHE B CA 1
ATOM 2829 C C . PHE B 1 181 ? -8.489 -12.631 44.034 1.00 14.31 161 PHE B C 1
ATOM 2830 O O . PHE B 1 181 ? -9.528 -13.282 44.146 1.00 14.12 161 PHE B O 1
ATOM 2838 N N . VAL B 1 182 ? -8.114 -12.039 42.908 1.00 11.10 162 VAL B N 1
ATOM 2839 C CA . VAL B 1 182 ? -8.854 -12.189 41.668 1.00 10.61 162 VAL B CA 1
ATOM 2840 C C . VAL B 1 182 ? -7.832 -12.344 40.553 1.00 9.81 162 VAL B C 1
ATOM 2841 O O . VAL B 1 182 ? -6.755 -11.749 40.601 1.00 10.66 162 VAL B O 1
ATOM 2845 N N . THR B 1 183 ? -8.154 -13.159 39.557 1.00 13.60 163 THR B N 1
ATOM 2846 C CA . THR B 1 183 ? -7.233 -13.381 38.454 1.00 12.84 163 THR B CA 1
ATOM 2847 C C . THR B 1 183 ? -7.743 -12.716 37.184 1.00 14.08 163 THR B C 1
ATOM 2848 O O . THR B 1 183 ? -8.944 -12.714 36.914 1.00 14.10 163 THR B O 1
ATOM 2852 N N . HIS B 1 184 ? -6.830 -12.145 36.406 1.00 12.33 164 HIS B N 1
ATOM 2853 C CA . HIS B 1 184 ? -7.165 -11.704 35.062 1.00 11.18 164 HIS B CA 1
ATOM 2854 C C . HIS B 1 184 ? -6.792 -12.837 34.121 1.00 13.45 164 HIS B C 1
ATOM 2855 O O . HIS B 1 184 ? -5.660 -12.921 33.645 1.00 13.12 164 HIS B O 1
ATOM 2862 N N . GLY B 1 185 ? -7.756 -13.712 33.866 1.00 12.88 165 GLY B N 1
ATOM 2863 C CA . GLY B 1 185 ? -7.479 -14.997 33.259 1.00 13.80 165 GLY B CA 1
ATOM 2864 C C . GLY B 1 185 ? -8.087 -16.090 34.113 1.00 16.16 165 GLY B C 1
ATOM 2865 O O . GLY B 1 185 ? -8.661 -15.813 35.165 1.00 13.47 165 GLY B O 1
ATOM 2866 N N . ARG B 1 186 ? -7.966 -17.334 33.668 1.00 14.52 166 ARG B N 1
ATOM 2867 C CA . ARG B 1 186 ? -8.603 -18.447 34.361 1.00 15.69 166 ARG B CA 1
ATOM 2868 C C . ARG B 1 186 ? -7.663 -19.618 34.594 1.00 13.48 166 ARG B C 1
ATOM 2869 O O . ARG B 1 186 ? -6.885 -19.993 33.719 1.00 10.55 166 ARG B O 1
ATOM 2877 N N . SER B 1 187 ? -7.743 -20.185 35.791 1.00 13.52 167 SER B N 1
ATOM 2878 C CA . SER B 1 187 ? -7.008 -21.395 36.118 1.00 13.63 167 SER B CA 1
ATOM 2879 C C . SER B 1 187 ? -7.862 -22.624 35.816 1.00 15.73 167 SER B C 1
ATOM 2880 O O . SER B 1 187 ? -9.052 -22.505 35.530 1.00 16.20 167 SER B O 1
ATOM 2883 N N . ASP B 1 188 ? -7.247 -23.801 35.864 1.00 14.63 168 ASP B N 1
ATOM 2884 C CA . ASP B 1 188 ? -7.972 -25.049 35.661 1.00 18.66 168 ASP B CA 1
ATOM 2885 C C . ASP B 1 188 ? -7.389 -26.125 36.572 1.00 17.13 168 ASP B C 1
ATOM 2886 O O . ASP B 1 188 ? -6.730 -27.054 36.105 1.00 20.27 168 ASP B O 1
ATOM 2891 N N . MET B 1 189 ? -7.617 -25.987 37.875 1.00 18.08 169 MET B N 1
ATOM 2892 C CA . MET B 1 189 ? -6.968 -26.856 38.852 1.00 19.26 169 MET B CA 1
ATOM 2893 C C . MET B 1 189 ? -7.902 -27.225 39.999 1.00 16.69 169 MET B C 1
ATOM 2894 O O . MET B 1 189 ? -7.447 -27.608 41.076 1.00 17.85 169 MET B O 1
ATOM 2899 N N . GLY B 1 190 ? -9.205 -27.096 39.772 1.00 15.15 170 GLY B N 1
ATOM 2900 C CA . GLY B 1 190 ? -10.185 -27.476 40.772 1.00 17.80 170 GLY B CA 1
ATOM 2901 C C . GLY B 1 190 ? -10.405 -26.435 41.853 1.00 22.87 170 GLY B C 1
ATOM 2902 O O . GLY B 1 190 ? -11.025 -26.716 42.879 1.00 25.38 170 GLY B O 1
ATOM 2903 N N . ILE B 1 191 ? -9.889 -25.231 41.627 1.00 19.93 171 ILE B N 1
ATOM 2904 C CA . ILE B 1 191 ? -10.019 -24.153 42.600 1.00 16.90 171 ILE B CA 1
ATOM 2905 C C . ILE B 1 191 ? -11.004 -23.109 42.099 1.00 18.22 171 ILE B C 1
ATOM 2906 O O . ILE B 1 191 ? -10.808 -22.516 41.038 1.00 19.62 171 ILE B O 1
ATOM 2911 N N . GLU B 1 192 ? -12.066 -22.886 42.866 1.00 17.48 172 GLU B N 1
ATOM 2912 C CA . GLU B 1 192 ? -13.013 -21.828 42.550 1.00 18.10 172 GLU B CA 1
ATOM 2913 C C . GLU B 1 192 ? -12.533 -20.508 43.139 1.00 18.98 172 GLU B C 1
ATOM 2914 O O . GLU B 1 192 ? -12.453 -20.352 44.358 1.00 18.63 172 GLU B O 1
ATOM 2920 N N . HIS B 1 193 ? -12.213 -19.561 42.264 1.00 17.03 173 HIS B N 1
ATOM 2921 C CA . HIS B 1 193 ? -11.808 -18.229 42.693 1.00 13.00 173 HIS B CA 1
ATOM 2922 C C . HIS B 1 193 ? -12.453 -17.168 41.813 1.00 13.54 173 HIS B C 1
ATOM 2923 O O . HIS B 1 193 ? -12.923 -17.464 40.714 1.00 14.42 173 HIS B O 1
ATOM 2930 N N . ALA B 1 194 ? -12.480 -15.933 42.305 1.00 13.18 174 ALA B N 1
ATOM 2931 C CA . ALA B 1 194 ? -12.940 -14.805 41.509 1.00 12.01 174 ALA B CA 1
ATOM 2932 C C . ALA B 1 194 ? -12.056 -14.644 40.281 1.00 14.35 174 ALA B C 1
ATOM 2933 O O . ALA B 1 194 ? -10.835 -14.774 40.372 1.00 12.10 174 ALA B O 1
ATOM 2935 N N . TYR B 1 195 ? -12.668 -14.381 39.131 1.00 13.16 175 TYR B N 1
ATOM 2936 C CA . TYR B 1 195 ? -11.887 -14.066 37.942 1.00 9.68 175 TYR B CA 1
ATOM 2937 C C . TYR B 1 195 ? -12.660 -13.247 36.923 1.00 10.87 175 TYR B C 1
ATOM 2938 O O . TYR B 1 195 ? -13.891 -13.190 36.940 1.00 10.55 175 TYR B O 1
ATOM 2947 N N . HIS B 1 196 ? -11.909 -12.616 36.030 1.00 9.36 176 HIS B N 1
ATOM 2948 C CA . HIS B 1 196 ? -12.460 -12.059 34.809 1.00 9.12 176 HIS B CA 1
ATOM 2949 C C . HIS B 1 196 ? -11.487 -12.378 33.691 1.00 12.88 176 HIS B C 1
ATOM 2950 O O . HIS B 1 196 ? -10.276 -12.242 33.859 1.00 17.63 176 HIS B O 1
ATOM 2957 N N . ASP B 1 197 ? -12.013 -12.804 32.550 1.00 14.76 177 ASP B N 1
ATOM 2958 C CA . ASP B 1 197 ? -11.158 -13.159 31.431 1.00 15.21 177 ASP B CA 1
ATOM 2959 C C . ASP B 1 197 ? -11.808 -12.802 30.100 1.00 16.81 177 ASP B C 1
ATOM 2960 O O . ASP B 1 197 ? -13.013 -12.569 30.025 1.00 18.64 177 ASP B O 1
ATOM 2965 N N . PHE B 1 198 ? -10.993 -12.759 29.054 1.00 18.25 178 PHE B N 1
ATOM 2966 C CA . PHE B 1 198 ? -11.485 -12.602 27.695 1.00 17.65 178 PHE B CA 1
ATOM 2967 C C . PHE B 1 198 ? -11.642 -13.990 27.081 1.00 14.93 178 PHE B C 1
ATOM 2968 O O . PHE B 1 198 ? -10.832 -14.879 27.338 1.00 15.08 178 PHE B O 1
ATOM 2976 N N . ASP B 1 199 ? -12.683 -14.179 26.276 1.00 12.61 179 ASP B N 1
ATOM 2977 C CA . ASP B 1 199 ? -12.960 -15.492 25.701 1.00 15.40 179 ASP B CA 1
ATOM 2978 C C . ASP B 1 199 ? -12.078 -15.733 24.478 1.00 12.43 179 ASP B C 1
ATOM 2979 O O . ASP B 1 199 ? -12.535 -15.625 23.342 1.00 17.24 179 ASP B O 1
ATOM 2984 N N . ASN B 1 200 ? -1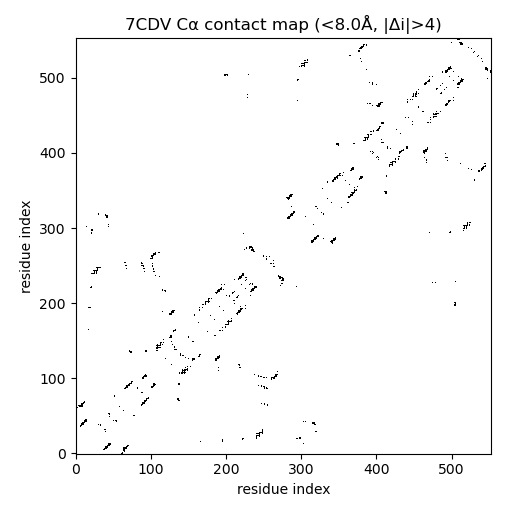0.814 -16.068 24.722 1.00 11.17 180 ASN B N 1
ATOM 2985 C CA . ASN B 1 200 ? -9.851 -16.280 23.643 1.00 13.09 180 ASN B CA 1
ATOM 2986 C C . ASN B 1 200 ? -10.210 -17.458 22.742 1.00 12.22 180 ASN B C 1
ATOM 2987 O O . ASN B 1 200 ? -9.899 -17.446 21.550 1.00 10.90 180 ASN B O 1
ATOM 2992 N N . GLU B 1 201 ? -10.855 -18.476 23.306 1.00 12.41 181 GLU B N 1
ATOM 2993 C CA . GLU B 1 201 ? -11.288 -19.621 22.511 1.00 15.11 181 GLU B CA 1
ATOM 2994 C C . GLU B 1 201 ? -12.303 -19.189 21.457 1.00 12.39 181 GLU B C 1
ATOM 2995 O O . GLU B 1 201 ? -12.162 -19.510 20.277 1.00 12.47 181 GLU B O 1
ATOM 3001 N N . ALA B 1 202 ? -13.330 -18.468 21.895 1.00 13.23 182 ALA B N 1
ATOM 3002 C CA . ALA B 1 202 ? -14.358 -17.967 20.991 1.00 14.92 182 ALA B CA 1
ATOM 3003 C C . ALA B 1 202 ? -13.762 -17.027 19.949 1.00 18.41 182 ALA B C 1
ATOM 3004 O O . ALA B 1 202 ? -14.176 -17.036 18.790 1.00 24.29 182 ALA B O 1
ATOM 3006 N N . TYR B 1 203 ? -12.797 -16.211 20.366 1.00 15.46 183 TYR B N 1
ATOM 3007 C CA . TYR B 1 203 ? -12.135 -15.293 19.446 1.00 12.36 183 TYR B CA 1
ATOM 3008 C C . TYR B 1 203 ? -11.435 -16.044 18.323 1.00 12.27 183 TYR B C 1
ATOM 3009 O O . TYR B 1 203 ? -11.630 -15.737 17.150 1.00 13.75 183 TYR B O 1
ATOM 3018 N N . ALA B 1 204 ? -10.621 -17.028 18.694 1.00 12.13 184 ALA B N 1
ATOM 3019 C CA . ALA B 1 204 ? -9.852 -17.797 17.723 1.00 13.62 184 ALA B CA 1
ATOM 3020 C C . ALA B 1 204 ? -10.789 -18.549 16.785 1.00 16.88 184 ALA B C 1
ATOM 3021 O O . ALA B 1 204 ? -10.543 -18.634 15.581 1.00 16.75 184 ALA B O 1
ATOM 3023 N N . TYR B 1 205 ? -11.861 -19.096 17.352 1.00 16.82 185 TYR B N 1
ATOM 3024 C CA . TYR B 1 205 ? -12.881 -19.796 16.579 1.00 20.41 185 TYR B CA 1
ATOM 3025 C C . TYR B 1 205 ? -13.529 -18.861 15.562 1.00 20.71 185 TYR B C 1
ATOM 3026 O O . TYR B 1 205 ? -13.621 -19.182 14.378 1.00 23.39 185 TYR B O 1
ATOM 3035 N N . GLU B 1 206 ? -13.978 -17.703 16.035 1.00 17.73 186 GLU B N 1
ATOM 3036 C CA . GLU B 1 206 ? -14.645 -16.728 15.180 1.00 19.75 186 GLU B CA 1
ATOM 3037 C C . GLU B 1 206 ? -13.677 -16.081 14.193 1.00 20.27 186 GLU B C 1
ATOM 3038 O O . GLU B 1 206 ? -14.085 -15.609 13.132 1.00 21.49 186 GLU B O 1
ATOM 3044 N N . ALA B 1 207 ? -12.395 -16.062 14.545 1.00 17.16 187 ALA B N 1
ATOM 3045 C CA . ALA B 1 207 ? -11.361 -15.553 13.650 1.00 14.31 187 ALA B CA 1
ATOM 3046 C C . ALA B 1 207 ? -11.227 -16.428 12.407 1.00 18.57 187 ALA B C 1
ATOM 3047 O O . ALA B 1 207 ? -11.163 -15.924 11.284 1.00 16.64 187 ALA B O 1
ATOM 3049 N N . VAL B 1 208 ? -11.179 -17.740 12.620 1.00 17.75 188 VAL B N 1
ATOM 3050 C CA . VAL B 1 208 ? -11.079 -18.701 11.529 1.00 19.96 188 VAL B CA 1
ATOM 3051 C C . VAL B 1 208 ? -12.303 -18.601 10.625 1.00 25.20 188 VAL B C 1
ATOM 3052 O O . VAL B 1 208 ? -12.185 -18.610 9.398 1.00 27.14 188 VAL B O 1
ATOM 3056 N N . GLU B 1 209 ? -13.475 -18.509 11.245 1.00 23.96 189 GLU B N 1
ATOM 3057 C CA . GLU B 1 209 ? -14.729 -18.350 10.519 1.00 23.82 189 GLU B CA 1
ATOM 3058 C C . GLU B 1 209 ? -14.684 -17.141 9.594 1.00 23.67 189 GLU B C 1
ATOM 3059 O O . GLU B 1 209 ? -15.020 -17.239 8.415 1.00 23.51 189 GLU B O 1
ATOM 3065 N N . ARG B 1 210 ? -14.271 -16.002 10.144 1.00 21.47 190 ARG B N 1
ATOM 3066 C CA . ARG B 1 210 ? -14.158 -14.765 9.381 1.00 20.08 190 ARG B CA 1
ATOM 3067 C C . ARG B 1 210 ? -13.225 -14.927 8.180 1.00 24.27 190 ARG B C 1
ATOM 3068 O O . ARG B 1 210 ? -13.534 -14.472 7.078 1.00 25.41 190 ARG B O 1
ATOM 3076 N N . LEU B 1 211 ? -12.088 -15.580 8.397 1.00 23.29 191 LEU B N 1
ATOM 3077 C CA . LEU B 1 211 ? -11.118 -15.793 7.327 1.00 22.18 191 LEU B CA 1
ATOM 3078 C C . LEU B 1 211 ? -11.658 -16.738 6.258 1.00 23.11 191 LEU B C 1
ATOM 3079 O O . LEU B 1 211 ? -11.437 -16.528 5.065 1.00 24.97 191 LEU B O 1
ATOM 3084 N N . ALA B 1 212 ? -12.365 -17.776 6.692 1.00 19.84 192 ALA B N 1
ATOM 3085 C CA . ALA B 1 212 ? -12.982 -18.720 5.767 1.00 22.78 192 ALA B CA 1
ATOM 3086 C C . ALA B 1 212 ? -14.029 -18.025 4.904 1.00 24.45 192 ALA B C 1
ATOM 3087 O O . ALA B 1 212 ? -14.136 -18.290 3.706 1.00 28.32 192 ALA B O 1
ATOM 3089 N N . GLN B 1 213 ? -14.799 -17.135 5.522 1.00 23.49 193 GLN B N 1
ATOM 3090 C CA . GLN B 1 213 ? -15.811 -16.366 4.806 1.00 28.02 193 GLN B CA 1
ATOM 3091 C C . GLN B 1 213 ? -15.171 -15.382 3.831 1.00 29.99 193 GLN B C 1
ATOM 3092 O O . GLN B 1 213 ? -15.814 -14.923 2.890 1.00 33.82 193 GLN B O 1
ATOM 3098 N N . CYS B 1 214 ? -13.899 -15.067 4.058 1.00 27.88 194 CYS B N 1
ATOM 3099 C CA . CYS B 1 214 ? -13.152 -14.200 3.156 1.00 30.30 194 CYS B CA 1
ATOM 3100 C C . CYS B 1 214 ? -12.574 -14.998 1.993 1.00 29.27 194 CYS B C 1
ATOM 3101 O O . CYS B 1 214 ? -11.938 -14.438 1.101 1.00 29.74 194 CYS B O 1
ATOM 3104 N N . GLY B 1 215 ? -12.801 -16.308 2.009 1.00 24.62 195 GLY B N 1
ATOM 3105 C CA . GLY B 1 215 ? -12.309 -17.183 0.961 1.00 25.51 195 GLY B CA 1
ATOM 3106 C C . GLY B 1 215 ? -10.936 -17.778 1.206 1.00 26.13 195 GLY B C 1
ATOM 3107 O O . GLY B 1 215 ? -10.415 -18.510 0.366 1.00 23.66 195 GLY B O 1
ATOM 3108 N N . ARG B 1 216 ? -10.346 -17.469 2.357 1.00 25.59 196 ARG B N 1
ATOM 3109 C CA . ARG B 1 216 ? -9.010 -17.959 2.680 1.00 23.35 196 ARG B CA 1
ATOM 3110 C C . ARG B 1 216 ? -9.050 -19.444 3.020 1.00 22.06 196 ARG B C 1
ATOM 3111 O O . ARG B 1 216 ? -10.013 -19.929 3.614 1.00 23.71 196 ARG B O 1
ATOM 3119 N N . LYS B 1 217 ? -7.998 -20.161 2.639 1.00 20.32 197 LYS B N 1
ATOM 3120 C CA . LYS B 1 217 ? -8.021 -21.617 2.687 1.00 22.68 197 LYS B CA 1
ATOM 3121 C C . LYS B 1 217 ? -6.934 -22.208 3.580 1.00 21.83 197 LYS B C 1
ATOM 3122 O O . LYS B 1 217 ? -7.075 -23.325 4.080 1.00 23.10 197 LYS B O 1
ATOM 3128 N N . ARG B 1 218 ? -5.852 -21.461 3.783 1.00 17.99 198 ARG B N 1
ATOM 3129 C CA . ARG B 1 218 ? -4.719 -21.963 4.553 1.00 24.69 198 ARG B CA 1
ATOM 3130 C C . ARG B 1 218 ? -4.360 -20.983 5.664 1.00 26.21 198 ARG B C 1
ATOM 3131 O O . ARG B 1 218 ? -3.769 -19.931 5.416 1.00 25.92 198 ARG B O 1
ATOM 3139 N N . ILE B 1 219 ? -4.715 -21.345 6.893 1.00 24.44 199 ILE B N 1
ATOM 3140 C CA . ILE B 1 219 ? -4.690 -20.412 8.013 1.00 21.11 199 ILE B CA 1
ATOM 3141 C C . ILE B 1 219 ? -3.591 -20.735 9.023 1.00 20.68 199 ILE B C 1
ATOM 3142 O O . ILE B 1 219 ? -3.443 -21.877 9.449 1.00 21.59 199 ILE B O 1
ATOM 3147 N N . ALA B 1 220 ? -2.825 -19.717 9.405 1.00 20.52 200 ALA B N 1
ATOM 3148 C CA . ALA B 1 220 ? -1.831 -19.855 10.464 1.00 19.18 200 ALA B CA 1
ATOM 3149 C C . ALA B 1 220 ? -2.249 -19.044 11.688 1.00 19.73 200 ALA B C 1
ATOM 3150 O O . ALA B 1 220 ? -2.979 -18.057 11.566 1.00 20.07 200 ALA B O 1
ATOM 3152 N N . ILE B 1 221 ? -1.788 -19.461 12.864 1.00 19.49 201 ILE B N 1
ATOM 3153 C CA . ILE B 1 221 ? -2.076 -18.727 14.092 1.00 17.72 201 ILE B CA 1
ATOM 3154 C C . ILE B 1 221 ? -0.785 -18.442 14.858 1.00 19.73 201 ILE B C 1
ATOM 3155 O O . ILE B 1 221 ? 0.154 -19.238 14.834 1.00 19.73 201 ILE B O 1
ATOM 3160 N N . ILE B 1 222 ? -0.739 -17.290 15.522 1.00 18.45 202 ILE B N 1
ATOM 3161 C CA . ILE B 1 222 ? 0.364 -16.950 16.410 1.00 23.22 202 ILE B CA 1
ATOM 3162 C C . ILE B 1 222 ? -0.134 -16.939 17.847 1.00 23.51 202 ILE B C 1
ATOM 3163 O O . ILE B 1 222 ? -0.909 -16.067 18.232 1.00 21.36 202 ILE B O 1
ATOM 3168 N N . VAL B 1 223 ? 0.324 -17.900 18.642 1.00 27.40 203 VAL B N 1
ATOM 3169 C CA . VAL B 1 223 ? -0.197 -18.084 19.989 1.00 29.63 203 VAL B CA 1
ATOM 3170 C C . VAL B 1 223 ? 0.836 -17.632 21.020 1.00 32.43 203 VAL B C 1
ATOM 3171 O O . VAL B 1 223 ? 2.009 -17.475 20.689 1.00 32.73 203 VAL B O 1
ATOM 3175 N N . PRO B 1 224 ? 0.403 -17.405 22.272 1.00 33.76 204 PRO B N 1
ATOM 3176 C CA . PRO B 1 224 ? 1.359 -17.138 23.354 1.00 34.83 204 PRO B CA 1
ATOM 3177 C C . PRO B 1 224 ? 2.186 -18.368 23.709 1.00 34.08 204 PRO B C 1
ATOM 3178 O O . PRO B 1 224 ? 1.906 -19.448 23.187 1.00 31.81 204 PRO B O 1
ATOM 3182 N N . PRO B 1 225 ? 3.201 -18.204 24.576 1.00 37.74 205 PRO B N 1
ATOM 3183 C CA . PRO B 1 225 ? 3.876 -19.361 25.172 1.00 35.43 205 PRO B CA 1
ATOM 3184 C C . PRO B 1 225 ? 2.871 -20.368 25.719 1.00 33.96 205 PRO B C 1
ATOM 3185 O O . PRO B 1 225 ? 1.868 -19.976 26.317 1.00 29.75 205 PRO B O 1
ATOM 3189 N N . SER B 1 226 ? 3.144 -21.650 25.507 1.00 31.60 206 SER B N 1
ATOM 3190 C CA . SER B 1 226 ? 2.169 -22.704 25.766 1.00 30.96 206 SER B CA 1
ATOM 3191 C C . SER B 1 226 ? 1.831 -22.879 27.246 1.00 28.63 206 SER B C 1
ATOM 3192 O O . SER B 1 226 ? 0.877 -23.577 27.587 1.00 28.73 206 SER B O 1
ATOM 3195 N N . ARG B 1 227 ? 2.605 -22.244 28.121 1.00 26.83 207 ARG B N 1
ATOM 3196 C CA . ARG B 1 227 ? 2.419 -22.423 29.558 1.00 27.06 207 ARG B CA 1
ATOM 3197 C C . ARG B 1 227 ? 1.228 -21.639 30.119 1.00 24.10 207 ARG B C 1
ATOM 3198 O O . ARG B 1 227 ? 0.668 -22.015 31.149 1.00 21.15 207 ARG B O 1
ATOM 3206 N N . PHE B 1 228 ? 0.837 -20.559 29.448 1.00 18.33 208 PHE B N 1
ATOM 3207 C CA . PHE B 1 228 ? -0.301 -19.765 29.904 1.00 17.06 208 PHE B CA 1
ATOM 3208 C C . PHE B 1 228 ? -1.622 -20.367 29.436 1.00 19.22 208 PHE B C 1
ATOM 3209 O O . PHE B 1 228 ? -1.714 -20.902 28.331 1.00 17.18 208 PHE B O 1
ATOM 3217 N N . ALA B 1 229 ? -2.642 -20.276 30.286 1.00 14.74 209 ALA B N 1
ATOM 3218 C CA . ALA B 1 229 ? -3.936 -20.891 30.010 1.00 14.59 209 ALA B CA 1
ATOM 3219 C C . ALA B 1 229 ? -4.593 -20.378 28.727 1.00 15.40 209 ALA B C 1
ATOM 3220 O O . ALA B 1 229 ? -5.229 -21.147 28.006 1.00 20.62 209 ALA B O 1
ATOM 3222 N N . PHE B 1 230 ? -4.437 -19.091 28.430 1.00 13.11 210 PHE B N 1
ATOM 3223 C CA . PHE B 1 230 ? -5.137 -18.518 27.284 1.00 16.17 210 PHE B CA 1
ATOM 3224 C C . PHE B 1 230 ? -4.490 -18.939 25.962 1.00 18.42 210 PHE B C 1
ATOM 3225 O O . PHE B 1 230 ? -5.088 -18.767 24.898 1.00 17.48 210 PHE B O 1
ATOM 3233 N N . HIS B 1 231 ? -3.274 -19.480 26.025 1.00 16.99 211 HIS B N 1
ATOM 3234 C CA . HIS B 1 231 ? -2.715 -20.191 24.875 1.00 21.83 211 HIS B CA 1
ATOM 3235 C C . HIS B 1 231 ? -3.608 -21.355 24.478 1.00 21.37 211 HIS B C 1
ATOM 3236 O O . HIS B 1 231 ? -3.976 -21.499 23.315 1.00 25.43 211 HIS B O 1
ATOM 3243 N N . ASP B 1 232 ? -3.934 -22.191 25.461 1.00 20.33 212 ASP B N 1
ATOM 3244 C CA . ASP B 1 232 ? -4.722 -23.396 25.235 1.00 21.78 212 ASP B CA 1
ATOM 3245 C C . ASP B 1 232 ? -6.103 -23.051 24.701 1.00 21.98 212 ASP B C 1
ATOM 3246 O O . ASP B 1 232 ? -6.604 -23.708 23.790 1.00 22.51 212 ASP B O 1
ATOM 3251 N N . HIS B 1 233 ? -6.714 -22.024 25.283 1.00 16.40 213 HIS B N 1
ATOM 3252 C CA . HIS B 1 233 ? -8.012 -21.538 24.829 1.00 15.96 213 HIS B CA 1
ATOM 3253 C C . HIS B 1 233 ? -7.974 -21.136 23.358 1.00 14.60 213 HIS B C 1
ATOM 3254 O O . HIS B 1 233 ? -8.784 -21.603 22.558 1.00 17.16 213 HIS B O 1
ATOM 3261 N N . ALA B 1 234 ? -7.021 -20.277 23.009 1.00 12.87 214 ALA B N 1
ATOM 3262 C CA . ALA B 1 234 ? -6.854 -19.820 21.633 1.00 12.99 214 ALA B CA 1
ATOM 3263 C C . ALA B 1 234 ? -6.580 -21.003 20.712 1.00 17.39 214 ALA B C 1
ATOM 3264 O O . ALA B 1 234 ? -7.213 -21.150 19.665 1.00 12.33 214 ALA B O 1
ATOM 3266 N N . ARG B 1 235 ? -5.617 -21.829 21.105 1.00 18.33 215 ARG B N 1
ATOM 3267 C CA . ARG B 1 235 ? -5.281 -23.042 20.371 1.00 22.91 215 ARG B CA 1
ATOM 3268 C C . ARG B 1 235 ? -6.518 -23.925 20.173 1.00 23.72 215 ARG B C 1
ATOM 3269 O O . ARG B 1 235 ? -6.719 -24.481 19.096 1.00 24.85 215 ARG B O 1
ATOM 3277 N N . LYS B 1 236 ? -7.335 -24.060 21.215 1.00 23.35 216 LYS B N 1
ATOM 3278 C CA . LYS B 1 236 ? -8.558 -24.857 21.138 1.00 25.40 216 LYS B CA 1
ATOM 3279 C C . LYS B 1 236 ? -9.569 -24.288 20.146 1.00 22.93 216 LYS B C 1
ATOM 3280 O O . LYS B 1 236 ? -10.095 -25.016 19.304 1.00 23.00 216 LYS B O 1
ATOM 3286 N N . GLY B 1 237 ? -9.829 -22.988 20.245 1.00 18.82 217 GLY B N 1
ATOM 3287 C CA . GLY B 1 237 ? -10.786 -22.335 19.370 1.00 16.97 217 GLY B CA 1
ATOM 3288 C C . GLY B 1 237 ? -10.363 -22.413 17.918 1.00 15.67 217 GLY B C 1
ATOM 3289 O O . GLY B 1 237 ? -11.179 -22.673 17.033 1.00 15.15 217 GLY B O 1
ATOM 3290 N N . PHE B 1 238 ? -9.073 -22.204 17.686 1.00 15.24 218 PHE B N 1
ATOM 3291 C CA . PHE B 1 238 ? -8.504 -22.242 16.349 1.00 15.86 218 PHE B CA 1
ATOM 3292 C C . PHE B 1 238 ? -8.632 -23.634 15.736 1.00 18.18 218 PHE B C 1
ATOM 3293 O O . PHE B 1 238 ? -9.016 -23.779 14.578 1.00 13.79 218 PHE B O 1
ATOM 3301 N N . THR B 1 239 ? -8.302 -24.652 16.524 1.00 18.42 219 THR B N 1
ATOM 3302 C CA . THR B 1 239 ? -8.341 -26.031 16.057 1.00 19.35 219 THR B CA 1
ATOM 3303 C C . THR B 1 239 ? -9.759 -26.470 15.692 1.00 18.44 219 THR B C 1
ATOM 3304 O O . THR B 1 239 ? -9.968 -27.084 14.646 1.00 19.27 219 THR B O 1
ATOM 3308 N N . ARG B 1 240 ? -10.730 -26.155 16.548 1.00 20.46 220 ARG B N 1
ATOM 3309 C CA . ARG B 1 240 ? -12.134 -26.418 16.231 1.00 22.26 220 ARG B CA 1
ATOM 3310 C C . ARG B 1 240 ? -12.553 -25.688 14.961 1.00 24.53 220 ARG B C 1
ATOM 3311 O O . ARG B 1 240 ? -13.262 -26.241 14.119 1.00 26.72 220 ARG B O 1
ATOM 3319 N N . GLY B 1 241 ? -12.114 -24.440 14.836 1.00 22.62 221 GLY B N 1
ATOM 3320 C CA . GLY B 1 241 ? -12.483 -23.605 13.708 1.00 23.14 221 GLY B CA 1
ATOM 3321 C C . GLY B 1 241 ? -11.975 -24.120 12.375 1.00 23.56 221 GLY B C 1
ATOM 3322 O O . GLY B 1 241 ? -12.673 -24.034 11.365 1.00 25.44 221 GLY B O 1
ATOM 3323 N N . ILE B 1 242 ? -10.756 -24.651 12.373 1.00 22.88 222 ILE B N 1
ATOM 3324 C CA . ILE B 1 242 ? -10.159 -25.202 11.161 1.00 25.78 222 ILE B CA 1
ATOM 3325 C C . ILE B 1 242 ? -11.028 -26.334 10.622 1.00 24.88 222 ILE B C 1
ATOM 3326 O O . ILE B 1 242 ? -11.270 -26.430 9.418 1.00 28.24 222 ILE B O 1
ATOM 3331 N N . ARG B 1 243 ? -11.441 -27.214 11.535 1.00 21.29 223 ARG B N 1
ATOM 3332 C CA . ARG B 1 243 ? -12.321 -28.353 11.250 1.00 23.06 223 ARG B CA 1
ATOM 3333 C C . ARG B 1 243 ? -13.791 -28.037 10.906 1.00 21.34 223 ARG B C 1
ATOM 3334 O O . ARG B 1 243 ? -14.364 -28.638 9.997 1.00 24.16 223 ARG B O 1
ATOM 3342 N N . ASP B 1 244 ? -14.392 -27.101 11.644 1.00 20.09 224 ASP B N 1
ATOM 3343 C CA . ASP B 1 244 ? -15.791 -26.723 11.457 1.00 25.73 224 ASP B CA 1
ATOM 3344 C C . ASP B 1 244 ? -16.036 -25.885 10.206 1.00 28.66 224 ASP B C 1
ATOM 3345 O O . ASP B 1 244 ? -17.141 -25.888 9.664 1.00 30.23 224 ASP B O 1
ATOM 3350 N N . PHE B 1 245 ? -15.015 -25.175 9.742 1.00 26.03 225 PHE B N 1
ATOM 3351 C CA . PHE B 1 245 ? -15.206 -24.228 8.649 1.00 25.84 225 PHE B CA 1
ATOM 3352 C C . PHE B 1 245 ? -14.463 -24.653 7.381 1.00 27.07 225 PHE B C 1
ATOM 3353 O O . PHE B 1 245 ? -14.270 -23.855 6.464 1.00 30.36 225 PHE B O 1
ATOM 3361 N N . GLY B 1 246 ? -14.057 -25.918 7.344 1.00 27.79 226 GLY B N 1
ATOM 3362 C CA . GLY B 1 246 ? -13.555 -26.542 6.131 1.00 29.46 226 GLY B CA 1
ATOM 3363 C C . GLY B 1 246 ? -12.334 -25.908 5.495 1.00 29.51 226 GLY B C 1
ATOM 3364 O O . GLY B 1 246 ? -12.296 -25.683 4.285 1.00 29.29 226 GLY B O 1
ATOM 3365 N N . VAL B 1 247 ? -11.330 -25.625 6.315 1.00 28.60 227 VAL B N 1
ATOM 3366 C CA . VAL B 1 247 ? -10.061 -25.113 5.822 1.00 27.40 227 VAL B CA 1
ATOM 3367 C C . VAL B 1 247 ? -8.946 -25.939 6.441 1.00 28.69 227 VAL B C 1
ATOM 3368 O O . VAL B 1 247 ? -9.204 -26.913 7.147 1.00 29.53 227 VAL B O 1
ATOM 3372 N N . SER B 1 248 ? -7.706 -25.561 6.162 1.00 30.13 228 SER B N 1
ATOM 3373 C CA . SER B 1 248 ? -6.566 -26.274 6.716 1.00 32.28 228 SER B CA 1
ATOM 3374 C C . SER B 1 248 ? -5.622 -25.309 7.426 1.00 31.59 228 SER B C 1
ATOM 3375 O O . SER B 1 248 ? -5.615 -24.110 7.142 1.00 31.48 228 SER B O 1
ATOM 3378 N N . GLU B 1 249 ? -4.836 -25.834 8.359 1.00 31.64 229 GLU B N 1
ATOM 3379 C CA . GLU B 1 249 ? -3.884 -25.014 9.096 1.00 31.99 229 GLU B CA 1
ATOM 3380 C C . GLU B 1 249 ? -2.547 -24.951 8.374 1.00 30.89 229 GLU B C 1
ATOM 3381 O O . GLU B 1 249 ? -2.012 -25.976 7.955 1.00 32.93 229 GLU B O 1
ATOM 3387 N N . PHE B 1 250 ? -2.016 -23.744 8.219 1.00 28.40 230 PHE B N 1
ATOM 3388 C CA . PHE B 1 250 ? -0.630 -23.580 7.807 1.00 28.93 230 PHE B CA 1
ATOM 3389 C C . PHE B 1 250 ? 0.225 -23.571 9.069 1.00 28.56 230 PHE B C 1
ATOM 3390 O O . PHE B 1 250 ? 0.138 -22.640 9.871 1.00 26.52 230 PHE B O 1
ATOM 3398 N N . PRO B 1 251 ? 1.049 -24.614 9.253 1.00 30.90 231 PRO B N 1
ATOM 3399 C CA . PRO B 1 251 ? 1.843 -24.788 10.476 1.00 35.20 231 PRO B CA 1
ATOM 3400 C C . PRO B 1 251 ? 2.820 -23.647 10.755 1.00 37.82 231 PRO B C 1
ATOM 3401 O O . PRO B 1 251 ? 3.424 -23.095 9.835 1.00 40.09 231 PRO B O 1
ATOM 3405 N N . LEU B 1 252 ? 2.958 -23.306 12.033 1.00 37.35 232 LEU B N 1
ATOM 3406 C CA . LEU B 1 252 ? 3.827 -22.219 12.466 1.00 35.05 232 LEU B CA 1
ATOM 3407 C C . LEU B 1 252 ? 4.248 -22.462 13.913 1.00 36.96 232 LEU B C 1
ATOM 3408 O O . LEU B 1 252 ? 3.403 -22.638 14.791 1.00 39.76 232 LEU B O 1
ATOM 3413 N N . ASP B 1 253 ? 5.553 -22.473 14.159 1.00 36.38 233 ASP B N 1
ATOM 3414 C CA . ASP B 1 253 ? 6.070 -22.681 15.508 1.00 40.90 233 ASP B CA 1
ATOM 3415 C C . ASP B 1 253 ? 7.197 -21.711 15.853 1.00 42.31 233 ASP B C 1
ATOM 3416 O O . ASP B 1 253 ? 7.563 -21.561 17.019 1.00 43.49 233 ASP B O 1
ATOM 3421 N N . ALA B 1 254 ? 7.740 -21.060 14.829 1.00 43.22 234 ALA B N 1
ATOM 3422 C CA . ALA B 1 254 ? 8.954 -20.260 14.968 1.00 43.85 234 ALA B CA 1
ATOM 3423 C C . ALA B 1 254 ? 8.790 -19.071 15.914 1.00 43.34 234 ALA B C 1
ATOM 3424 O O . ALA B 1 254 ? 9.751 -18.652 16.559 1.00 43.75 234 ALA B O 1
ATOM 3426 N N . ILE B 1 255 ? 7.580 -18.525 15.995 1.00 39.13 235 ILE B N 1
ATOM 3427 C CA . ILE B 1 255 ? 7.349 -17.326 16.796 1.00 39.10 235 ILE B CA 1
ATOM 3428 C C . ILE B 1 255 ? 6.126 -17.457 17.699 1.00 41.06 235 ILE B C 1
ATOM 3429 O O . ILE B 1 255 ? 5.228 -18.260 17.445 1.00 41.14 235 ILE B O 1
ATOM 3434 N N . THR B 1 256 ? 6.107 -16.648 18.754 1.00 38.54 236 THR B N 1
ATOM 3435 C CA . THR B 1 256 ? 4.934 -16.492 19.605 1.00 37.92 236 THR B CA 1
ATOM 3436 C C . THR B 1 256 ? 4.592 -15.010 19.701 1.00 37.18 236 THR B C 1
ATOM 3437 O O . THR B 1 256 ? 5.263 -14.176 19.094 1.00 37.72 236 THR B O 1
ATOM 3441 N N . ILE B 1 257 ? 3.550 -14.679 20.456 1.00 33.90 237 ILE B N 1
ATOM 3442 C CA . ILE B 1 257 ? 3.163 -13.282 20.618 1.00 35.33 237 ILE B CA 1
ATOM 3443 C C . ILE B 1 257 ? 4.111 -12.567 21.577 1.00 38.01 237 ILE B C 1
ATOM 3444 O O . ILE B 1 257 ? 3.995 -11.360 21.791 1.00 41.52 237 ILE B O 1
ATOM 3449 N N . GLU B 1 258 ? 5.044 -13.315 22.156 1.00 38.60 238 GLU B N 1
ATOM 3450 C CA . GLU B 1 258 ? 6.026 -12.740 23.065 1.00 41.78 238 GLU B CA 1
ATOM 3451 C C . GLU B 1 258 ? 7.405 -12.682 22.414 1.00 40.20 238 GLU B C 1
ATOM 3452 O O . GLU B 1 258 ? 8.371 -12.218 23.021 1.00 39.37 238 GLU B O 1
ATOM 3458 N N . THR B 1 259 ? 7.486 -13.162 21.176 1.00 38.81 239 THR B N 1
ATOM 3459 C CA . THR B 1 259 ? 8.681 -12.999 20.356 1.00 37.26 239 THR B CA 1
ATOM 3460 C C . THR B 1 259 ? 8.898 -11.514 20.078 1.00 34.18 239 THR B C 1
ATOM 3461 O O . THR B 1 259 ? 7.944 -10.804 19.759 1.00 34.12 239 THR B O 1
ATOM 3465 N N . PRO B 1 260 ? 10.149 -11.036 20.213 1.00 32.58 240 PRO B N 1
ATOM 3466 C CA . PRO B 1 260 ? 10.492 -9.638 19.919 1.00 30.90 240 PRO B CA 1
ATOM 3467 C C . PRO B 1 260 ? 9.992 -9.183 18.548 1.00 29.44 240 PRO B C 1
ATOM 3468 O O . PRO B 1 260 ? 10.050 -9.951 17.587 1.00 26.80 240 PRO B O 1
ATOM 3472 N N . LEU B 1 261 ? 9.510 -7.946 18.471 1.00 28.47 241 LEU B N 1
ATOM 3473 C CA . LEU B 1 261 ? 8.786 -7.464 17.295 1.00 28.99 241 LEU B CA 1
ATOM 3474 C C . LEU B 1 261 ? 9.640 -7.412 16.031 1.00 30.32 241 LEU B C 1
ATOM 3475 O O . LEU B 1 261 ? 9.154 -7.708 14.939 1.00 27.86 241 LEU B O 1
ATOM 3480 N N . ASP B 1 262 ? 10.905 -7.032 16.179 1.00 31.51 242 ASP B N 1
ATOM 3481 C CA . ASP B 1 262 ? 11.810 -6.938 15.038 1.00 36.37 242 ASP B CA 1
ATOM 3482 C C . ASP B 1 262 ? 11.972 -8.298 14.369 1.00 34.20 242 ASP B C 1
ATOM 3483 O O . ASP B 1 262 ? 12.126 -8.391 13.152 1.00 33.32 242 ASP B O 1
ATOM 3488 N N . LYS B 1 263 ? 11.933 -9.349 15.180 1.00 30.73 243 LYS B N 1
ATOM 3489 C CA . LYS B 1 263 ? 12.108 -10.708 14.688 1.00 29.18 243 LYS B CA 1
ATOM 3490 C C . LYS B 1 263 ? 10.796 -11.266 14.140 1.00 25.71 243 LYS B C 1
ATOM 3491 O O . LYS B 1 263 ? 10.802 -12.123 13.257 1.00 24.95 243 LYS B O 1
ATOM 3497 N N . ILE B 1 264 ? 9.675 -10.782 14.667 1.00 24.27 244 ILE B N 1
ATOM 3498 C CA . ILE B 1 264 ? 8.370 -11.083 14.089 1.00 24.68 244 ILE B CA 1
ATOM 3499 C C . ILE B 1 264 ? 8.307 -10.519 12.675 1.00 22.98 244 ILE B C 1
ATOM 3500 O O . ILE B 1 264 ? 7.927 -11.218 11.734 1.00 22.36 244 ILE B O 1
ATOM 3505 N N . ARG B 1 265 ? 8.675 -9.248 12.542 1.00 21.15 245 ARG B N 1
ATOM 3506 C CA . ARG B 1 265 ? 8.740 -8.582 11.244 1.00 24.12 245 ARG B CA 1
ATOM 3507 C C . ARG B 1 265 ? 9.597 -9.368 10.257 1.00 26.85 245 ARG B C 1
ATOM 3508 O O . ARG B 1 265 ? 9.167 -9.650 9.139 1.00 25.64 245 ARG B O 1
ATOM 3516 N N . ASP B 1 266 ? 10.817 -9.696 10.674 1.00 27.21 246 ASP B N 1
ATOM 3517 C CA . ASP B 1 266 ? 11.724 -10.504 9.866 1.00 32.33 246 ASP B CA 1
ATOM 3518 C C . ASP B 1 266 ? 11.064 -11.810 9.436 1.00 32.43 246 ASP B C 1
ATOM 3519 O O . ASP B 1 266 ? 11.167 -12.215 8.279 1.00 32.53 246 ASP B O 1
ATOM 3524 N N . PHE B 1 267 ? 10.392 -12.465 10.379 1.00 30.55 247 PHE B N 1
ATOM 3525 C CA . PHE B 1 267 ? 9.707 -13.723 10.104 1.00 27.12 247 PHE B CA 1
ATOM 3526 C C . PHE B 1 267 ? 8.576 -13.541 9.096 1.00 26.89 247 PHE B C 1
ATOM 3527 O O . PHE B 1 267 ? 8.400 -14.361 8.195 1.00 26.93 247 PHE B O 1
ATOM 3535 N N . GLY B 1 268 ? 7.807 -12.469 9.260 1.00 24.90 248 GLY B N 1
ATOM 3536 C CA . GLY B 1 268 ? 6.660 -12.216 8.407 1.00 24.78 248 GLY B CA 1
ATOM 3537 C C . GLY B 1 268 ? 7.065 -11.948 6.972 1.00 26.37 248 GLY B C 1
ATOM 3538 O O . GLY B 1 268 ? 6.344 -12.291 6.034 1.00 28.08 248 GLY B O 1
ATOM 3539 N N . LYS B 1 269 ? 8.228 -11.326 6.810 1.00 25.67 249 LYS B N 1
ATOM 3540 C CA . LYS B 1 269 ? 8.770 -11.024 5.494 1.00 26.07 249 LYS B CA 1
ATOM 3541 C C . LYS B 1 269 ? 9.195 -12.301 4.781 1.00 28.98 249 LYS B C 1
ATOM 3542 O O . LYS B 1 269 ? 8.777 -12.555 3.659 1.00 28.44 249 LYS B O 1
ATOM 3548 N N . ARG B 1 270 ? 9.995 -13.118 5.456 1.00 30.49 250 ARG B N 1
ATOM 3549 C CA . ARG B 1 270 ? 10.471 -14.375 4.890 1.00 34.13 250 ARG B CA 1
ATOM 3550 C C . ARG B 1 270 ? 9.319 -15.323 4.552 1.00 33.38 250 ARG B C 1
ATOM 3551 O O . ARG B 1 270 ? 9.397 -16.089 3.592 1.00 33.54 250 ARG B O 1
ATOM 3559 N N . LEU B 1 271 ? 8.260 -15.272 5.354 1.00 33.48 251 LEU B N 1
ATOM 3560 C CA . LEU B 1 271 ? 7.101 -16.141 5.170 1.00 34.06 251 LEU B CA 1
ATOM 3561 C C . LEU B 1 271 ? 6.347 -15.877 3.856 1.00 33.83 251 LEU B C 1
ATOM 3562 O O . LEU B 1 271 ? 5.995 -16.822 3.142 1.00 35.58 251 LEU B O 1
ATOM 3567 N N . MET B 1 272 ? 6.127 -14.598 3.536 1.00 35.13 252 MET B N 1
ATOM 3568 C CA . MET B 1 272 ? 5.360 -14.187 2.350 1.00 37.71 252 MET B CA 1
ATOM 3569 C C . MET B 1 272 ? 6.204 -14.224 1.075 1.00 45.53 252 MET B C 1
ATOM 3570 O O . MET B 1 272 ? 5.712 -14.023 -0.033 1.00 48.92 252 MET B O 1
ATOM 3575 N N . GLN B 1 273 ? 7.488 -14.505 1.264 1.00 48.14 253 GLN B N 1
ATOM 3576 C CA . GLN B 1 273 ? 8.494 -14.688 0.205 1.00 52.56 253 GLN B CA 1
ATOM 3577 C C . GLN B 1 273 ? 8.725 -16.122 -0.151 1.00 53.41 253 GLN B C 1
ATOM 3578 O O . GLN B 1 273 ? 9.502 -16.420 -1.049 1.00 54.04 253 GLN B O 1
ATOM 3584 N N . SER B 1 274 ? 8.162 -17.019 0.644 1.00 53.21 254 SER B N 1
ATOM 3585 C CA . SER B 1 274 ? 8.199 -18.435 0.328 1.00 50.35 254 SER B CA 1
ATOM 3586 C C . SER B 1 274 ? 7.203 -18.702 -0.795 1.00 48.26 254 SER B C 1
ATOM 3587 O O . SER B 1 274 ? 6.393 -17.837 -1.135 1.00 45.78 254 SER B O 1
ATOM 3590 N N . ASP B 1 275 ? 7.245 -19.902 -1.303 1.00 50.19 255 ASP B N 1
ATOM 3591 C CA . ASP B 1 275 ? 6.263 -20.272 -2.249 1.00 53.64 255 ASP B CA 1
ATOM 3592 C C . ASP B 1 275 ? 5.094 -20.948 -1.561 1.00 52.44 255 ASP B C 1
ATOM 3593 O O . ASP B 1 275 ? 3.986 -21.007 -2.073 1.00 50.02 255 ASP B O 1
ATOM 3598 N N . ASP B 1 276 ? 5.377 -21.440 -0.375 1.00 52.88 256 ASP B N 1
ATOM 3599 C CA . ASP B 1 27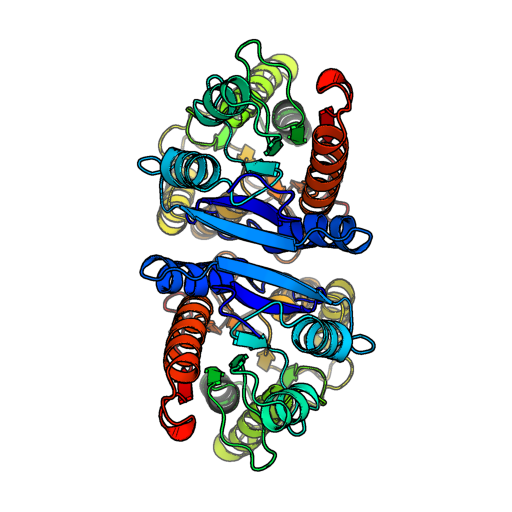6 ? 4.389 -22.081 0.435 1.00 50.50 256 ASP B CA 1
ATOM 3600 C C . ASP B 1 276 ? 4.098 -21.031 1.401 1.00 44.16 256 ASP B C 1
ATOM 3601 O O . ASP B 1 276 ? 4.890 -20.777 2.245 1.00 46.19 256 ASP B O 1
ATOM 3606 N N . ARG B 1 277 ? 2.948 -20.417 1.274 1.00 38.66 257 ARG B N 1
ATOM 3607 C CA . ARG B 1 277 ? 2.537 -19.371 2.208 1.00 39.35 257 ARG B CA 1
ATOM 3608 C C . ARG B 1 277 ? 1.073 -19.512 2.597 1.00 37.60 257 ARG B C 1
ATOM 3609 O O . ARG B 1 277 ? 0.264 -20.006 1.809 1.00 34.86 257 ARG B O 1
ATOM 3617 N N . PRO B 1 278 ? 0.726 -19.075 3.817 1.00 36.79 258 PRO B N 1
ATOM 3618 C CA . PRO B 1 278 ? -0.680 -19.034 4.225 1.00 32.70 258 PRO B CA 1
ATOM 3619 C C . PRO B 1 278 ? -1.386 -17.849 3.579 1.00 26.81 258 PRO B C 1
ATOM 3620 O O . PRO B 1 278 ? -0.720 -16.889 3.195 1.00 27.82 258 PRO B O 1
ATOM 3624 N N . ASP B 1 279 ? -2.708 -17.906 3.462 1.00 24.85 259 ASP B N 1
ATOM 3625 C CA . ASP B 1 279 ? -3.457 -16.763 2.953 1.00 24.03 259 ASP B CA 1
ATOM 3626 C C . ASP B 1 279 ? -4.319 -16.150 4.052 1.00 23.82 259 ASP B C 1
ATOM 3627 O O . ASP B 1 279 ? -5.090 -15.223 3.806 1.00 23.58 259 ASP B O 1
ATOM 3632 N N . GLY B 1 280 ? -4.173 -16.667 5.268 1.00 24.25 260 GLY B N 1
ATOM 3633 C CA . GLY B 1 280 ? -4.856 -16.108 6.420 1.00 25.26 260 GLY B CA 1
ATOM 3634 C C . GLY B 1 280 ? -4.051 -16.218 7.702 1.00 24.16 260 GLY B C 1
ATOM 3635 O O . GLY B 1 280 ? -3.335 -17.196 7.910 1.00 25.24 260 GLY B O 1
ATOM 3636 N N . ILE B 1 281 ? -4.175 -15.213 8.564 1.00 23.80 261 ILE B N 1
ATOM 3637 C CA . ILE B 1 281 ? -3.441 -15.180 9.825 1.00 23.05 261 ILE B CA 1
ATOM 3638 C C . ILE B 1 281 ? -4.380 -14.847 10.979 1.00 18.51 261 ILE B C 1
ATOM 3639 O O . ILE B 1 281 ? -5.154 -13.893 10.905 1.00 19.38 261 ILE B O 1
ATOM 3644 N N . VAL B 1 282 ? -4.314 -15.642 12.043 1.00 15.48 262 VAL B N 1
ATOM 3645 C CA . VAL B 1 282 ? -4.977 -15.300 13.296 1.00 17.64 262 VAL B CA 1
ATOM 3646 C C . VAL B 1 282 ? -3.923 -14.890 14.319 1.00 21.20 262 VAL B C 1
ATOM 3647 O O . VAL B 1 282 ? -3.017 -15.662 14.631 1.00 20.35 262 VAL B O 1
ATOM 3651 N N . SER B 1 283 ? -4.038 -13.671 14.833 1.00 21.72 263 SER B N 1
ATOM 3652 C CA . SER B 1 283 ? -3.092 -13.170 15.824 1.00 19.05 263 SER B CA 1
ATOM 3653 C C . SER B 1 283 ? -3.741 -13.001 17.197 1.00 18.16 263 SER B C 1
ATOM 3654 O O . SER B 1 283 ? -4.866 -12.513 17.308 1.00 19.65 263 SER B O 1
ATOM 3657 N N . ILE B 1 284 ? -3.021 -13.408 18.238 1.00 16.01 264 ILE B N 1
ATOM 3658 C CA . ILE B 1 284 ? -3.509 -13.291 19.609 1.00 16.33 264 ILE B CA 1
ATOM 3659 C C . ILE B 1 284 ? -2.918 -12.031 20.260 1.00 18.84 264 ILE B C 1
ATOM 3660 O O . ILE B 1 284 ? -3.102 -11.779 21.451 1.00 17.59 264 ILE B O 1
ATOM 3665 N N . SER B 1 285 ? -2.223 -11.221 19.468 1.00 19.81 265 SER B N 1
ATOM 3666 C CA . SER B 1 285 ? -1.643 -9.990 19.995 1.00 19.67 265 SER B CA 1
ATOM 3667 C C . SER B 1 285 ? -1.632 -8.856 18.975 1.00 14.74 265 SER B C 1
ATOM 3668 O O . SER B 1 285 ? -1.124 -9.007 17.863 1.00 13.05 265 SER B O 1
ATOM 3671 N N . GLY B 1 286 ? -2.212 -7.725 19.366 1.00 15.66 266 GLY B N 1
ATOM 3672 C CA . GLY B 1 286 ? -2.140 -6.505 18.583 1.00 15.91 266 GLY B CA 1
ATOM 3673 C C . GLY B 1 286 ? -0.716 -6.073 18.284 1.00 19.90 266 GLY B C 1
ATOM 3674 O O . GLY B 1 286 ? -0.435 -5.522 17.219 1.00 18.03 266 GLY B O 1
ATOM 3675 N N . SER B 1 287 ? 0.183 -6.316 19.234 1.00 21.51 267 SER B N 1
ATOM 3676 C CA . SER B 1 287 ? 1.595 -5.981 19.067 1.00 18.30 267 SER B CA 1
ATOM 3677 C C . SER B 1 287 ? 2.238 -6.805 17.955 1.00 17.04 267 SER B C 1
ATOM 3678 O O . SER B 1 287 ? 2.924 -6.264 17.086 1.00 16.48 267 SER B O 1
ATOM 3681 N N . SER B 1 288 ? 2.018 -8.116 17.995 1.00 14.12 268 SER B N 1
ATOM 3682 C CA . SER B 1 288 ? 2.567 -9.029 16.994 1.00 16.34 268 SER B CA 1
ATOM 3683 C C . SER B 1 288 ? 2.050 -8.714 15.595 1.00 14.05 268 SER B C 1
ATOM 3684 O O . SER B 1 288 ? 2.784 -8.824 14.613 1.00 17.25 268 SER B O 1
ATOM 3687 N N . THR B 1 289 ? 0.780 -8.332 15.516 1.00 16.62 269 THR B N 1
ATOM 3688 C CA . THR B 1 289 ? 0.136 -8.018 14.245 1.00 18.76 269 THR B CA 1
ATOM 3689 C C . THR B 1 289 ? 0.855 -6.872 13.543 1.00 18.82 269 THR B C 1
ATOM 3690 O O . THR B 1 289 ? 1.167 -6.953 12.355 1.00 22.42 269 THR B O 1
ATOM 3694 N N . ILE B 1 290 ? 1.097 -5.804 14.296 1.00 18.39 270 ILE B N 1
ATOM 3695 C CA . ILE B 1 290 ? 1.842 -4.641 13.828 1.00 24.20 270 ILE B CA 1
ATOM 3696 C C . ILE B 1 290 ? 3.170 -5.038 13.181 1.00 23.67 270 ILE B C 1
ATOM 3697 O O . ILE B 1 290 ? 3.471 -4.629 12.058 1.00 23.30 270 ILE B O 1
ATOM 3702 N N . ALA B 1 291 ? 3.959 -5.833 13.896 1.00 22.53 271 ALA B N 1
ATOM 3703 C CA . ALA B 1 291 ? 5.238 -6.320 13.387 1.00 19.87 271 ALA B CA 1
ATOM 3704 C C . ALA B 1 291 ? 5.054 -7.195 12.148 1.00 23.59 271 ALA B C 1
ATOM 3705 O O . ALA B 1 291 ? 5.805 -7.078 11.178 1.00 23.14 271 ALA B O 1
ATOM 3707 N N . LEU B 1 292 ? 4.062 -8.081 12.195 1.00 20.88 272 LEU B N 1
ATOM 3708 C CA . LEU B 1 292 ? 3.774 -8.984 11.081 1.00 25.66 272 LEU B CA 1
ATOM 3709 C C . LEU B 1 292 ? 3.448 -8.241 9.794 1.00 20.26 272 LEU B C 1
ATOM 3710 O O . LEU B 1 292 ? 4.019 -8.523 8.740 1.00 20.50 272 LEU B O 1
ATOM 3715 N N . VAL B 1 293 ? 2.515 -7.300 9.898 1.00 20.03 273 VAL B N 1
ATOM 3716 C CA . VAL B 1 293 ? 2.068 -6.504 8.762 1.00 25.55 273 VAL B CA 1
ATOM 3717 C C . VAL B 1 293 ? 3.251 -5.771 8.141 1.00 27.78 273 VAL B C 1
ATOM 3718 O O . VAL B 1 293 ? 3.361 -5.675 6.917 1.00 31.85 273 VAL B O 1
ATOM 3722 N N . ALA B 1 294 ? 4.128 -5.254 8.995 1.00 26.24 274 ALA B N 1
ATOM 3723 C CA . ALA B 1 294 ? 5.351 -4.599 8.547 1.00 28.79 274 ALA B CA 1
ATOM 3724 C C . ALA B 1 294 ? 6.165 -5.535 7.662 1.00 30.26 274 ALA B C 1
ATOM 3725 O O . ALA B 1 294 ? 6.586 -5.162 6.567 1.00 33.98 274 ALA B O 1
ATOM 3727 N N . GLY B 1 295 ? 6.380 -6.755 8.146 1.00 27.40 275 GLY B N 1
ATOM 3728 C CA . GLY B 1 295 ? 7.113 -7.754 7.392 1.00 24.87 275 GLY B CA 1
ATOM 3729 C C . GLY B 1 295 ? 6.398 -8.188 6.128 1.00 28.12 275 GLY B C 1
ATOM 3730 O O . GLY B 1 295 ? 7.030 -8.418 5.097 1.00 27.33 275 GLY B O 1
ATOM 3731 N N . PHE B 1 296 ? 5.074 -8.293 6.207 1.00 28.98 276 PHE B N 1
ATOM 3732 C CA . PHE B 1 296 ? 4.264 -8.682 5.057 1.00 29.27 276 PHE B CA 1
ATOM 3733 C C . PHE B 1 296 ? 4.400 -7.654 3.937 1.00 32.34 276 PHE B C 1
ATOM 3734 O O . PHE B 1 296 ? 4.692 -8.001 2.792 1.00 30.23 276 PHE B O 1
ATOM 3742 N N . GLU B 1 297 ? 4.180 -6.389 4.283 1.00 33.78 277 GLU B N 1
ATOM 3743 C CA . GLU B 1 297 ? 4.245 -5.291 3.324 1.00 39.75 277 GLU B CA 1
ATOM 3744 C C . GLU B 1 297 ? 5.645 -5.130 2.741 1.00 44.62 277 GLU B C 1
ATOM 3745 O O . GLU B 1 297 ? 5.802 -4.758 1.578 1.00 49.58 277 GLU B O 1
ATOM 3751 N N . ALA B 1 298 ? 6.660 -5.412 3.553 1.00 44.71 278 ALA B N 1
ATOM 3752 C CA . ALA B 1 298 ? 8.045 -5.372 3.095 1.00 43.19 278 ALA B CA 1
ATOM 3753 C C . ALA B 1 298 ? 8.320 -6.450 2.046 1.00 44.47 278 ALA B C 1
ATOM 3754 O O . ALA B 1 298 ? 9.338 -6.409 1.354 1.00 47.57 278 ALA B O 1
ATOM 3756 N N . ALA B 1 299 ? 7.407 -7.410 1.933 1.00 41.75 279 ALA B N 1
ATOM 3757 C CA . ALA B 1 299 ? 7.549 -8.494 0.968 1.00 40.44 279 ALA B CA 1
ATOM 3758 C C . ALA B 1 299 ? 6.635 -8.292 -0.237 1.00 39.40 279 ALA B C 1
ATOM 3759 O O . ALA B 1 299 ? 6.533 -9.161 -1.103 1.00 40.87 279 ALA B O 1
ATOM 3761 N N . GLY B 1 300 ? 5.963 -7.146 -0.284 1.00 40.12 280 GLY B N 1
ATOM 3762 C CA . GLY B 1 300 ? 5.113 -6.809 -1.412 1.00 43.73 280 GLY B CA 1
ATOM 3763 C C . GLY B 1 300 ? 3.656 -7.191 -1.238 1.00 47.41 280 GLY B C 1
ATOM 3764 O O . GLY B 1 300 ? 2.790 -6.717 -1.974 1.00 48.62 280 GLY B O 1
ATOM 3765 N N . VAL B 1 301 ? 3.386 -8.052 -0.263 1.00 47.56 281 VAL B N 1
ATOM 3766 C CA . VAL B 1 301 ? 2.035 -8.541 -0.018 1.00 46.07 281 VAL B CA 1
ATOM 3767 C C . VAL B 1 301 ? 1.120 -7.402 0.420 1.00 45.42 281 VAL B C 1
ATOM 3768 O O . VAL B 1 301 ? 1.504 -6.564 1.236 1.00 44.17 281 VAL B O 1
ATOM 3772 N N . ARG B 1 302 ? -0.091 -7.374 -0.129 1.00 46.42 282 ARG B N 1
ATOM 3773 C CA . ARG B 1 302 ? -1.055 -6.332 0.200 1.00 47.73 282 ARG B CA 1
ATOM 3774 C C . ARG B 1 302 ? -2.151 -6.880 1.111 1.00 41.23 282 ARG B C 1
ATOM 3775 O O . ARG B 1 302 ? -2.851 -7.827 0.754 1.00 39.67 282 ARG B O 1
ATOM 3783 N N . ILE B 1 303 ? -2.284 -6.279 2.290 1.00 36.89 283 ILE B N 1
ATOM 3784 C CA . ILE B 1 303 ? -3.221 -6.753 3.301 1.00 32.40 283 ILE B CA 1
ATOM 3785 C C . ILE B 1 303 ? -4.657 -6.612 2.811 1.00 30.52 283 ILE B C 1
ATOM 3786 O O . ILE B 1 303 ? -5.106 -5.517 2.472 1.00 30.59 283 ILE B O 1
ATOM 3791 N N . GLY B 1 304 ? -5.375 -7.730 2.782 1.00 32.34 284 GLY B N 1
ATOM 3792 C CA . GLY B 1 304 ? -6.762 -7.739 2.356 1.00 33.64 284 GLY B CA 1
ATOM 3793 C C . GLY B 1 304 ? -6.972 -8.295 0.960 1.00 32.57 284 GLY B C 1
ATOM 3794 O O . GLY B 1 304 ? -8.076 -8.718 0.618 1.00 34.71 284 GLY B O 1
ATOM 3795 N N . LYS B 1 305 ? -5.917 -8.297 0.151 1.00 32.17 285 LYS B N 1
ATOM 3796 C CA . LYS B 1 305 ? -5.974 -8.939 -1.159 1.00 33.28 285 LYS B CA 1
ATOM 3797 C C . LYS B 1 305 ? -5.274 -10.293 -1.163 1.00 30.76 285 LYS B C 1
ATOM 3798 O O . LYS B 1 305 ? -5.903 -11.327 -1.380 1.00 30.81 285 LYS B O 1
ATOM 3804 N N . ASP B 1 306 ? -3.968 -10.275 -0.918 1.00 31.18 286 ASP B N 1
ATOM 3805 C CA . ASP B 1 306 ? -3.155 -11.483 -0.985 1.00 31.26 286 ASP B CA 1
ATOM 3806 C C . ASP B 1 306 ? -3.272 -12.308 0.293 1.00 28.53 286 ASP B C 1
ATOM 3807 O O . ASP B 1 306 ? -2.989 -13.506 0.296 1.00 29.85 286 ASP B O 1
ATOM 3812 N N . ILE B 1 307 ? -3.695 -11.661 1.373 1.00 27.94 287 ILE B N 1
ATOM 3813 C CA . ILE B 1 307 ? -3.816 -12.323 2.663 1.00 27.76 287 ILE B CA 1
ATOM 3814 C C . ILE B 1 307 ? -4.743 -11.499 3.551 1.00 29.66 287 ILE B C 1
ATOM 3815 O O . ILE B 1 307 ? -4.803 -10.275 3.429 1.00 30.98 287 ILE B O 1
ATOM 3820 N N . ASP B 1 308 ? -5.488 -12.169 4.424 1.00 28.69 288 ASP B N 1
ATOM 3821 C CA . ASP B 1 308 ? -6.290 -11.468 5.419 1.00 23.65 288 ASP B CA 1
ATOM 3822 C C . ASP B 1 308 ? -5.772 -11.723 6.831 1.00 23.60 288 ASP B C 1
ATOM 3823 O O . ASP B 1 308 ? -5.241 -12.793 7.126 1.00 24.15 288 ASP B O 1
ATOM 3828 N N . ILE B 1 309 ? -5.930 -10.726 7.697 1.00 22.71 289 ILE B N 1
ATOM 3829 C CA . ILE B 1 309 ? -5.491 -10.829 9.081 1.00 20.99 289 ILE B CA 1
ATOM 3830 C C . ILE B 1 309 ? -6.656 -10.579 10.026 1.00 19.51 289 ILE B C 1
ATOM 3831 O O . ILE B 1 309 ? -7.414 -9.625 9.849 1.00 19.35 289 ILE B O 1
ATOM 3836 N N . VAL B 1 310 ? -6.798 -11.440 11.029 1.00 15.83 290 VAL B N 1
ATOM 3837 C CA . VAL B 1 310 ? -7.679 -11.159 12.154 1.00 14.31 290 VAL B CA 1
ATOM 3838 C C . VAL B 1 310 ? -6.817 -10.962 13.394 1.00 12.03 290 VAL B C 1
ATOM 3839 O O . VAL B 1 310 ? -5.933 -11.770 13.674 1.00 12.75 290 VAL B O 1
ATOM 3843 N N . SER B 1 311 ? -7.071 -9.892 14.139 1.00 12.73 291 SER B N 1
ATOM 3844 C CA . SER B 1 311 ? -6.278 -9.615 15.329 1.00 14.09 291 SER B CA 1
ATOM 3845 C C . SER B 1 311 ? -7.098 -9.103 16.507 1.00 14.01 291 SER B C 1
ATOM 3846 O O . SER B 1 311 ? -8.041 -8.331 16.341 1.00 13.80 291 SER B O 1
ATOM 3849 N N . LYS B 1 312 ? -6.728 -9.560 17.698 1.00 14.09 292 LYS B N 1
ATOM 3850 C CA . LYS B 1 312 ? -7.121 -8.917 18.943 1.00 17.34 292 LYS B CA 1
ATOM 3851 C C . LYS B 1 312 ? -6.451 -7.553 19.071 1.00 16.84 292 LYS B C 1
ATOM 3852 O O . LYS B 1 312 ? -5.405 -7.309 18.469 1.00 19.43 292 LYS B O 1
ATOM 3858 N N . GLN B 1 313 ? -7.057 -6.672 19.859 1.00 16.02 293 GLN B N 1
ATOM 3859 C CA . GLN B 1 313 ? -6.398 -5.447 20.301 1.00 15.65 293 GLN B CA 1
ATOM 3860 C C . GLN B 1 313 ? -7.022 -4.997 21.618 1.00 18.88 293 GLN B C 1
ATOM 3861 O O . GLN B 1 313 ? -8.234 -5.101 21.802 1.00 15.98 293 GLN B O 1
ATOM 3867 N N . SER B 1 314 ? -6.194 -4.491 22.528 1.00 18.94 294 SER B N 1
ATOM 3868 C CA . SER B 1 314 ? -6.664 -4.124 23.861 1.00 20.92 294 SER B CA 1
ATOM 3869 C C . SER B 1 314 ? -7.102 -2.665 23.884 1.00 20.67 294 SER B C 1
ATOM 3870 O O . SER B 1 314 ? -7.571 -2.155 24.902 1.00 19.87 294 SER B O 1
ATOM 3873 N N . ALA B 1 315 ? -6.934 -2.004 22.744 1.00 17.50 295 ALA B N 1
ATOM 3874 C CA . ALA B 1 315 ? -7.535 -0.702 22.494 1.00 20.49 295 ALA B CA 1
ATOM 3875 C C . ALA B 1 315 ? -7.714 -0.541 20.989 1.00 20.97 295 ALA B C 1
ATOM 3876 O O . ALA B 1 315 ? -7.087 -1.254 20.210 1.00 22.21 295 ALA B O 1
ATOM 3878 N N . GLU B 1 316 ? -8.562 0.394 20.581 1.00 23.74 296 GLU B N 1
ATOM 3879 C CA . GLU B 1 316 ? -8.843 0.598 19.162 1.00 26.29 296 GLU B CA 1
ATOM 3880 C C . GLU B 1 316 ? -7.714 1.358 18.477 1.00 22.47 296 GLU B C 1
ATOM 3881 O O . GLU B 1 316 ? -7.659 2.585 18.553 1.00 23.88 296 GLU B O 1
ATOM 3887 N N . PHE B 1 317 ? -6.815 0.643 17.805 1.00 20.30 297 PHE B N 1
ATOM 3888 C CA . PHE B 1 317 ? -5.686 1.311 17.164 1.00 19.44 297 PHE B CA 1
ATOM 3889 C C . PHE B 1 317 ? -5.264 0.732 15.810 1.00 20.50 297 PHE B C 1
ATOM 3890 O O . PHE B 1 317 ? -4.713 1.452 14.977 1.00 19.88 297 PHE B O 1
ATOM 3898 N N . LEU B 1 318 ? -5.519 -0.555 15.588 1.00 18.33 298 LEU B N 1
ATOM 3899 C CA . LEU B 1 318 ? -4.990 -1.245 14.409 1.00 18.11 298 LEU B CA 1
ATOM 3900 C C . LEU B 1 318 ? -5.523 -0.719 13.077 1.00 20.08 298 LEU B C 1
ATOM 3901 O O . LEU B 1 318 ? -4.810 -0.727 12.073 1.00 23.63 298 LEU B O 1
ATOM 3906 N N . ASN B 1 319 ? -6.768 -0.258 13.063 1.00 19.33 299 ASN B N 1
ATOM 3907 C CA . ASN B 1 319 ? -7.426 0.081 11.805 1.00 23.95 299 ASN B CA 1
ATOM 3908 C C . ASN B 1 319 ? -7.139 1.496 11.320 1.00 32.08 299 ASN B C 1
ATOM 3909 O O . ASN B 1 319 ? -7.496 1.851 10.197 1.00 32.87 299 ASN B O 1
ATOM 3914 N N . TRP B 1 320 ? -6.504 2.304 12.161 1.00 35.19 300 TRP B N 1
ATOM 3915 C CA . TRP B 1 320 ? -6.163 3.668 11.774 1.00 40.63 300 TRP B CA 1
ATOM 3916 C C . TRP B 1 320 ? -5.282 3.714 10.522 1.00 48.91 300 TRP B C 1
ATOM 3917 O O . TRP B 1 320 ? -5.666 4.313 9.520 1.00 54.28 300 TRP B O 1
ATOM 3928 N N . ILE B 1 321 ? -4.119 3.073 10.560 1.00 49.64 301 ILE B N 1
ATOM 3929 C CA . ILE B 1 321 ? -3.259 3.049 9.379 1.00 51.88 301 ILE B CA 1
ATOM 3930 C C . ILE B 1 321 ? -3.464 1.752 8.582 1.00 51.60 301 ILE B C 1
ATOM 3931 O O . ILE B 1 321 ? -3.204 1.705 7.377 1.00 56.19 301 ILE B O 1
ATOM 3936 N N . GLN B 1 322 ? -3.970 0.710 9.236 1.00 42.77 302 GLN B N 1
ATOM 3937 C CA . GLN B 1 322 ? -4.298 -0.525 8.523 1.00 37.01 302 GLN B CA 1
ATOM 3938 C C . GLN B 1 322 ? -5.772 -0.911 8.640 1.00 32.58 302 GLN B C 1
ATOM 3939 O O . GLN B 1 322 ? -6.129 -1.784 9.433 1.00 31.37 302 GLN B O 1
ATOM 3945 N N . PRO B 1 323 ? -6.631 -0.255 7.844 1.00 31.73 303 PRO B N 1
ATOM 3946 C CA . PRO B 1 323 ? -8.087 -0.435 7.874 1.00 29.00 303 PRO B CA 1
ATOM 3947 C C . PRO B 1 323 ? -8.557 -1.816 7.416 1.00 28.25 303 PRO B C 1
ATOM 3948 O O . PRO B 1 323 ? -9.716 -2.164 7.642 1.00 30.11 303 PRO B O 1
ATOM 3952 N N . GLN B 1 324 ? -7.681 -2.588 6.781 1.00 29.02 304 GLN B N 1
ATOM 3953 C CA . GLN B 1 324 ? -8.081 -3.881 6.232 1.00 32.03 304 GLN B CA 1
ATOM 3954 C C . GLN B 1 324 ? -7.881 -5.043 7.200 1.00 27.76 304 GLN B C 1
ATOM 3955 O O . GLN B 1 324 ? -8.256 -6.176 6.899 1.00 26.29 304 GLN B O 1
ATOM 3961 N N . ILE B 1 325 ? -7.297 -4.767 8.361 1.00 24.28 305 ILE B N 1
ATOM 3962 C CA . ILE B 1 325 ? -7.160 -5.795 9.382 1.00 21.69 305 ILE B CA 1
ATOM 3963 C C . ILE B 1 325 ? -8.518 -6.020 10.032 1.00 20.59 305 ILE B C 1
ATOM 3964 O O . ILE B 1 325 ? -9.195 -5.067 10.417 1.00 24.26 305 ILE B O 1
ATOM 3969 N N . HIS B 1 326 ? -8.916 -7.281 10.153 1.00 18.75 306 HIS B N 1
ATOM 3970 C CA . HIS B 1 326 ? -10.160 -7.617 10.831 1.00 22.90 306 HIS B CA 1
ATOM 3971 C C . HIS B 1 326 ? -9.898 -7.623 12.329 1.00 21.78 306 HIS B C 1
ATOM 3972 O O . HIS B 1 326 ? -9.166 -8.471 12.833 1.00 25.08 306 HIS B O 1
ATOM 3979 N N . THR B 1 327 ? -10.504 -6.681 13.042 1.00 20.70 307 THR B N 1
ATOM 3980 C CA . THR B 1 327 ? -10.115 -6.421 14.422 1.00 22.18 307 THR B CA 1
ATOM 3981 C C . THR B 1 327 ? -11.180 -6.808 15.441 1.00 20.54 307 THR B C 1
ATOM 3982 O O . THR B 1 327 ? -12.371 -6.562 15.250 1.00 17.86 307 THR B O 1
ATOM 3986 N N . VAL B 1 328 ? -10.727 -7.424 16.527 1.00 19.01 308 VAL B N 1
ATOM 3987 C CA . VAL B 1 328 ? -11.589 -7.764 17.648 1.00 13.60 308 VAL B CA 1
ATOM 3988 C C . VAL B 1 328 ? -11.109 -6.988 18.864 1.00 16.57 308 VAL B C 1
ATOM 3989 O O . VAL B 1 328 ? -9.924 -7.012 19.196 1.00 16.08 308 VAL B O 1
ATOM 3993 N N . ASN B 1 329 ? -12.028 -6.291 19.522 1.00 17.88 309 ASN B N 1
ATOM 3994 C CA . ASN B 1 329 ? -11.685 -5.523 20.711 1.00 19.51 309 ASN B CA 1
ATOM 3995 C C . ASN B 1 329 ? -11.704 -6.388 21.964 1.00 22.50 309 ASN B C 1
ATOM 3996 O O . ASN B 1 329 ? -12.673 -7.102 22.223 1.00 19.64 309 ASN B O 1
ATOM 4001 N N . GLU B 1 330 ? -10.622 -6.330 22.734 1.00 20.51 310 GLU B N 1
ATOM 4002 C CA . GLU B 1 330 ? -10.630 -6.859 24.090 1.00 17.47 310 GLU B CA 1
ATOM 4003 C C . GLU B 1 330 ? -10.662 -5.668 25.035 1.00 18.39 310 GLU B C 1
ATOM 4004 O O . GLU B 1 330 ? -9.726 -4.869 25.071 1.00 17.74 310 GLU B O 1
ATOM 4010 N N . ASP B 1 331 ? -11.739 -5.553 25.803 1.00 16.33 311 ASP B N 1
ATOM 4011 C CA . ASP B 1 331 ? -11.956 -4.370 26.624 1.00 19.15 311 ASP B CA 1
ATOM 4012 C C . ASP B 1 331 ? -11.170 -4.471 27.928 1.00 15.51 311 ASP B C 1
ATOM 4013 O O . ASP B 1 331 ? -11.631 -5.068 28.900 1.00 19.00 311 ASP B O 1
ATOM 4018 N N . ILE B 1 332 ? -9.978 -3.884 27.933 1.00 15.23 312 ILE B N 1
ATOM 4019 C CA . ILE B 1 332 ? -9.063 -3.988 29.062 1.00 21.26 312 ILE B CA 1
ATOM 4020 C C . ILE B 1 332 ? -9.508 -3.030 30.168 1.00 23.37 312 ILE B C 1
ATOM 4021 O O . ILE B 1 332 ? -9.242 -3.260 31.351 1.00 19.56 312 ILE B O 1
ATOM 4026 N N . LYS B 1 333 ? -10.199 -1.965 29.770 1.00 21.93 313 LYS B N 1
ATOM 4027 C CA . LYS B 1 333 ? -10.800 -1.021 30.708 1.00 23.51 313 LYS B CA 1
ATOM 4028 C C . LYS B 1 333 ? -11.865 -1.722 31.544 1.00 19.66 313 LYS B C 1
ATOM 4029 O O . LYS B 1 333 ? -11.837 -1.679 32.777 1.00 16.87 313 LYS B O 1
ATOM 4035 N N . LEU B 1 334 ? -12.811 -2.351 30.852 1.00 18.68 314 LEU B N 1
ATOM 4036 C CA . LEU B 1 334 ? -13.845 -3.163 31.488 1.00 18.33 314 LEU B CA 1
ATOM 4037 C C . LEU B 1 334 ? -13.238 -4.248 32.374 1.00 16.54 314 LEU B C 1
ATOM 4038 O O . LEU B 1 334 ? -13.721 -4.502 33.479 1.00 16.38 314 LEU B O 1
ATOM 4043 N N . ALA B 1 335 ? -12.189 -4.894 31.870 1.00 16.31 315 ALA B N 1
ATOM 4044 C CA . ALA B 1 335 ? -11.477 -5.923 32.619 1.00 17.27 315 ALA B CA 1
ATOM 4045 C C . ALA B 1 335 ? -11.061 -5.407 33.993 1.00 15.73 315 ALA B C 1
ATOM 4046 O O . ALA B 1 335 ? -11.332 -6.042 35.009 1.00 11.99 315 ALA B O 1
ATOM 4048 N N . GLY B 1 336 ? -10.414 -4.245 34.011 1.00 15.88 316 GLY B N 1
ATOM 4049 C CA . GLY B 1 336 ? -9.985 -3.617 35.247 1.00 11.58 316 GLY B CA 1
ATOM 4050 C C . GLY B 1 336 ? -11.113 -3.372 36.230 1.00 12.71 316 GLY B C 1
ATOM 4051 O O . GLY B 1 336 ? -10.970 -3.622 37.427 1.00 12.23 316 GLY B O 1
ATOM 4052 N N . ARG B 1 337 ? -12.238 -2.878 35.720 1.00 14.43 317 ARG B N 1
ATOM 4053 C CA . ARG B 1 337 ? -13.419 -2.647 36.544 1.00 17.09 317 ARG B CA 1
ATOM 4054 C C . ARG B 1 337 ? -13.950 -3.945 37.144 1.00 15.40 317 ARG B C 1
ATOM 4055 O O . ARG B 1 337 ? -14.263 -4.004 38.331 1.00 15.26 317 ARG B O 1
ATOM 4063 N N . GLU B 1 338 ? -14.042 -4.984 36.320 1.00 13.25 318 GLU B N 1
ATOM 4064 C CA . GLU B 1 338 ? -14.578 -6.267 36.763 1.00 16.44 318 GLU B CA 1
ATOM 4065 C C . GLU B 1 338 ? -13.669 -6.929 37.796 1.00 14.75 318 GLU B C 1
ATOM 4066 O O . GLU B 1 338 ? -14.147 -7.534 38.756 1.00 12.39 318 GLU B O 1
ATOM 4072 N N . LEU B 1 339 ? -12.359 -6.807 37.595 1.00 10.86 319 LEU B N 1
ATOM 4073 C CA . LEU B 1 339 ? -11.385 -7.340 38.545 1.00 11.95 319 LEU B CA 1
ATOM 4074 C C . LEU B 1 339 ? -11.540 -6.687 39.918 1.00 12.31 319 LEU B C 1
ATOM 4075 O O . LEU B 1 339 ? -11.512 -7.365 40.946 1.00 12.97 319 LEU B O 1
ATOM 4080 N N . ALA B 1 340 ? -11.701 -5.368 39.929 1.00 12.28 320 ALA B N 1
ATOM 4081 C CA . ALA B 1 340 ? -11.842 -4.625 41.177 1.00 12.02 320 ALA B CA 1
ATOM 4082 C C . ALA B 1 340 ? -13.142 -4.987 41.893 1.00 14.10 320 ALA B C 1
ATOM 4083 O O . ALA B 1 340 ? -13.144 -5.219 43.102 1.00 16.00 320 ALA B O 1
ATOM 4085 N N . LYS B 1 341 ? -14.243 -5.023 41.144 1.00 16.22 321 LYS B N 1
ATOM 4086 C CA . LYS B 1 341 ? -15.553 -5.365 41.700 1.00 18.22 321 LYS B CA 1
ATOM 4087 C C . LYS B 1 341 ? -15.530 -6.730 42.375 1.00 17.85 321 LYS B C 1
ATOM 4088 O O . LYS B 1 341 ? -15.992 -6.884 43.506 1.00 14.34 321 LYS B O 1
ATOM 4094 N N . ALA B 1 342 ? -14.993 -7.717 41.664 1.00 12.89 322 ALA B N 1
ATOM 4095 C CA . ALA B 1 342 ? -14.931 -9.087 42.158 1.00 9.31 322 ALA B CA 1
ATOM 4096 C C . ALA B 1 342 ? -14.101 -9.181 43.432 1.00 10.56 322 ALA B C 1
ATOM 4097 O O . ALA B 1 342 ? -14.498 -9.840 44.392 1.00 12.53 322 ALA B O 1
ATOM 4099 N N . LEU B 1 343 ? -12.945 -8.525 43.434 1.00 11.38 323 LEU B N 1
ATOM 4100 C CA . LEU B 1 343 ? -12.041 -8.589 44.575 1.00 13.05 323 LEU B CA 1
ATOM 4101 C C . LEU B 1 343 ? -12.653 -7.932 45.807 1.00 12.34 323 LEU B C 1
ATOM 4102 O O . LEU B 1 343 ? -12.509 -8.439 46.919 1.00 15.11 323 LEU B O 1
ATOM 4107 N N . LEU B 1 344 ? -13.336 -6.808 45.605 1.00 14.31 324 LEU B N 1
ATOM 4108 C CA . LEU B 1 344 ? -13.991 -6.110 46.707 1.00 17.49 324 LEU B CA 1
ATOM 4109 C C . LEU B 1 344 ? -15.050 -7.001 47.346 1.00 15.16 324 LEU B C 1
ATOM 4110 O O . LEU B 1 344 ? -15.156 -7.077 48.570 1.00 17.34 324 LEU B O 1
ATOM 4115 N N . ALA B 1 345 ? -15.826 -7.677 46.507 1.00 17.87 325 ALA B N 1
ATOM 4116 C CA . ALA B 1 345 ? -16.850 -8.598 46.986 1.00 19.00 325 ALA B CA 1
ATOM 4117 C C . ALA B 1 345 ? -16.208 -9.790 47.685 1.00 18.83 325 ALA B C 1
ATOM 4118 O O . ALA B 1 345 ? -16.689 -10.249 48.721 1.00 18.63 325 ALA B O 1
ATOM 4120 N N . ARG B 1 346 ? -15.119 -10.288 47.108 1.00 19.91 326 ARG B N 1
ATOM 4121 C CA . ARG B 1 346 ? -14.388 -11.412 47.684 1.00 21.64 326 ARG B CA 1
ATOM 4122 C C . ARG B 1 346 ? -13.829 -11.068 49.063 1.00 20.88 326 ARG B C 1
ATOM 4123 O O . ARG B 1 346 ? -13.914 -11.872 49.993 1.00 22.37 326 ARG B O 1
ATOM 4131 N N . ILE B 1 347 ? -13.249 -9.877 49.183 1.00 20.26 327 ILE B N 1
ATOM 4132 C CA . ILE B 1 347 ? -12.737 -9.384 50.459 1.00 21.47 327 ILE B CA 1
ATOM 4133 C C . ILE B 1 347 ? -13.852 -9.369 51.503 1.00 22.46 327 ILE B C 1
ATOM 4134 O O . ILE B 1 347 ? -13.632 -9.694 52.671 1.00 25.57 327 ILE B O 1
ATOM 4139 N N . ASN B 1 348 ? -15.056 -9.009 51.069 1.00 24.51 328 ASN B N 1
ATOM 4140 C CA . ASN B 1 348 ? -16.204 -8.930 51.966 1.00 28.42 328 ASN B CA 1
ATOM 4141 C C . ASN B 1 348 ? -16.914 -10.278 52.127 1.00 31.15 328 ASN B C 1
ATOM 4142 O O . ASN B 1 348 ? -17.965 -10.358 52.762 1.00 33.55 328 ASN B O 1
ATOM 4147 N N . GLY B 1 349 ? -16.338 -11.331 51.552 1.00 28.23 329 GLY B N 1
ATOM 4148 C CA . GLY B 1 349 ? -16.767 -12.688 51.847 1.00 29.65 329 GLY B CA 1
ATOM 4149 C C . GLY B 1 349 ? -17.734 -13.353 50.884 1.00 29.88 329 GLY B C 1
ATOM 4150 O O . GLY B 1 349 ? -18.237 -14.441 51.166 1.00 31.34 329 GLY B O 1
ATOM 4151 N N . ALA B 1 350 ? -18.001 -12.708 49.754 1.00 26.01 330 ALA B N 1
ATOM 4152 C CA . ALA B 1 350 ? -18.870 -13.290 48.736 1.00 26.40 330 ALA B CA 1
ATOM 4153 C C . ALA B 1 350 ? -18.253 -14.565 48.163 1.00 29.58 330 ALA B C 1
ATOM 4154 O O . ALA B 1 350 ? -17.033 -14.656 48.015 1.00 27.16 330 ALA B O 1
ATOM 4156 N N . PRO B 1 351 ? -19.098 -15.557 47.836 1.00 26.63 331 PRO B N 1
ATOM 4157 C CA . PRO B 1 351 ? -18.597 -16.825 47.295 1.00 26.77 331 PRO B CA 1
ATOM 4158 C C . PRO B 1 351 ? -17.945 -16.646 45.927 1.00 23.37 331 PRO B C 1
ATOM 4159 O O . PRO B 1 351 ? -18.495 -15.940 45.083 1.00 22.52 331 PRO B O 1
ATOM 4163 N N . PRO B 1 352 ? -16.778 -17.276 45.719 1.00 26.89 332 PRO B N 1
ATOM 4164 C CA . PRO B 1 352 ? -15.980 -17.147 44.491 1.00 26.15 332 PRO B CA 1
ATOM 4165 C C . PRO B 1 352 ? -16.763 -17.468 43.218 1.00 22.35 332 PRO B C 1
ATOM 4166 O O . PRO B 1 352 ? -16.549 -16.829 42.187 1.00 21.25 332 PRO B O 1
ATOM 4170 N N . GLU B 1 353 ? -17.652 -18.455 43.297 1.00 16.72 333 GLU B N 1
ATOM 4171 C CA . GLU B 1 353 ? -18.432 -18.899 42.144 1.00 21.48 333 GLU B CA 1
ATOM 4172 C C . GLU B 1 353 ? -19.313 -17.794 41.556 1.00 20.37 333 GLU B C 1
ATOM 4173 O O . GLU B 1 353 ? -19.655 -17.829 40.374 1.00 22.13 333 GLU B O 1
ATOM 4179 N N . THR B 1 354 ? -19.680 -16.819 42.382 1.00 16.18 334 THR B N 1
ATOM 4180 C CA . THR B 1 354 ? -20.530 -15.718 41.937 1.00 16.05 334 THR B CA 1
ATOM 4181 C C . THR B 1 354 ? -19.721 -14.546 41.384 1.00 19.99 334 THR B C 1
ATOM 4182 O O . THR B 1 354 ? -20.288 -13.575 40.881 1.00 19.35 334 THR B O 1
ATOM 4186 N N . LEU B 1 355 ? -18.398 -14.639 41.476 1.00 15.90 335 LEU B N 1
ATOM 4187 C CA . LEU B 1 355 ? -17.527 -13.536 41.085 1.00 15.96 335 LEU B CA 1
ATOM 4188 C C . LEU B 1 355 ? -16.704 -13.874 39.848 1.00 18.49 335 LEU B C 1
ATOM 4189 O O . LEU B 1 355 ? -15.512 -13.579 39.783 1.00 13.75 335 LEU B O 1
ATOM 4194 N N . GLN B 1 356 ? -17.347 -14.495 38.865 1.00 19.53 336 GLN B N 1
ATOM 4195 C CA . GLN B 1 356 ? -16.650 -14.943 37.670 1.00 17.53 336 GLN B CA 1
ATOM 4196 C C . GLN B 1 356 ? -17.347 -14.423 36.420 1.00 19.43 336 GLN B C 1
ATOM 4197 O O . GLN B 1 356 ? -18.571 -14.498 36.305 1.00 19.51 336 GLN B O 1
ATOM 4203 N N . SER B 1 357 ? -16.566 -13.900 35.483 1.00 14.79 337 SER B N 1
ATOM 4204 C CA . SER B 1 357 ? -17.122 -13.407 34.230 1.00 16.14 337 SER B CA 1
ATOM 4205 C C . SER B 1 357 ? -16.144 -13.595 33.080 1.00 17.38 337 SER B C 1
ATOM 4206 O O . SER B 1 357 ? -14.927 -13.597 33.273 1.00 16.43 337 SER B O 1
ATOM 4209 N N . VAL B 1 358 ? -16.690 -13.770 31.883 1.00 17.55 338 VAL B N 1
ATOM 4210 C CA . VAL B 1 358 ? -15.892 -13.875 30.672 1.00 20.12 338 VAL B CA 1
ATOM 4211 C C . VAL B 1 358 ? -16.450 -12.915 29.636 1.00 21.52 338 VAL B C 1
ATOM 4212 O O . VAL B 1 358 ? -17.620 -13.009 29.266 1.00 21.75 338 VAL B O 1
ATOM 4216 N N . SER B 1 359 ? -15.617 -11.996 29.159 1.00 20.06 339 SER B N 1
ATOM 4217 C CA . SER B 1 359 ? -16.059 -11.073 28.126 1.00 19.88 339 SER B CA 1
ATOM 4218 C C . SER B 1 359 ? -15.873 -11.729 26.766 1.00 18.22 339 SER B C 1
ATOM 4219 O O . SER B 1 359 ? -14.873 -12.402 26.518 1.00 20.43 339 SER B O 1
ATOM 4222 N N . ARG B 1 360 ? -16.846 -11.526 25.887 1.00 22.24 340 ARG B N 1
ATOM 4223 C CA . ARG B 1 360 ? -16.848 -12.179 24.587 1.00 23.75 340 ARG B CA 1
ATOM 4224 C C . ARG B 1 360 ? -16.231 -11.293 23.509 1.00 24.46 340 ARG B C 1
ATOM 4225 O O . ARG B 1 360 ? -16.160 -10.077 23.668 1.00 25.82 340 ARG B O 1
ATOM 4233 N N . PRO B 1 361 ? -15.766 -11.907 22.411 1.00 22.45 341 PRO B N 1
ATOM 4234 C CA . PRO B 1 361 ? -15.254 -11.137 21.274 1.00 21.01 341 PRO B CA 1
ATOM 4235 C C . PRO B 1 361 ? -16.297 -10.210 20.666 1.00 21.82 341 PRO B C 1
ATOM 4236 O O . PRO B 1 361 ? -17.438 -10.618 20.452 1.00 21.72 341 PRO B O 1
ATOM 4240 N N . VAL B 1 362 ? -15.901 -8.971 20.400 1.00 21.24 342 VAL B N 1
ATOM 4241 C CA . VAL B 1 362 ? -16.723 -8.058 19.623 1.00 24.29 342 VAL B CA 1
ATOM 4242 C C . VAL B 1 362 ? -15.885 -7.530 18.470 1.00 24.33 342 VAL B C 1
ATOM 4243 O O . VAL B 1 362 ? -14.733 -7.135 18.657 1.00 25.77 342 VAL B O 1
ATOM 4247 N N . TRP B 1 363 ? -16.453 -7.537 17.272 1.00 22.77 343 TRP B N 1
ATOM 4248 C CA . TRP B 1 363 ? -15.740 -7.008 16.123 1.00 26.31 343 TRP B CA 1
ATOM 4249 C C . TRP B 1 363 ? -15.688 -5.494 16.232 1.00 29.55 343 TRP B C 1
ATOM 4250 O O . TRP B 1 363 ? -16.703 -4.850 16.497 1.00 30.07 343 TRP B O 1
ATOM 4261 N N . SER B 1 364 ? -14.499 -4.933 16.044 1.00 30.63 344 SER B N 1
ATOM 4262 C CA . SER B 1 364 ? -14.330 -3.491 16.096 1.00 34.45 344 SER B CA 1
ATOM 4263 C C . SER B 1 364 ? -15.129 -2.866 14.970 1.00 36.04 344 SER B C 1
ATOM 4264 O O . SER B 1 364 ? -15.150 -3.374 13.854 1.00 35.05 344 SER B O 1
ATOM 4267 N N . SER B 1 365 ? -15.799 -1.766 15.272 1.00 42.85 345 SER B N 1
ATOM 4268 C CA . SER B 1 365 ? -16.593 -1.070 14.277 1.00 49.46 345 SER B CA 1
ATOM 4269 C C . SER B 1 365 ? -15.745 -0.473 13.153 1.00 49.79 345 SER B C 1
ATOM 4270 O O . SER B 1 365 ? -16.251 -0.211 12.062 1.00 50.16 345 SER B O 1
ATOM 4273 N N . MET B 1 366 ? -14.460 -0.254 13.415 1.00 46.69 346 MET B N 1
ATOM 4274 C CA . MET B 1 366 ? -13.547 0.171 12.358 1.00 46.13 346 MET B CA 1
ATOM 4275 C C . MET B 1 366 ? -13.078 -0.998 11.492 1.00 43.06 346 MET B C 1
ATOM 4276 O O . MET B 1 366 ? -12.402 -0.793 10.485 1.00 45.67 346 MET B O 1
ATOM 4281 N N . ALA B 1 367 ? -13.437 -2.219 11.876 1.00 40.57 347 ALA B N 1
ATOM 4282 C CA . ALA B 1 367 ? -13.073 -3.387 11.080 1.00 41.93 347 ALA B CA 1
ATOM 4283 C C . ALA B 1 367 ? -13.981 -3.469 9.859 1.00 42.94 347 ALA B C 1
ATOM 4284 O O . ALA B 1 367 ? -15.149 -3.082 9.925 1.00 40.37 347 ALA B O 1
ATOM 4286 N N . PRO B 1 368 ? -13.445 -3.972 8.737 1.00 43.56 348 PRO B N 1
ATOM 4287 C CA . PRO B 1 368 ? -14.230 -4.115 7.505 1.00 46.91 348 PRO B CA 1
ATOM 4288 C C . PRO B 1 368 ? -15.432 -5.040 7.668 1.00 51.07 348 PRO B C 1
ATOM 4289 O O . PRO B 1 3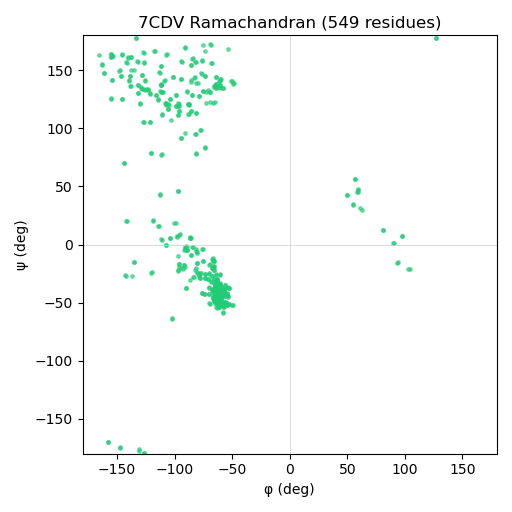68 ? -15.338 -6.068 8.339 1.00 47.39 348 PRO B O 1
ATOM 4293 N N . LYS B 1 369 ? -16.552 -4.665 7.058 1.00 61.81 349 LYS B N 1
ATOM 4294 C CA . LYS B 1 369 ? -17.771 -5.462 7.128 1.00 62.15 349 LYS B CA 1
ATOM 4295 C C . LYS B 1 369 ? -17.956 -6.284 5.856 1.00 60.93 349 LYS B C 1
ATOM 4296 O O . LYS B 1 369 ? -17.997 -7.513 5.901 1.00 61.14 349 LYS B O 1
#

B-factor: mean 26.85, std 11.92, range [6.45, 97.6]

Organism: NCBI:txid1453998

Radius of gyration: 24.28 Å; Cα contacts (8 Å, |Δi|>4): 1211; chains: 2; bounding box: 41×60×63 Å

Nearest PDB structures (foldseek):
  7cdx-assembly1_B  TM=1.003E+00  e=2.113E-50  Agrobacterium tumefaciens A6
  3gv0-assembly1_A  TM=9.870E-01  e=6.292E-45  Agrobacterium fabrum str. C58
  7ce1-assembly1_B  TM=9.888E-01  e=6.292E-45  Agrobacterium tumefaciens A6
  3qk7-assembly1_A  TM=8.566E-01  e=4.390E-18  Yersinia pestis
  3d8u-assembly1_B  TM=8.312E-01  e=1.500E-09  Vibrio parahaemolyticus

Sequence (553 aa):
RTGKTNVIALVLSVDEELMGFTSQMVFGITEVLATTQYHLVVTPHTHAKDSMVPIRYILETGSADGVIISKIEPNDPRVRFMTERKMPFVTHGRSDMGIEHAYHDFDNEAYAYEAVERLAQCGRKRIAIIVPPSRFAFHDHARKGFTRGIRDFGVSEFPLDAITIETPLDKIRDFGKRLMQSDDRPDGIVSISGSSTIALVAGFEAAGVRIGKDIDIVSKQSAEFLNWIQPQIHTVNEDIKLAGRELAKALLARINGAPPETLQSVSRPVWSSMAPKTGKTNVIALVLSVDEELMGFTSQMVFGITEVLATTQYHLVVTPHTHAKDSMVPIRYILETGSADGVIISKIEPNDPRVRFMTERKMPFVTHGRSDMGIEHAYHDFDNEAYAYEAVERLAQCGRKRIAIIVPPSRFAFHDHARKGFTRGIRDFGVSEFPLDAITIETPLDKIRDFGKRLMQSDDRPDGIVSISGSSTIALVAGFEAAGVRIGKDIDIVSKQSAEFLNWIQPQIHTVNEDIKLAGRELAKALLARINGAPPETLQSVSRPVWSSMAPK

Solvent-accessible surface area: 22575 Å² total; per-residue (Å²): 104,144,52,129,42,54,26,2,3,2,2,19,14,44,85,53,63,34,4,14,21,16,10,45,12,13,5,0,0,6,94,24,6,77,126,45,124,30,64,3,9,5,27,36,19,80,88,67,199,30,27,39,90,5,0,126,90,5,26,142,44,16,33,7,20,0,0,2,0,24,72,6,52,41,95,0,66,11,0,99,32,0,54,114,127,176,18,36,11,0,0,33,8,53,23,121,32,82,35,98,6,0,42,5,9,3,14,3,48,21,1,0,46,58,0,0,54,40,0,25,129,52,50,38,114,86,0,0,6,0,25,2,22,80,108,10,5,51,26,50,26,0,65,109,0,0,70,84,0,23,166,63,54,55,23,60,59,17,104,36,135,67,10,42,20,72,27,80,34,86,129,0,62,56,23,0,65,141,19,16,112,51,136,84,115,3,30,0,0,0,0,3,2,4,2,0,0,13,0,1,0,9,0,0,66,48,28,66,19,154,7,29,145,67,0,9,0,0,0,14,4,19,14,66,12,2,5,21,19,19,69,80,0,13,0,2,29,21,71,15,57,43,2,0,64,40,0,1,100,9,1,25,30,81,35,124,55,29,71,22,99,94,26,57,44,34,22,145,16,86,81,3,91,73,6,39,218,170,55,97,45,62,27,2,2,2,2,18,13,47,84,53,64,33,4,13,23,16,9,42,11,13,4,0,0,6,94,24,7,78,126,42,123,48,55,4,11,5,28,33,20,80,89,70,197,29,26,39,91,7,0,127,92,5,30,140,66,40,33,7,24,0,0,2,0,24,73,6,54,40,98,0,65,12,0,98,27,0,54,114,128,173,18,38,10,0,0,34,8,50,22,122,33,82,36,97,6,0,42,5,8,3,18,3,46,21,0,0,45,57,0,0,53,44,0,26,132,54,40,37,136,91,0,0,6,0,25,1,23,82,109,10,5,53,24,53,26,0,68,109,0,0,72,88,0,22,162,62,56,70,29,58,60,20,103,39,137,70,11,39,21,70,28,78,31,85,126,0,66,53,24,0,72,149,19,6,110,52,148,81,79,2,31,0,0,0,0,3,1,4,2,0,0,14,0,1,0,4,0,0,65,48,30,65,8,169,9,30,150,48,0,9,0,0,0,15,4,16,13,67,12,3,5,21,18,19,70,86,0,13,0,1,28,19,69,15,58,44,2,0,62,43,0,1,96,10,1,26,30,76,40,130,56,28,74,20,99,97,25,56,44,33,20,145,17,86,79,3,107,70,14,37,155

Secondary structure (DSSP, 8-state):
--S---EEEEEEES---TT--HHHHHHHHHHHHTTSS-EEEEEEE-SGGGTHHHHHHHHHHT--SEEEEES--TT-HHHHHHHHTT--EEEES---SS---EEEEE-HHHHHHHHHHHHHHTT--EEEEE---TTSHHHHHHHHHHHHHHHHTT-EE----S--TTS-HHHHHHHHHHHHHSSS--SEEEES-HHHHHHHHHHHHTTT--BTTTBEEEEEESSS-HHHH-TTSEEEE--HHHHHHHHHHHHHHHHTT--GGGSEEEEPPEE-TTS--/-----EEEEEEES---TT--HHHHHHHHHHHHTTSS-EEEEEEE-SGGGTHHHHHHHHHHT--SEEEEES--TT-HHHHHHHHTT--EEEES---SS---EEEEE-HHHHHHHHHHHHHHTT--EEEEE---TTSHHHHHHHHHHHHHHHHTT-EE----S--TTS-HHHHHHHHHHHHTSSS--SEEEES-HHHHHHHHHHHHTTT--BTTTBEEEEEESSS-HHHH-TTSEEEE--HHHHHHHHHHHHHHHHTT--GGGSEEEEPPEE-TTS--

Foldseek 3Di:
DADAQLEEEEEDAPLDFPQPPVVLLVVLQVVQCVVDSHDYDYHYDHDDVCSCVVLCVCLVVVNHQEYEEELAFQPRPSLVVCVVSVRQYEYAADHNDPDQAFYEYAQLLLLLLVQLVVQVVLVWAEEEEAAADPRGPSSVSNVNSNVVNCVVSPHYYDDDDPHHSSPDLQVLLVVLQVQLLDPDHGQEYEYAEPRSVVSNVNSCVVNVHDEQPSHAYEYEGQDPDCCPVPLAHWYWYDPSNNRSNLRNVLSVVVSVPDDSNVNYYYHYTDTDPSHDD/DDAQLEEEEEDAPLDFPQPPVVLLVVLQVVQCVVDSHDYDYHYDHDDVCSCVVLCVCLVVVNHQEYEEELAFQPRPSLVVCVVSVRQYEYAADHNDPDQAFYEYAQLLQQLLVQLVVQVVLVWAEEEEAAADPRGPSSVSNVNSNVVNCVVSPHYYDDDDPHHSSPDLQVLLVVLQVQLVDPDHGQEYEYAEPRSVVSNVNNVVVNVHDEQPSHAYEYEGQDPDCCPVPLAHWYWYDPSNNRSNLRNVLSVVVSVPDGSNVNYYYHYTDTDPSHDD